Protein AF-0000000082580950 (afdb_homodimer)

Nearest PDB structures (foldseek):
  3oio-assembly1_A  TM=9.375E-01  e=1.632E-05  Chromobacterium violaceum
  3oou-assembly1_A  TM=9.274E-01  e=1.327E-05  Listeria innocua
  6swi-assembly1_A  TM=9.439E-01  e=3.739E-05  Geobacillus stearothermophilus
  3lsg-assembly1_A  TM=9.263E-01  e=2.740E-05  Fusobacterium nucleatum subsp. nucleatum
  3w6v-assembly1_A  TM=9.315E-01  e=7.332E-05  Streptomyces griseus

Foldseek 3Di:
DPQQDQDQALLLASPRAADDPVQGKGKHKDFQLPDQLSWFAKGAHQWKKKKAKQAAKKWKDWQPDIDIDGHGKIKIFAHLTIMIMHGPPPDSPRRTMMIMMTGNVCLQQVDCPHPSCVPQPCLQNLFPVDRMDIADCVDVLSVLLSVLSVVLNVCVVVVDVCSSVVNSVSVNVSSVSVCVVCVVVRPPRPPPPPLLSVLLSQLSSVLSVQLLEPDDLCNSNVSSPHDSVVQQVSCCSGVVGGSVLVSLLSLLVQLLVCLQVHPDDSVVSCNRRHHPDSVVNQVSNCVRSVDGSVCSSVVCNVVD/DPQFDQDQALLLASPRAADDPVQGKGKHKDFQLPDQLSWFAKGAHQWKKKKAKQAAKKWKDWQPDIDIDGHGKIKIFAHGTIMIMHGPPPDSPRRTMMIMMTGNVCLQQVDCPHPSCVPQPCLQNLAPVDRMDIADCVDVLSVLLSVLSVVLNVCVVVVDVCSSVVNSVSVNVSSVSVCVVCVVVRPPRPPPVPLLSVLLSQLSSVLSVQLLEPDDLCNSNVSSPHDSVVQQVSCCSGVVGGSVLVSLLSLLVQLLVCLQVHPDDSVVSCNRRHHPDSVVNQVSNCVNSVDGSVCSSVVCNVVD

Solvent-accessible surface area (backbone atoms only — not comparable to full-atom values): 31479 Å² total; per-residue (Å²): 128,82,75,62,68,79,38,56,41,60,56,37,27,59,56,50,56,60,32,48,92,38,51,40,45,27,77,46,57,47,53,32,67,74,36,77,65,38,44,46,66,77,30,30,34,75,36,33,32,41,35,36,25,68,29,57,37,39,30,37,35,44,51,88,40,80,45,75,36,45,53,70,19,33,36,37,40,34,35,60,42,55,33,28,41,36,49,66,60,77,56,93,77,34,72,26,27,36,38,36,38,37,26,42,64,38,67,65,26,33,32,87,71,18,47,44,18,57,69,65,41,43,60,52,54,67,34,74,83,46,55,60,43,81,27,41,66,87,42,69,73,34,29,51,40,52,52,39,55,52,49,41,52,50,38,68,73,70,53,52,94,61,31,72,54,50,38,43,29,44,49,38,51,40,50,51,56,49,50,68,71,47,51,76,69,60,74,69,59,68,79,59,71,63,64,44,58,57,33,43,49,42,26,45,37,49,42,33,74,39,46,44,43,95,72,49,66,62,60,42,14,50,66,46,71,44,50,52,68,52,38,35,48,34,23,35,60,45,69,69,38,42,61,62,58,48,48,52,51,50,27,39,50,53,33,56,49,44,49,63,75,42,89,68,53,69,64,56,43,36,42,62,31,34,41,93,41,64,69,60,39,41,52,53,27,23,71,66,52,72,38,42,65,68,56,48,34,63,66,56,49,70,76,112,126,80,73,62,67,78,38,55,41,64,56,36,27,59,55,50,56,62,33,48,91,38,51,42,45,24,77,42,56,46,51,30,68,73,36,78,69,40,45,46,66,76,30,30,35,75,36,34,32,40,35,36,26,68,28,55,39,37,30,38,36,44,52,89,40,80,45,75,35,43,52,70,18,35,35,37,40,32,35,61,41,53,33,28,40,37,50,64,62,77,58,91,76,35,70,27,28,36,37,37,38,36,26,41,63,38,67,64,27,32,33,88,71,19,46,45,18,58,68,64,41,42,61,52,53,68,35,78,83,45,55,60,44,82,26,41,67,87,42,68,74,33,27,51,40,51,52,40,53,52,50,41,53,49,38,68,71,69,53,54,95,61,31,70,55,50,38,43,31,43,49,36,51,39,49,52,56,48,50,67,71,46,51,76,68,59,74,69,57,68,80,60,72,62,63,44,60,58,32,43,50,41,27,44,41,49,41,29,73,40,44,45,42,96,71,49,66,60,59,41,13,51,66,46,72,44,49,54,68,52,39,36,49,33,24,36,61,45,69,69,37,43,62,62,58,47,48,51,50,51,29,38,50,53,32,55,49,46,48,63,75,40,90,67,53,72,63,55,42,36,41,62,31,33,40,93,43,62,67,59,39,40,53,51,27,23,70,66,52,74,38,42,64,68,54,47,32,62,66,55,50,71,74,110

Secondary structure (DSSP, 8-state):
-------B-TTSBB-TT--BTTB-EEEEEEEGGGSGGGSEEEEB-SSEEEEEEEES-EEEEETTEEEEE-TT-EEEEPTT--EEEEES--SS----EEEEEEE-THHHHSSTTSHHIIIIIHHHHT-SS-SEEEE-TTSHHHHHHHHHHHHHHHHHHH--TTHHHHHHHHHHHHHHHHHHHHHHHHTT------HHHHHHHHHHHHHHHHTTS---HHHHHHHTT--HHHHHHHHHHHHSS-HHHHHHHHHHHHHHHHHHH----HHHHHHHTT-S-HHHHHHHHHHHHSS-HHHHHHHHGGG-/-------B-TTSBB-TT--BTTB-EEEEEEEGGGSGGGSEEEEB-SSEEEEEEEES-EEEEETTEEEEE-TT-EEEEPTT--EEEEES--SS----EEEEEEE-THHHHSSTTSHHIIIIIHHHHT-SS-SEEEE-TTSHHHHHHHHHHHHHHHHHHH--TTHHHHHHHHHHHHHHHHHHHHHHHHTT------HHHHHHHHHHHHHHHHTTS---HHHHHHHTT--HHHHHHHHHHHHSS-HHHHHHHHHHHHHHHHHHH----HHHHHHHTT-S-HHHHHHHHHHHHSS-HHHHHHHHHTT-

Organism: NCBI:txid2716538

Sequence (608 aa):
MKMSKIEVDDNLQDTTRYGSYDFPIAIYTDKFNLFEGGYIKWHWHKELQFSYCLYDKVTFYVENQKITLEAGEGIMVNSNVIHQLKPCNNNGNNDCMVLSIDLDPTFIGGNKNSLIEKKYLNPILESNNLKFICLKPDVYWQKNILKYIKKVSYLWNEKPYGYELEIRNHLGVLWLNIIREVKEEFKDSILIVSHDEERVKLALQYIHEHYSENISLDDIAMTANISKSECCRSFKRILRVTPFEYLMEYRALKASELLLKSKKSISIIAFDVGFNGISYFGKVFKKYMNCTPSEYRNKYSNYRMKMSKIEVDDNLQDTTRYGSYDFPIAIYTDKFNLFEGGYIKWHWHKELQFSYCLYDKVTFYVENQKITLEAGEGIMVNSNVIHQLKPCNNNGNNDCMVLSIDLDPTFIGGNKNSLIEKKYLNPILESNNLKFICLKPDVYWQKNILKYIKKVSYLWNEKPYGYELEIRNHLGVLWLNIIREVKEEFKDSILIVSHDEERVKLALQYIHEHYSENISLDDIAMTANISKSECCRSFKRILRVTPFEYLMEYRALKASELLLKSKKSISIIAFDVGFNGISYFGKVFKKYMNCTPSEYRNKYSNYR

Radius of gyration: 31.66 Å; Cα contacts (8 Å, |Δi|>4): 1078; chains: 2; bounding box: 50×96×67 Å

Structure (mmCIF, N/CA/C/O backbone):
data_AF-0000000082580950-model_v1
#
loop_
_entity.id
_entity.type
_entity.pdbx_description
1 polymer 'AraC family transcriptional regulator'
#
loop_
_atom_site.group_PDB
_atom_site.id
_atom_site.type_symbol
_atom_site.label_atom_id
_atom_site.label_alt_id
_atom_site.label_comp_id
_atom_site.label_asym_id
_atom_site.label_entity_id
_atom_site.label_seq_id
_atom_site.pdbx_PDB_ins_code
_atom_site.Cartn_x
_atom_site.Cartn_y
_atom_site.Cartn_z
_atom_site.occupancy
_atom_site.B_iso_or_equiv
_atom_site.auth_seq_id
_atom_site.auth_comp_id
_atom_site.auth_asym_id
_atom_site.auth_atom_id
_atom_site.pdbx_PDB_model_num
ATOM 1 N N . MET A 1 1 ? -16.172 -22.078 1.911 1 25 1 MET A N 1
ATOM 2 C CA . MET A 1 1 ? -14.898 -21.984 1.21 1 25 1 MET A CA 1
ATOM 3 C C . MET A 1 1 ? -15.102 -22.031 -0.301 1 25 1 MET A C 1
ATOM 5 O O . MET A 1 1 ? -15.555 -23.062 -0.833 1 25 1 MET A O 1
ATOM 9 N N . LYS A 1 2 ? -15.344 -20.875 -0.88 1 35.97 2 LYS A N 1
ATOM 10 C CA . LYS A 1 2 ? -15.672 -20.922 -2.301 1 35.97 2 LYS A CA 1
ATOM 11 C C . LYS A 1 2 ? -14.594 -21.672 -3.092 1 35.97 2 LYS A C 1
ATOM 13 O O . LYS A 1 2 ? -13.414 -21.328 -3.004 1 35.97 2 LYS A O 1
ATOM 18 N N . MET A 1 3 ? -14.836 -22.828 -3.496 1 30.95 3 MET A N 1
ATOM 19 C CA . MET A 1 3 ? -14.016 -23.688 -4.355 1 30.95 3 MET A CA 1
ATOM 20 C C . MET A 1 3 ? -13.68 -22.969 -5.66 1 30.95 3 MET A C 1
ATOM 22 O O . MET A 1 3 ? -14.57 -22.688 -6.465 1 30.95 3 MET A O 1
ATOM 26 N N . SER A 1 4 ? -12.797 -22.141 -5.602 1 37.56 4 SER A N 1
ATOM 27 C CA . SER A 1 4 ? -12.594 -21.391 -6.84 1 37.56 4 SER A CA 1
ATOM 28 C C . SER A 1 4 ? -11.727 -22.172 -7.82 1 37.56 4 SER A C 1
ATOM 30 O O . SER A 1 4 ? -10.688 -22.719 -7.445 1 37.56 4 SER A O 1
ATOM 32 N N . LYS A 1 5 ? -12.43 -22.719 -8.742 1 41.59 5 LYS A N 1
ATOM 33 C CA . LYS A 1 5 ? -11.797 -23.328 -9.906 1 41.59 5 LYS A CA 1
ATOM 34 C C . LYS A 1 5 ? -10.867 -22.328 -10.609 1 41.59 5 LYS A C 1
ATOM 36 O O . LYS A 1 5 ? -11.242 -21.188 -10.852 1 41.59 5 LYS A O 1
ATOM 41 N N . ILE A 1 6 ? -9.688 -22.656 -10.547 1 44.69 6 ILE A N 1
ATOM 42 C CA . ILE A 1 6 ? -8.758 -21.875 -11.352 1 44.69 6 ILE A CA 1
ATOM 43 C C . ILE A 1 6 ? -9.172 -21.922 -12.82 1 44.69 6 ILE A C 1
ATOM 45 O O . ILE A 1 6 ? -9.281 -23 -13.406 1 44.69 6 ILE A O 1
ATOM 49 N N . GLU A 1 7 ? -9.875 -20.953 -13.172 1 44.81 7 GLU A N 1
ATOM 50 C CA . GLU A 1 7 ? -10.102 -20.891 -14.609 1 44.81 7 GLU A CA 1
ATOM 51 C C . GLU A 1 7 ? -8.938 -20.203 -15.32 1 44.81 7 GLU A C 1
ATOM 53 O O . GLU A 1 7 ? -8.477 -19.141 -14.898 1 44.81 7 GLU A O 1
ATOM 58 N N . VAL A 1 8 ? -8.211 -20.875 -15.891 1 41.78 8 VAL A N 1
ATOM 59 C CA . VAL A 1 8 ? -7.121 -20.328 -16.703 1 41.78 8 VAL A CA 1
ATOM 60 C C . VAL A 1 8 ? -7.664 -19.844 -18.047 1 41.78 8 VAL A C 1
ATOM 62 O O . VAL A 1 8 ? -8.484 -20.516 -18.672 1 41.78 8 VAL A O 1
ATOM 65 N N . ASP A 1 9 ? -7.465 -18.531 -18.312 1 38.81 9 ASP A N 1
ATOM 66 C CA . ASP A 1 9 ? -7.941 -18.016 -19.594 1 38.81 9 ASP A CA 1
ATOM 67 C C . ASP A 1 9 ? -7.145 -18.625 -20.75 1 38.81 9 ASP A C 1
ATOM 69 O O . ASP A 1 9 ? -6.215 -19.406 -20.547 1 38.81 9 ASP A O 1
ATOM 73 N N . ASP A 1 10 ? -7.535 -18.172 -22.016 1 38.69 10 ASP A N 1
ATOM 74 C CA . ASP A 1 10 ? -7.039 -18.656 -23.297 1 38.69 10 ASP A CA 1
ATOM 75 C C . ASP A 1 10 ? -5.527 -18.484 -23.406 1 38.69 10 ASP A C 1
ATOM 77 O O . ASP A 1 10 ? -4.867 -19.188 -24.156 1 38.69 10 ASP A O 1
ATOM 81 N N . ASN A 1 11 ? -4.848 -17.547 -22.75 1 38.81 11 ASN A N 1
ATOM 82 C CA . ASN A 1 11 ? -3.428 -17.219 -22.828 1 38.81 11 ASN A CA 1
ATOM 83 C C . ASN A 1 11 ? -2.639 -17.859 -21.688 1 38.81 11 ASN A C 1
ATOM 85 O O . ASN A 1 11 ? -1.524 -17.422 -21.391 1 38.81 11 ASN A O 1
ATOM 89 N N . LEU A 1 12 ? -3.166 -18.953 -21.109 1 44 12 LEU A N 1
ATOM 90 C CA . LEU A 1 12 ? -2.629 -19.703 -19.969 1 44 12 LEU A CA 1
ATOM 91 C C . LEU A 1 12 ? -2.43 -18.797 -18.766 1 44 12 LEU A C 1
ATOM 93 O O . LEU A 1 12 ? -1.642 -19.109 -17.875 1 44 12 LEU A O 1
ATOM 97 N N . GLN A 1 13 ? -2.652 -17.609 -19.031 1 43.09 13 GLN A N 1
ATOM 98 C CA . GLN A 1 13 ? -2.754 -16.734 -17.875 1 43.09 13 GLN A CA 1
ATOM 99 C C . GLN A 1 13 ? -3.924 -17.125 -16.969 1 43.09 13 GLN A C 1
ATOM 101 O O . GLN A 1 13 ? -5.031 -17.375 -17.469 1 43.09 13 GLN A O 1
ATOM 106 N N . ASP A 1 14 ? -3.559 -17.719 -15.898 1 51.38 14 ASP A N 1
ATOM 107 C CA . ASP A 1 14 ? -4.617 -17.938 -14.922 1 51.38 14 ASP A CA 1
ATOM 108 C C . ASP A 1 14 ? -5.488 -16.703 -14.758 1 51.38 14 ASP A C 1
ATOM 110 O O . ASP A 1 14 ? -5.004 -15.641 -14.336 1 51.38 14 ASP A O 1
ATOM 114 N N . THR A 1 15 ? -6.535 -16.547 -15.57 1 44.22 15 THR A N 1
ATOM 115 C CA . THR A 1 15 ? -7.41 -15.383 -15.516 1 44.22 15 THR A CA 1
ATOM 116 C C . THR A 1 15 ? -8.414 -15.508 -14.375 1 44.22 15 THR A C 1
ATOM 118 O O . THR A 1 15 ? -9.227 -14.602 -14.156 1 44.22 15 THR A O 1
ATOM 121 N N . THR A 1 16 ? -8.656 -16.625 -13.891 1 47.62 16 THR A N 1
ATOM 122 C CA . THR A 1 16 ? -9.875 -16.844 -13.117 1 47.62 16 THR A CA 1
ATOM 123 C C . THR A 1 16 ? -9.812 -16.078 -11.797 1 47.62 16 THR A C 1
ATOM 125 O O . THR A 1 16 ? -10.852 -15.719 -11.234 1 47.62 16 THR A O 1
ATOM 128 N N . ARG A 1 17 ? -8.688 -16.078 -11.273 1 52.5 17 ARG A N 1
ATOM 129 C CA . ARG A 1 17 ? -8.859 -15.773 -9.859 1 52.5 17 ARG A CA 1
ATOM 130 C C . ARG A 1 17 ? -8.156 -14.469 -9.5 1 52.5 17 ARG A C 1
ATOM 132 O O . ARG A 1 17 ? -7.457 -14.398 -8.484 1 52.5 17 ARG A O 1
ATOM 139 N N . TYR A 1 18 ? -8.312 -13.594 -10.562 1 55.59 18 TYR A N 1
ATOM 140 C CA . TYR A 1 18 ? -7.566 -12.406 -10.164 1 55.59 18 TYR A CA 1
ATOM 141 C C . TYR A 1 18 ? -8.484 -11.383 -9.5 1 55.59 18 TYR A C 1
ATOM 143 O O . TYR A 1 18 ? -9.688 -11.344 -9.789 1 55.59 18 TYR A O 1
ATOM 151 N N . GLY A 1 19 ? -8.266 -11.227 -8.188 1 57.53 19 GLY A N 1
ATOM 152 C CA . GLY A 1 19 ? -8.984 -10.203 -7.438 1 57.53 19 GLY A CA 1
ATOM 153 C C . GLY A 1 19 ? -9.484 -9.07 -8.305 1 57.53 19 GLY A C 1
ATOM 154 O O . GLY A 1 19 ? -9.391 -9.133 -9.531 1 57.53 19 GLY A O 1
ATOM 155 N N . SER A 1 20 ? -10.227 -8.242 -7.836 1 62.12 20 SER A N 1
ATOM 156 C CA . SER A 1 20 ? -10.711 -7.039 -8.516 1 62.12 20 SER A CA 1
ATOM 157 C C . SER A 1 20 ? -9.586 -6.035 -8.727 1 62.12 20 SER A C 1
ATOM 159 O O . SER A 1 20 ? -8.516 -6.16 -8.125 1 62.12 20 SER A O 1
ATOM 161 N N . TYR A 1 21 ? -9.773 -5.168 -9.68 1 65.75 21 TYR A N 1
ATOM 162 C CA . TYR A 1 21 ? -8.781 -4.145 -9.992 1 65.75 21 TYR A CA 1
ATOM 163 C C . TYR A 1 21 ? -8.453 -3.316 -8.758 1 65.75 21 TYR A C 1
ATOM 165 O O . TYR A 1 21 ? -7.301 -2.918 -8.562 1 65.75 21 TYR A O 1
ATOM 173 N N . ASP A 1 22 ? -9.414 -3.164 -7.902 1 78.06 22 ASP A N 1
ATOM 174 C CA . ASP A 1 22 ? -9.211 -2.279 -6.762 1 78.06 22 ASP A CA 1
ATOM 175 C C . ASP A 1 22 ? -8.766 -3.068 -5.531 1 78.06 22 ASP A C 1
ATOM 177 O O . ASP A 1 22 ? -8.422 -2.482 -4.504 1 78.06 22 ASP A O 1
ATOM 181 N N . PHE A 1 23 ? -8.859 -4.332 -5.59 1 88.62 23 PHE A N 1
ATOM 182 C CA . PHE A 1 23 ? -8.336 -5.25 -4.582 1 88.62 23 PHE A CA 1
ATOM 183 C C . PHE A 1 23 ? -7.711 -6.473 -5.238 1 88.62 23 PHE A C 1
ATOM 185 O O . PHE A 1 23 ? -8.297 -7.555 -5.23 1 88.62 23 PHE A O 1
ATOM 192 N N . PRO A 1 24 ? -6.492 -6.332 -5.809 1 87.12 24 PRO A N 1
ATOM 193 C CA . PRO A 1 24 ? -5.93 -7.285 -6.766 1 87.12 24 PRO A CA 1
ATOM 194 C C . PRO A 1 24 ? -5.211 -8.453 -6.09 1 87.12 24 PRO A C 1
ATOM 196 O O . PRO A 1 24 ? -4.012 -8.648 -6.305 1 87.12 24 PRO A O 1
ATOM 199 N N . ILE A 1 25 ? -5.945 -9.195 -5.344 1 93.19 25 ILE A N 1
ATOM 200 C CA . ILE A 1 25 ? -5.438 -10.367 -4.641 1 93.19 25 ILE A CA 1
ATOM 201 C C . ILE A 1 25 ? -6.48 -11.484 -4.688 1 93.19 25 ILE A C 1
ATOM 203 O O . ILE A 1 25 ? -7.684 -11.227 -4.652 1 93.19 25 ILE A O 1
ATOM 207 N N . ALA A 1 26 ? -6.047 -12.68 -4.855 1 90.38 26 ALA A N 1
ATOM 208 C CA . ALA A 1 26 ? -6.887 -13.875 -4.781 1 90.38 26 ALA A CA 1
ATOM 209 C C . ALA A 1 26 ? -6.273 -14.914 -3.85 1 90.38 26 ALA A C 1
ATOM 211 O O . ALA A 1 26 ? -5.07 -15.18 -3.912 1 90.38 26 ALA A O 1
ATOM 212 N N . ILE A 1 27 ? -7.062 -15.414 -2.936 1 93.44 27 ILE A N 1
ATOM 213 C CA . ILE A 1 27 ? -6.641 -16.453 -2.01 1 93.44 27 ILE A CA 1
ATOM 214 C C . ILE A 1 27 ? -7.578 -17.656 -2.119 1 93.44 27 ILE A C 1
ATOM 216 O O . ILE A 1 27 ? -8.797 -17.5 -2.029 1 93.44 27 ILE A O 1
ATOM 220 N N . TYR A 1 28 ? -6.977 -18.812 -2.346 1 89.06 28 TYR A N 1
ATOM 221 C CA . TYR A 1 28 ? -7.805 -19.984 -2.564 1 89.06 28 TYR A CA 1
ATOM 222 C C . TYR A 1 28 ? -7.051 -21.266 -2.197 1 89.06 28 TYR A C 1
ATOM 224 O O . TYR A 1 28 ? -5.824 -21.25 -2.059 1 89.06 28 TYR A O 1
ATOM 232 N N . THR A 1 29 ? -7.816 -22.25 -1.994 1 89.69 29 THR A N 1
ATOM 233 C CA . THR A 1 29 ? -7.266 -23.562 -1.703 1 89.69 29 THR A CA 1
ATOM 234 C C . THR A 1 29 ? -7.602 -24.547 -2.82 1 89.69 29 THR A C 1
ATOM 236 O O . THR A 1 29 ? -8.766 -24.688 -3.201 1 89.69 29 THR A O 1
ATOM 239 N N . ASP A 1 30 ? -6.551 -25.188 -3.365 1 86.19 30 ASP A N 1
ATOM 240 C CA . ASP A 1 30 ? -6.734 -26.203 -4.395 1 86.19 30 ASP A CA 1
ATOM 241 C C . ASP A 1 30 ? -6.77 -27.609 -3.783 1 86.19 30 ASP A C 1
ATOM 243 O O . ASP A 1 30 ? -5.832 -28.016 -3.088 1 86.19 30 ASP A O 1
ATOM 247 N N . LYS A 1 31 ? -7.891 -28.219 -4.043 1 83.62 31 LYS A N 1
ATOM 248 C CA . LYS A 1 31 ? -8.016 -29.641 -3.76 1 83.62 31 LYS A CA 1
ATOM 249 C C . LYS A 1 31 ? -7.848 -30.469 -5.031 1 83.62 31 LYS A C 1
ATOM 251 O O . LYS A 1 31 ? -8.75 -30.516 -5.867 1 83.62 31 LYS A O 1
ATOM 256 N N . PHE A 1 32 ? -6.781 -31.141 -5.113 1 80.06 32 PHE A N 1
ATOM 257 C CA . PHE A 1 32 ? -6.367 -31.719 -6.387 1 80.06 32 PHE A CA 1
ATOM 258 C C . PHE A 1 32 ? -7.25 -32.906 -6.766 1 80.06 32 PHE A C 1
ATOM 260 O O . PHE A 1 32 ? -7.363 -33.25 -7.941 1 80.06 32 PHE A O 1
ATOM 267 N N . ASN A 1 33 ? -7.852 -33.531 -5.754 1 70.88 33 ASN A N 1
ATOM 268 C CA . ASN A 1 33 ? -8.773 -34.625 -6.055 1 70.88 33 ASN A CA 1
ATOM 269 C C . ASN A 1 33 ? -10 -34.156 -6.809 1 70.88 33 ASN A C 1
ATOM 271 O O . ASN A 1 33 ? -10.727 -34.938 -7.41 1 70.88 33 ASN A O 1
ATOM 275 N N . LEU A 1 34 ? -10.141 -32.844 -6.777 1 62.34 34 LEU A N 1
ATOM 276 C CA . LEU A 1 34 ? -11.312 -32.25 -7.43 1 62.34 34 LEU A CA 1
ATOM 277 C C . LEU A 1 34 ? -10.977 -31.781 -8.836 1 62.34 34 LEU A C 1
ATOM 279 O O . LEU A 1 34 ? -11.875 -31.406 -9.602 1 62.34 34 LEU A O 1
ATOM 283 N N . PHE A 1 35 ? -9.719 -31.719 -9.117 1 59.78 35 PHE A N 1
ATOM 284 C CA . PHE A 1 35 ? -9.297 -31.234 -10.43 1 59.78 35 PHE A CA 1
ATOM 285 C C . PHE A 1 35 ? -9.398 -32.344 -11.469 1 59.78 35 PHE A C 1
ATOM 287 O O . PHE A 1 35 ? -9.102 -33.5 -11.18 1 59.78 35 PHE A O 1
ATOM 294 N N . GLU A 1 36 ? -9.859 -31.812 -12.578 1 52.47 36 GLU A N 1
ATOM 295 C CA . GLU A 1 36 ? -9.781 -32.719 -13.719 1 52.47 36 GLU A CA 1
ATOM 296 C C . GLU A 1 36 ? -8.328 -33.094 -14.039 1 52.47 36 GLU A C 1
ATOM 298 O O . GLU A 1 36 ? -7.48 -32.188 -14.164 1 52.47 36 GLU A O 1
ATOM 303 N N . GLY A 1 37 ? -7.98 -34.281 -14.102 1 60.03 37 GLY A N 1
ATOM 304 C CA . GLY A 1 37 ? -6.625 -34.75 -14.352 1 60.03 37 GLY A CA 1
ATOM 305 C C . GLY A 1 37 ? -5.789 -34.844 -13.094 1 60.03 37 GLY A C 1
ATOM 306 O O . GLY A 1 37 ? -4.723 -35.469 -13.102 1 60.03 37 GLY A O 1
ATOM 307 N N . GLY A 1 38 ? -6.262 -34.156 -12.055 1 65.94 38 GLY A N 1
ATOM 308 C CA . GLY A 1 38 ? -5.672 -34.344 -10.742 1 65.94 38 GLY A CA 1
ATOM 309 C C . GLY A 1 38 ? -4.477 -33.438 -10.492 1 65.94 38 GLY A C 1
ATOM 310 O O . GLY A 1 38 ? -3.723 -33.625 -9.539 1 65.94 38 GLY A O 1
ATOM 311 N N . TYR A 1 39 ? -4.168 -32.5 -11.547 1 74.12 39 TYR A N 1
ATOM 312 C CA . TYR A 1 39 ? -3.02 -31.625 -11.352 1 74.12 39 TYR A CA 1
ATOM 313 C C . TYR A 1 39 ? -3.232 -30.297 -12.047 1 74.12 39 TYR A C 1
ATOM 315 O O . TYR A 1 39 ? -4.223 -30.109 -12.758 1 74.12 39 TYR A O 1
ATOM 323 N N . ILE A 1 40 ? -2.445 -29.297 -11.734 1 75.25 40 ILE A N 1
ATOM 324 C CA . ILE A 1 40 ? -2.506 -27.984 -12.367 1 75.25 40 ILE A CA 1
ATOM 325 C C . ILE A 1 40 ? -1.474 -27.906 -13.492 1 75.25 40 ILE A C 1
ATOM 327 O O . ILE A 1 40 ? -0.27 -28 -13.242 1 75.25 40 ILE A O 1
ATOM 331 N N . LYS A 1 41 ? -1.935 -27.688 -14.617 1 72.56 41 LYS A N 1
ATOM 332 C CA . LYS A 1 41 ? -1.119 -27.719 -15.82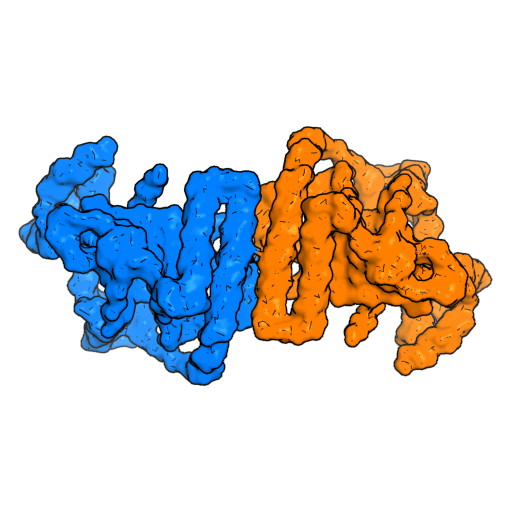8 1 72.56 41 LYS A CA 1
ATOM 333 C C . LYS A 1 41 ? -0.183 -26.516 -15.883 1 72.56 41 LYS A C 1
ATOM 335 O O . LYS A 1 41 ? -0.325 -25.562 -15.102 1 72.56 41 LYS A O 1
ATOM 340 N N . TRP A 1 42 ? 0.708 -26.609 -16.859 1 70.81 42 TRP A N 1
ATOM 341 C CA . TRP A 1 42 ? 1.647 -25.516 -17.109 1 70.81 42 TRP A CA 1
ATOM 342 C C . TRP A 1 42 ? 0.907 -24.203 -17.344 1 70.81 42 TRP A C 1
ATOM 344 O O . TRP A 1 42 ? -0.007 -24.141 -18.172 1 70.81 42 TRP A O 1
ATOM 354 N N . HIS A 1 43 ? 1.226 -23.266 -16.562 1 72.12 43 HIS A N 1
ATOM 355 C CA . HIS A 1 43 ? 0.612 -21.953 -16.703 1 72.12 43 HIS A CA 1
ATOM 356 C C . HIS A 1 43 ? 1.529 -20.859 -16.156 1 72.12 43 HIS A C 1
ATOM 358 O O . HIS A 1 43 ? 2.582 -21.156 -15.586 1 72.12 43 HIS A O 1
ATOM 364 N N . TRP A 1 44 ? 1.258 -19.672 -16.609 1 69.31 44 TRP A N 1
ATOM 365 C CA . TRP A 1 44 ? 1.923 -18.516 -16.016 1 69.31 44 TRP A CA 1
ATOM 366 C C . TRP A 1 44 ? 0.936 -17.375 -15.812 1 69.31 44 TRP A C 1
ATOM 368 O O . TRP A 1 44 ? -0.172 -17.391 -16.359 1 69.31 44 TRP A O 1
ATOM 378 N N . HIS A 1 45 ? 1.32 -16.562 -14.93 1 74.75 45 HIS A N 1
ATOM 379 C CA . HIS A 1 45 ? 0.536 -15.352 -14.672 1 74.75 45 HIS A CA 1
ATOM 380 C C . HIS A 1 45 ? 1.418 -14.219 -14.164 1 74.75 45 HIS A C 1
ATOM 382 O O . HIS A 1 45 ? 2.551 -14.445 -13.734 1 74.75 45 HIS A O 1
ATOM 388 N N . LYS A 1 46 ? 0.937 -13.008 -14.32 1 76.69 46 LYS A N 1
ATOM 389 C CA . LYS A 1 46 ? 1.681 -11.812 -13.945 1 76.69 46 LYS A CA 1
ATOM 390 C C . LYS A 1 46 ? 1.716 -11.648 -12.43 1 76.69 46 LYS A C 1
ATOM 392 O O . LYS A 1 46 ? 2.555 -10.914 -11.898 1 76.69 46 LYS A O 1
ATOM 397 N N . GLU A 1 47 ? 0.846 -12.305 -11.773 1 88.81 47 GLU A N 1
ATOM 398 C CA . GLU A 1 47 ? 0.75 -12.18 -10.32 1 88.81 47 GLU A CA 1
ATOM 399 C C . GLU A 1 47 ? 1.905 -12.898 -9.633 1 88.81 47 GLU A C 1
ATOM 401 O O . GLU A 1 47 ? 2.402 -13.906 -10.125 1 88.81 47 GLU A O 1
ATOM 406 N N . LEU A 1 48 ? 2.314 -12.312 -8.594 1 94.38 48 LEU A N 1
ATOM 407 C CA . LEU A 1 48 ? 3.166 -13.008 -7.637 1 94.38 48 LEU A CA 1
ATOM 408 C C . LEU A 1 48 ? 2.369 -14.047 -6.855 1 94.38 48 LEU A C 1
ATOM 410 O O . LEU A 1 48 ? 1.233 -13.789 -6.449 1 94.38 48 LEU A O 1
ATOM 414 N N . GLN A 1 49 ? 2.988 -15.234 -6.68 1 96.19 49 GLN A N 1
ATOM 415 C CA . GLN A 1 49 ? 2.219 -16.297 -6.031 1 96.19 49 GLN A CA 1
ATOM 416 C C . GLN A 1 49 ? 2.957 -16.844 -4.812 1 96.19 49 GLN A C 1
ATOM 418 O O . GLN A 1 49 ? 4.16 -17.094 -4.875 1 96.19 49 GLN A O 1
ATOM 423 N N . PHE A 1 50 ? 2.266 -16.922 -3.697 1 98.19 50 PHE A N 1
ATOM 424 C CA . PHE A 1 50 ? 2.701 -17.672 -2.529 1 98.19 50 PHE A CA 1
ATOM 425 C C . PHE A 1 50 ? 1.83 -18.906 -2.328 1 98.19 50 PHE A C 1
ATOM 427 O O . PHE A 1 50 ? 0.602 -18.812 -2.301 1 98.19 50 PHE A O 1
ATOM 434 N N . SER A 1 51 ? 2.473 -20.031 -2.207 1 97.56 51 SER A N 1
ATOM 435 C CA . SER A 1 51 ? 1.727 -21.266 -1.998 1 97.56 51 SER A CA 1
ATOM 436 C C . SER A 1 51 ? 2.182 -21.984 -0.728 1 97.56 51 SER A C 1
ATOM 438 O O . SER A 1 51 ? 3.354 -21.906 -0.355 1 97.56 51 SER A O 1
ATOM 440 N N . TYR A 1 52 ? 1.279 -22.578 -0.08 1 98.19 52 TYR A N 1
ATOM 441 C CA . TYR A 1 52 ? 1.478 -23.312 1.164 1 98.19 52 TYR A CA 1
ATOM 442 C C . TYR A 1 52 ? 0.831 -24.688 1.092 1 98.19 52 TYR A C 1
ATOM 444 O O . TYR A 1 52 ? -0.38 -24.812 0.885 1 98.19 52 TYR A O 1
ATOM 452 N N . CYS A 1 53 ? 1.624 -25.766 1.27 1 97.38 53 CYS A N 1
ATOM 453 C CA . CYS A 1 53 ? 1.101 -27.125 1.222 1 97.38 53 CYS A CA 1
ATOM 454 C C . CYS A 1 53 ? 0.427 -27.5 2.537 1 97.38 53 CYS A C 1
ATOM 456 O O . CYS A 1 53 ? 1.094 -27.641 3.564 1 97.38 53 CYS A O 1
ATOM 458 N N . LEU A 1 54 ? -0.839 -27.703 2.498 1 95.5 54 LEU A N 1
ATOM 459 C CA . LEU A 1 54 ? -1.628 -27.984 3.693 1 95.5 54 LEU A CA 1
ATOM 460 C C . LEU A 1 54 ? -1.618 -29.469 4.012 1 95.5 54 LEU A C 1
ATOM 462 O O . LEU A 1 54 ? -1.515 -29.859 5.176 1 95.5 54 LEU A O 1
ATOM 466 N N . TYR A 1 55 ? -1.825 -30.234 2.941 1 92.69 55 TYR A N 1
ATOM 467 C CA . TYR A 1 55 ? -1.931 -31.672 3.131 1 92.69 55 TYR A CA 1
ATOM 468 C C . TYR A 1 55 ? -1.153 -32.406 2.055 1 92.69 55 TYR A C 1
ATOM 470 O O . TYR A 1 55 ? -1.158 -32.031 0.887 1 92.69 55 TYR A O 1
ATOM 478 N N . ASP A 1 56 ? -0.529 -33.531 2.451 1 91.94 56 ASP A N 1
ATOM 479 C CA . ASP A 1 56 ? 0.235 -34.438 1.586 1 91.94 56 ASP A CA 1
ATOM 480 C C . ASP A 1 56 ? 1.388 -33.688 0.912 1 91.94 56 ASP A C 1
ATOM 482 O O . ASP A 1 56 ? 2.023 -32.812 1.525 1 91.94 56 ASP A O 1
ATOM 486 N N . LYS A 1 57 ? 1.782 -34.156 -0.301 1 94.12 57 LYS A N 1
ATOM 487 C CA . LYS A 1 57 ? 2.934 -33.594 -0.997 1 94.12 57 LYS A CA 1
ATOM 488 C C . LYS A 1 57 ? 2.555 -33.125 -2.398 1 94.12 57 LYS A C 1
ATOM 490 O O . LYS A 1 57 ? 1.753 -33.75 -3.078 1 94.12 57 LYS A O 1
ATOM 495 N N . VAL A 1 58 ? 3.121 -32.031 -2.682 1 94 58 VAL A N 1
ATOM 496 C CA . VAL A 1 58 ? 2.887 -31.484 -4.02 1 94 58 VAL A CA 1
ATOM 497 C C . VAL A 1 58 ? 4.219 -31.141 -4.676 1 94 58 VAL A C 1
ATOM 499 O O . VAL A 1 58 ? 5.152 -30.688 -4.008 1 94 58 VAL A O 1
ATOM 502 N N . THR A 1 59 ? 4.297 -31.391 -5.957 1 93.88 59 THR A N 1
ATOM 503 C CA . THR A 1 59 ? 5.504 -31.062 -6.707 1 93.88 59 THR A CA 1
ATOM 504 C C . THR A 1 59 ? 5.25 -29.891 -7.645 1 93.88 59 THR A C 1
ATOM 506 O O . THR A 1 59 ? 4.301 -29.906 -8.43 1 93.88 59 THR A O 1
ATOM 509 N N . PHE A 1 60 ? 6.125 -28.906 -7.484 1 93.38 60 PHE A N 1
ATOM 510 C CA . PHE A 1 60 ? 6.16 -27.797 -8.422 1 93.38 60 PHE A CA 1
ATOM 511 C C . PHE A 1 60 ? 7.219 -28.016 -9.492 1 93.38 60 PHE A C 1
ATOM 513 O O . PHE A 1 60 ? 8.359 -28.375 -9.188 1 93.38 60 PHE A O 1
ATOM 520 N N . TYR A 1 61 ? 6.785 -27.844 -10.664 1 88.44 61 TYR A N 1
ATOM 521 C CA . TYR A 1 61 ? 7.723 -27.812 -11.781 1 88.44 61 TYR A CA 1
ATOM 522 C C . TYR A 1 61 ? 7.918 -26.391 -12.289 1 88.44 61 TYR A C 1
ATOM 524 O O . TYR A 1 61 ? 6.965 -25.75 -12.727 1 88.44 61 TYR A O 1
ATOM 532 N N . VAL A 1 62 ? 9.117 -25.953 -12.094 1 86 62 VAL A N 1
ATOM 533 C CA . VAL A 1 62 ? 9.484 -24.609 -12.547 1 86 62 VAL A CA 1
ATOM 534 C C . VAL A 1 62 ? 10.711 -24.688 -13.453 1 86 62 VAL A C 1
ATOM 536 O O . VAL A 1 62 ? 11.812 -25 -13 1 86 62 VAL A O 1
ATOM 539 N N . GLU A 1 63 ? 10.453 -24.328 -14.734 1 74.75 63 GLU A N 1
ATOM 540 C CA . GLU A 1 63 ? 11.5 -24.547 -15.727 1 74.75 63 GLU A CA 1
ATOM 541 C C . GLU A 1 63 ? 12.07 -25.969 -15.625 1 74.75 63 GLU A C 1
ATOM 543 O O . GLU A 1 63 ? 11.328 -26.938 -15.719 1 74.75 63 GLU A O 1
ATOM 548 N N . ASN A 1 64 ? 13.359 -26.062 -15.359 1 75 64 ASN A N 1
ATOM 549 C CA . ASN A 1 64 ? 13.984 -27.375 -15.328 1 75 64 ASN A CA 1
ATOM 550 C C . ASN A 1 64 ? 14.195 -27.859 -13.898 1 75 64 ASN A C 1
ATOM 552 O O . ASN A 1 64 ? 14.992 -28.766 -13.656 1 75 64 ASN A O 1
ATOM 556 N N . GLN A 1 65 ? 13.375 -27.266 -13.039 1 86.44 65 GLN A N 1
ATOM 557 C CA . GLN A 1 65 ? 13.539 -27.625 -11.641 1 86.44 65 GLN A CA 1
ATOM 558 C C . GLN A 1 65 ? 12.266 -28.266 -11.078 1 86.44 65 GLN A C 1
ATOM 560 O O . GLN A 1 65 ? 11.164 -27.844 -11.422 1 86.44 65 GLN A O 1
ATOM 565 N N . LYS A 1 66 ? 12.539 -29.281 -10.32 1 91.19 66 LYS A N 1
ATOM 566 C CA . LYS A 1 66 ? 11.477 -29.969 -9.594 1 91.19 66 LYS A CA 1
ATOM 567 C C . LYS A 1 66 ? 11.555 -29.688 -8.094 1 91.19 66 LYS A C 1
ATOM 569 O O . LYS A 1 66 ? 12.578 -29.969 -7.465 1 91.19 66 LYS A O 1
ATOM 574 N N . ILE A 1 67 ? 10.469 -29.141 -7.543 1 94.94 67 ILE A N 1
ATOM 575 C CA . ILE A 1 67 ? 10.43 -28.781 -6.129 1 94.94 67 ILE A CA 1
ATOM 576 C C . ILE A 1 67 ? 9.258 -29.5 -5.449 1 94.94 67 ILE A C 1
ATOM 578 O O . ILE A 1 67 ? 8.102 -29.25 -5.777 1 94.94 67 ILE A O 1
ATOM 582 N N . THR A 1 68 ? 9.602 -30.312 -4.582 1 96 68 THR A N 1
ATOM 583 C CA . THR A 1 68 ? 8.555 -31.031 -3.854 1 96 68 THR A CA 1
ATOM 584 C C . THR A 1 68 ? 8.328 -30.391 -2.486 1 96 68 THR A C 1
ATOM 586 O O . THR A 1 68 ? 9.273 -30.203 -1.719 1 96 68 THR A O 1
ATOM 589 N N . LEU A 1 69 ? 7.105 -30.062 -2.18 1 96.62 69 LEU A N 1
ATOM 590 C CA . LEU A 1 69 ? 6.711 -29.484 -0.898 1 96.62 69 LEU A CA 1
ATOM 591 C C . LEU A 1 69 ? 5.98 -30.516 -0.042 1 96.62 69 LEU A C 1
ATOM 593 O O . LEU A 1 69 ? 5.066 -31.188 -0.521 1 96.62 69 LEU A O 1
ATOM 597 N N . GLU A 1 70 ? 6.406 -30.594 1.168 1 96.06 70 GLU A N 1
ATOM 598 C CA . GLU A 1 70 ? 5.656 -31.344 2.17 1 96.06 70 GLU A CA 1
ATOM 599 C C . GLU A 1 70 ? 4.676 -30.438 2.914 1 96.06 70 GLU A C 1
ATOM 601 O O . GLU A 1 70 ? 4.77 -29.219 2.84 1 96.06 70 GLU A O 1
ATOM 606 N N . ALA A 1 71 ? 3.729 -31.125 3.623 1 96.5 71 ALA A N 1
ATOM 607 C CA . ALA A 1 71 ? 2.803 -30.344 4.434 1 96.5 71 ALA A CA 1
ATOM 608 C C . ALA A 1 71 ? 3.557 -29.406 5.379 1 96.5 71 ALA A C 1
ATOM 610 O O . ALA A 1 71 ? 4.508 -29.828 6.047 1 96.5 71 ALA A O 1
ATOM 611 N N . GLY A 1 72 ? 3.141 -28.141 5.336 1 97.62 72 GLY A N 1
ATOM 612 C CA . GLY A 1 72 ? 3.791 -27.156 6.195 1 97.62 72 GLY A CA 1
ATOM 613 C C . GLY A 1 72 ? 4.844 -26.344 5.477 1 97.62 72 GLY A C 1
ATOM 614 O O . GLY A 1 72 ? 5.305 -25.312 5.996 1 97.62 72 GLY A O 1
ATOM 615 N N . GLU A 1 73 ? 5.238 -26.766 4.312 1 98.44 73 GLU A N 1
ATOM 616 C CA . GLU A 1 73 ? 6.199 -26.031 3.5 1 98.44 73 GLU A CA 1
ATOM 617 C C . GLU A 1 73 ? 5.488 -25.156 2.467 1 98.44 73 GLU A C 1
ATOM 619 O O . GLU A 1 73 ? 4.293 -25.328 2.217 1 98.44 73 GLU A O 1
ATOM 624 N N . GLY A 1 74 ? 6.23 -24.188 1.961 1 98.56 74 GLY A N 1
ATOM 625 C CA . GLY A 1 74 ? 5.656 -23.297 0.956 1 98.56 74 GLY A CA 1
ATOM 626 C C . GLY A 1 74 ? 6.648 -22.891 -0.118 1 98.56 74 GLY A C 1
ATOM 627 O O . GLY A 1 74 ? 7.77 -23.406 -0.156 1 98.56 74 GLY A O 1
ATOM 628 N N . ILE A 1 75 ? 6.199 -22.078 -1.028 1 98.38 75 ILE A N 1
ATOM 629 C CA . ILE A 1 75 ? 7.031 -21.594 -2.125 1 98.38 75 ILE A CA 1
ATOM 630 C C . ILE A 1 75 ? 6.512 -20.25 -2.619 1 98.38 75 ILE A C 1
ATOM 632 O O . ILE A 1 75 ? 5.305 -20 -2.613 1 98.38 75 ILE A O 1
ATOM 636 N N . MET A 1 76 ? 7.391 -19.359 -2.867 1 98.12 76 MET A N 1
ATOM 637 C CA . MET A 1 76 ? 7.066 -18.156 -3.646 1 98.12 76 MET A CA 1
ATOM 638 C C . MET A 1 76 ? 7.426 -18.359 -5.117 1 98.12 76 MET A C 1
ATOM 640 O O . MET A 1 76 ? 8.57 -18.703 -5.441 1 98.12 76 MET A O 1
ATOM 644 N N . VAL A 1 77 ? 6.48 -18.281 -5.984 1 95.81 77 VAL A N 1
ATOM 645 C CA . VAL A 1 77 ? 6.727 -18.312 -7.422 1 95.81 77 VAL A CA 1
ATOM 646 C C . VAL A 1 77 ? 6.672 -16.906 -7.992 1 95.81 77 VAL A C 1
ATOM 648 O O . VAL A 1 77 ? 5.68 -16.188 -7.812 1 95.81 77 VAL A O 1
ATOM 651 N N . ASN A 1 78 ? 7.672 -16.5 -8.617 1 93.19 78 ASN A N 1
ATOM 652 C CA . ASN A 1 78 ? 7.801 -15.141 -9.117 1 93.19 78 ASN A CA 1
ATOM 653 C C . ASN A 1 78 ? 6.82 -14.867 -10.258 1 93.19 78 ASN A C 1
ATOM 655 O O . ASN A 1 78 ? 6.199 -15.797 -10.781 1 93.19 78 ASN A O 1
ATOM 659 N N . SER A 1 79 ? 6.621 -13.594 -10.508 1 86 79 SER A N 1
ATOM 660 C CA . SER A 1 79 ? 5.758 -13.133 -11.586 1 86 79 SER A CA 1
ATOM 661 C C . SER A 1 79 ? 6.246 -13.648 -12.938 1 86 79 SER A C 1
ATOM 663 O O . SER A 1 79 ? 7.449 -13.688 -13.195 1 86 79 SER A O 1
ATOM 665 N N . ASN A 1 80 ? 5.32 -14.078 -13.719 1 74.75 80 ASN A N 1
ATOM 666 C CA . ASN A 1 80 ? 5.535 -14.461 -15.109 1 74.75 80 ASN A CA 1
ATOM 667 C C . ASN A 1 80 ? 6.395 -15.719 -15.219 1 74.75 80 ASN A C 1
ATOM 669 O O . ASN A 1 80 ? 7.059 -15.938 -16.234 1 74.75 80 ASN A O 1
ATOM 673 N N . VAL A 1 81 ? 6.43 -16.453 -14.242 1 83.31 81 VAL A N 1
ATOM 674 C CA . VAL A 1 81 ? 7.176 -17.719 -14.25 1 83.31 81 VAL A CA 1
ATOM 675 C C . VAL A 1 81 ? 6.238 -18.875 -14.594 1 83.31 81 VAL A C 1
ATOM 677 O O . VAL A 1 81 ? 5.188 -19.031 -13.969 1 83.31 81 VAL A O 1
ATOM 680 N N . ILE A 1 82 ? 6.605 -19.609 -15.609 1 77.75 82 ILE A N 1
ATOM 681 C CA . ILE A 1 82 ? 5.832 -20.766 -16.016 1 77.75 82 ILE A CA 1
ATOM 682 C C . ILE A 1 82 ? 6.031 -21.906 -15.008 1 77.75 82 ILE A C 1
ATOM 684 O O . ILE A 1 82 ? 7.16 -22.172 -14.586 1 77.75 82 ILE A O 1
ATOM 688 N N . HIS A 1 83 ? 4.914 -22.547 -14.562 1 84.94 83 HIS A N 1
ATOM 689 C CA . HIS A 1 83 ? 5.023 -23.609 -13.57 1 84.94 83 HIS A CA 1
ATOM 690 C C . HIS A 1 83 ? 3.816 -24.531 -13.625 1 84.94 83 HIS A C 1
ATOM 692 O O . HIS A 1 83 ? 2.803 -24.203 -14.25 1 84.94 83 HIS A O 1
ATOM 698 N N . GLN A 1 84 ? 4.027 -25.656 -13.141 1 84.31 84 GLN A N 1
ATOM 699 C CA . GLN A 1 84 ? 3.027 -26.719 -13.039 1 84.31 84 GLN A CA 1
ATOM 700 C C . GLN A 1 84 ? 3.012 -27.328 -11.641 1 84.31 84 GLN A C 1
ATOM 702 O O . GLN A 1 84 ? 4.043 -27.391 -10.969 1 84.31 84 GLN A O 1
ATOM 707 N N . LEU A 1 85 ? 1.844 -27.719 -11.188 1 87.81 85 LEU A N 1
ATOM 708 C CA . LEU A 1 85 ? 1.701 -28.391 -9.898 1 87.81 85 LEU A CA 1
ATOM 709 C C . LEU A 1 85 ? 1.115 -29.781 -10.07 1 87.81 85 LEU A C 1
ATOM 711 O O . LEU A 1 85 ? 0.081 -29.953 -10.719 1 87.81 85 LEU A O 1
ATOM 715 N N . LYS A 1 86 ? 1.808 -30.766 -9.492 1 86.31 86 LYS A N 1
ATOM 716 C CA . LYS A 1 86 ? 1.323 -32.125 -9.5 1 86.31 86 LYS A CA 1
ATOM 717 C C . LYS A 1 86 ? 1.39 -32.75 -8.109 1 86.31 86 LYS A C 1
ATOM 719 O O . LYS A 1 86 ? 2.424 -32.688 -7.438 1 86.31 86 LYS A O 1
ATOM 724 N N . PRO A 1 87 ? 0.291 -33.344 -7.672 1 88.88 87 PRO A N 1
ATOM 725 C CA . PRO A 1 87 ? 0.396 -34.125 -6.434 1 88.88 87 PRO A CA 1
ATOM 726 C C . PRO A 1 87 ? 1.344 -35.312 -6.559 1 88.88 87 PRO A C 1
ATOM 728 O O . PRO A 1 87 ? 1.43 -35.938 -7.625 1 88.88 87 PRO A O 1
ATOM 731 N N . CYS A 1 88 ? 2.133 -35.594 -5.617 1 83.06 88 CYS A N 1
ATOM 732 C CA . CYS A 1 88 ? 3.096 -36.688 -5.668 1 83.06 88 CYS A CA 1
ATOM 733 C C . CYS A 1 88 ? 2.389 -38.031 -5.621 1 83.06 88 CYS A C 1
ATOM 735 O O . CYS A 1 88 ? 2.828 -39 -6.262 1 83.06 88 CYS A O 1
ATOM 737 N N . ASN A 1 89 ? 1.448 -38.188 -4.734 1 71.25 89 ASN A N 1
ATOM 738 C CA . ASN A 1 89 ? 0.787 -39.5 -4.66 1 71.25 89 ASN A CA 1
ATOM 739 C C . ASN A 1 89 ? -0.35 -39.594 -5.672 1 71.25 89 ASN A C 1
ATOM 741 O O . ASN A 1 89 ? -1.251 -38.75 -5.691 1 71.25 89 ASN A O 1
ATOM 745 N N . ASN A 1 90 ? -0.055 -40.156 -6.84 1 58.12 90 ASN A N 1
ATOM 746 C CA . ASN A 1 90 ? -1.037 -40.344 -7.902 1 58.12 90 ASN A CA 1
ATOM 747 C C . ASN A 1 90 ? -2.109 -41.344 -7.496 1 58.12 90 ASN A C 1
ATOM 749 O O . ASN A 1 90 ? -2.898 -41.781 -8.336 1 58.12 90 ASN A O 1
ATOM 753 N N . ASN A 1 91 ? -2.051 -41.844 -6.305 1 53.03 91 ASN A N 1
ATOM 754 C CA . ASN A 1 91 ? -3.057 -42.875 -6.082 1 53.03 91 ASN A CA 1
ATOM 755 C C . ASN A 1 91 ? -4.43 -42.281 -5.801 1 53.03 91 ASN A C 1
ATOM 757 O O . ASN A 1 91 ? -4.531 -41.219 -5.195 1 53.03 91 ASN A O 1
ATOM 761 N N . GLY A 1 92 ? -5.418 -42.469 -6.648 1 53.59 92 GLY A N 1
ATOM 762 C CA . GLY A 1 92 ? -6.84 -42.156 -6.664 1 53.59 92 GLY A CA 1
ATOM 763 C C . GLY A 1 92 ? -7.293 -41.344 -5.461 1 53.59 92 GLY A C 1
ATOM 764 O O . GLY A 1 92 ? -8.328 -40.688 -5.504 1 53.59 92 GLY A O 1
ATOM 765 N N . ASN A 1 93 ? -6.77 -41.5 -4.312 1 55.31 93 ASN A N 1
ATOM 766 C CA . ASN A 1 93 ? -7.188 -40.844 -3.082 1 55.31 93 ASN A CA 1
ATOM 767 C C . ASN A 1 93 ? -6.316 -39.625 -2.777 1 55.31 93 ASN A C 1
ATOM 769 O O . ASN A 1 93 ? -5.836 -39.469 -1.654 1 55.31 93 ASN A O 1
ATOM 773 N N . ASN A 1 94 ? -5.988 -38.781 -3.658 1 65.62 94 ASN A N 1
ATOM 774 C CA . ASN A 1 94 ? -5.055 -37.688 -3.488 1 65.62 94 ASN A CA 1
ATOM 775 C C . ASN A 1 94 ? -5.664 -36.531 -2.666 1 65.62 94 ASN A C 1
ATOM 777 O O . ASN A 1 94 ? -6.57 -35.844 -3.133 1 65.62 94 ASN A O 1
ATOM 781 N N . ASP A 1 95 ? -5.422 -36.469 -1.309 1 80.81 95 ASP A N 1
ATOM 782 C CA . ASP A 1 95 ? -5.91 -35.469 -0.364 1 80.81 95 ASP A CA 1
ATOM 783 C C . ASP A 1 95 ? -5.008 -34.219 -0.344 1 80.81 95 ASP A C 1
ATOM 785 O O . ASP A 1 95 ? -4.945 -33.5 0.659 1 80.81 95 ASP A O 1
ATOM 789 N N . CYS A 1 96 ? -4.25 -34.125 -1.496 1 88.5 96 CYS A N 1
ATOM 790 C CA . CYS A 1 96 ? -3.338 -33 -1.562 1 88.5 96 CYS A CA 1
ATOM 791 C C . CYS A 1 96 ? -4.105 -31.688 -1.631 1 88.5 96 CYS A C 1
ATOM 793 O O . CYS A 1 96 ? -5.043 -31.547 -2.42 1 88.5 96 CYS A O 1
ATOM 795 N N . MET A 1 97 ? -3.68 -30.812 -0.664 1 90.94 97 MET A N 1
ATOM 796 C CA . MET A 1 97 ? -4.297 -29.484 -0.629 1 90.94 97 MET A CA 1
ATOM 797 C C . MET A 1 97 ? -3.234 -28.391 -0.561 1 90.94 97 MET A C 1
ATOM 799 O O . MET A 1 97 ? -2.297 -28.484 0.235 1 90.94 97 MET A O 1
ATOM 803 N N . VAL A 1 98 ? -3.418 -27.422 -1.456 1 94.19 98 VAL A N 1
ATOM 804 C CA . VAL A 1 98 ? -2.453 -26.328 -1.506 1 94.19 98 VAL A CA 1
ATOM 805 C C . VAL A 1 98 ? -3.184 -24.984 -1.405 1 94.19 98 VAL A C 1
ATOM 807 O O . VAL A 1 98 ? -4.152 -24.75 -2.131 1 94.19 98 VAL A O 1
ATOM 810 N N . LEU A 1 99 ? -2.744 -24.219 -0.392 1 95.62 99 LEU A N 1
ATOM 811 C CA . LEU A 1 99 ? -3.205 -22.828 -0.282 1 95.62 99 LEU A CA 1
ATOM 812 C C . LEU A 1 99 ? -2.371 -21.906 -1.162 1 95.62 99 LEU A C 1
ATOM 814 O O . LEU A 1 99 ? -1.141 -22 -1.174 1 95.62 99 LEU A O 1
ATOM 818 N N . SER A 1 100 ? -3.041 -21.062 -1.961 1 95.56 100 SER A N 1
ATOM 819 C CA . SER A 1 100 ? -2.326 -20.141 -2.84 1 95.56 100 SER A CA 1
ATOM 820 C C . SER A 1 100 ? -2.811 -18.719 -2.648 1 95.56 100 SER A C 1
ATOM 822 O O . SER A 1 100 ? -4.008 -18.469 -2.482 1 95.56 100 SER A O 1
ATOM 824 N N . ILE A 1 101 ? -1.884 -17.844 -2.596 1 96.88 101 ILE A N 1
ATOM 825 C CA . ILE A 1 101 ? -2.115 -16.391 -2.633 1 96.88 101 ILE A CA 1
ATOM 826 C C . ILE A 1 101 ? -1.543 -15.812 -3.924 1 96.88 101 ILE A C 1
ATOM 828 O O . ILE A 1 101 ? -0.331 -15.859 -4.148 1 96.88 101 ILE A O 1
ATOM 832 N N . ASP A 1 102 ? -2.387 -15.32 -4.809 1 93.69 102 ASP A N 1
ATOM 833 C CA . ASP A 1 102 ? -1.973 -14.617 -6.016 1 93.69 102 ASP A CA 1
ATOM 834 C C . ASP A 1 102 ? -2.246 -13.117 -5.898 1 93.69 102 ASP A C 1
ATOM 836 O O . ASP A 1 102 ? -3.375 -12.711 -5.613 1 93.69 102 ASP A O 1
ATOM 840 N N . LEU A 1 103 ? -1.24 -12.328 -6.102 1 94 103 LEU A N 1
ATOM 841 C CA . LEU A 1 103 ? -1.473 -10.891 -5.957 1 94 103 LEU A CA 1
ATOM 842 C C . LEU A 1 103 ? -0.704 -10.109 -7.016 1 94 103 LEU A C 1
ATOM 844 O O . LEU A 1 103 ? 0.379 -10.523 -7.438 1 94 103 LEU A O 1
ATOM 848 N N . ASP A 1 104 ? -1.318 -9 -7.438 1 89.25 104 ASP A N 1
ATOM 849 C CA . ASP A 1 104 ? -0.573 -7.992 -8.188 1 89.25 104 ASP A CA 1
ATOM 850 C C . ASP A 1 104 ? 0.496 -7.336 -7.32 1 89.25 104 ASP A C 1
ATOM 852 O O . ASP A 1 104 ? 0.202 -6.855 -6.223 1 89.25 104 ASP A O 1
ATOM 856 N N . PRO A 1 105 ? 1.724 -7.309 -7.797 1 92.44 105 PRO A N 1
ATOM 857 C CA . PRO A 1 105 ? 2.793 -6.746 -6.969 1 92.44 105 PRO A CA 1
ATOM 858 C C . PRO A 1 105 ? 2.502 -5.32 -6.512 1 92.44 105 PRO A C 1
ATOM 860 O O . PRO A 1 105 ? 2.945 -4.91 -5.438 1 92.44 105 PRO A O 1
ATOM 863 N N . THR A 1 106 ? 1.705 -4.551 -7.25 1 89.19 106 THR A N 1
ATOM 864 C CA . THR A 1 106 ? 1.392 -3.174 -6.887 1 89.19 106 THR A CA 1
ATOM 865 C C . THR A 1 106 ? 0.534 -3.129 -5.625 1 89.19 106 THR A C 1
ATOM 867 O O . THR A 1 106 ? 0.407 -2.08 -4.992 1 89.19 106 THR A O 1
ATOM 870 N N . PHE A 1 107 ? -0.085 -4.266 -5.32 1 95.38 107 PHE A N 1
ATOM 871 C CA . PHE A 1 107 ? -0.841 -4.344 -4.074 1 95.38 107 PHE A CA 1
ATOM 872 C C . PHE A 1 107 ? 0.066 -4.105 -2.875 1 95.38 107 PHE A C 1
ATOM 874 O O . PHE A 1 107 ? -0.359 -3.525 -1.874 1 95.38 107 PHE A O 1
ATOM 881 N N . ILE A 1 108 ? 1.322 -4.559 -2.996 1 96.25 108 ILE A N 1
ATOM 882 C CA . ILE A 1 108 ? 2.326 -4.309 -1.967 1 96.25 108 ILE A CA 1
ATOM 883 C C . ILE A 1 108 ? 3.033 -2.984 -2.248 1 96.25 108 ILE A C 1
ATOM 885 O O . ILE A 1 108 ? 3.195 -2.156 -1.348 1 96.25 108 ILE A O 1
ATOM 889 N N . GLY A 1 109 ? 3.336 -2.742 -3.443 1 94 109 GLY A N 1
ATOM 890 C CA . GLY A 1 109 ? 4.168 -1.609 -3.814 1 94 109 GLY A CA 1
ATOM 891 C C . GLY A 1 109 ? 3.406 -0.297 -3.848 1 94 109 GLY A C 1
ATOM 892 O O . GLY A 1 109 ? 4.008 0.777 -3.805 1 94 109 GLY A O 1
ATOM 893 N N . GLY A 1 110 ? 2.053 -0.365 -3.955 1 90.69 110 GLY A N 1
ATOM 894 C CA . GLY A 1 110 ? 1.22 0.824 -4.047 1 90.69 110 GLY A CA 1
ATOM 895 C C . GLY A 1 110 ? 0.768 1.127 -5.465 1 90.69 110 GLY A C 1
ATOM 896 O O . GLY A 1 110 ? -0.432 1.155 -5.746 1 90.69 110 GLY A O 1
ATOM 897 N N . ASN A 1 111 ? 1.683 1.401 -6.27 1 80.75 111 ASN A N 1
ATOM 898 C CA . ASN A 1 111 ? 1.479 1.602 -7.699 1 80.75 111 ASN A CA 1
ATOM 899 C C . ASN A 1 111 ? 2.785 1.454 -8.477 1 80.75 111 ASN A C 1
ATOM 901 O O . ASN A 1 111 ? 3.861 1.374 -7.883 1 80.75 111 ASN A 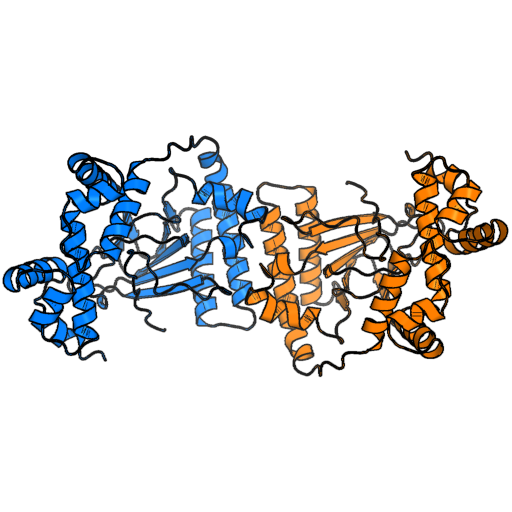O 1
ATOM 905 N N . LYS A 1 112 ? 2.664 1.448 -9.82 1 79.5 112 LYS A N 1
ATOM 906 C CA . LYS A 1 112 ? 3.812 1.142 -10.664 1 79.5 112 LYS A CA 1
ATOM 907 C C . LYS A 1 112 ? 4.883 2.223 -10.555 1 79.5 112 LYS A C 1
ATOM 909 O O . LYS A 1 112 ? 6.059 1.968 -10.82 1 79.5 112 LYS A O 1
ATOM 914 N N . ASN A 1 113 ? 4.461 3.387 -10.086 1 77.88 113 ASN A N 1
ATOM 915 C CA . ASN A 1 113 ? 5.395 4.508 -10.055 1 77.88 113 ASN A CA 1
ATOM 916 C C . ASN A 1 113 ? 5.898 4.785 -8.648 1 77.88 113 ASN A C 1
ATOM 918 O O . ASN A 1 113 ? 6.742 5.66 -8.445 1 77.88 113 ASN A O 1
ATOM 922 N N . SER A 1 114 ? 5.477 4.012 -7.723 1 87.31 114 SER A N 1
ATOM 923 C CA . SER A 1 114 ? 5.887 4.242 -6.344 1 87.31 114 SER A CA 1
ATOM 924 C C . SER A 1 114 ? 7.352 3.861 -6.133 1 87.31 114 SER A C 1
ATOM 926 O O . SER A 1 114 ? 7.867 2.967 -6.805 1 87.31 114 SER A O 1
ATOM 928 N N . LEU A 1 115 ? 7.992 4.508 -5.238 1 89.25 115 LEU A N 1
ATOM 929 C CA . LEU A 1 115 ? 9.375 4.207 -4.879 1 89.25 115 LEU A CA 1
ATOM 930 C C . LEU A 1 115 ? 9.5 2.779 -4.352 1 89.25 115 LEU A C 1
ATOM 932 O O . LEU A 1 115 ? 10.461 2.078 -4.672 1 89.25 115 LEU A O 1
ATOM 936 N N . ILE A 1 116 ? 8.57 2.387 -3.611 1 95.5 116 ILE A N 1
ATOM 937 C CA . ILE A 1 116 ? 8.586 1.056 -3.016 1 95.5 116 ILE A CA 1
ATOM 938 C C . ILE A 1 116 ? 8.562 -0.003 -4.113 1 95.5 116 ILE A C 1
ATOM 940 O O . ILE A 1 116 ? 9.32 -0.975 -4.07 1 95.5 116 ILE A O 1
ATOM 944 N N . GLU A 1 117 ? 7.691 0.181 -5.113 1 92 117 GLU A N 1
ATOM 945 C CA . GLU A 1 117 ? 7.621 -0.744 -6.238 1 92 117 GLU A CA 1
ATOM 946 C C . GLU A 1 117 ? 8.953 -0.811 -6.984 1 92 117 GLU A C 1
ATOM 948 O O . GLU A 1 117 ? 9.484 -1.898 -7.223 1 92 117 GLU A O 1
ATOM 953 N N . LYS A 1 118 ? 9.508 0.314 -7.254 1 87 118 LYS A N 1
ATOM 954 C CA . LYS A 1 118 ? 10.719 0.421 -8.07 1 87 118 LYS A CA 1
ATOM 955 C C . LYS A 1 118 ? 11.93 -0.136 -7.324 1 87 118 LYS A C 1
ATOM 957 O O . LYS A 1 118 ? 12.766 -0.822 -7.918 1 87 118 LYS A O 1
ATOM 962 N N . LYS A 1 119 ? 11.945 0.076 -6.113 1 91.5 119 LYS A N 1
ATOM 963 C CA . LYS A 1 119 ? 13.156 -0.22 -5.348 1 91.5 119 LYS A CA 1
ATOM 964 C C . LYS A 1 119 ? 13.117 -1.641 -4.789 1 91.5 119 LYS A C 1
ATOM 966 O O . LYS A 1 119 ? 14.156 -2.297 -4.684 1 91.5 119 LYS A O 1
ATOM 971 N N . TYR A 1 120 ? 11.875 -2.107 -4.469 1 94.69 120 TYR A N 1
ATOM 972 C CA . TYR A 1 120 ? 11.883 -3.316 -3.65 1 94.69 120 TYR A CA 1
ATOM 973 C C . TYR A 1 120 ? 11.109 -4.441 -4.336 1 94.69 120 TYR A C 1
ATOM 975 O O . TYR A 1 120 ? 11.234 -5.605 -3.953 1 94.69 120 TYR A O 1
ATOM 983 N N . LEU A 1 121 ? 10.258 -4.148 -5.277 1 94.12 121 LEU A N 1
ATOM 984 C CA . LEU A 1 121 ? 9.523 -5.203 -5.965 1 94.12 121 LEU A CA 1
ATOM 985 C C . LEU A 1 121 ? 10.133 -5.484 -7.336 1 94.12 121 LEU A C 1
ATOM 987 O O . LEU A 1 121 ? 10.492 -6.621 -7.641 1 94.12 121 LEU A O 1
ATOM 991 N N . ASN A 1 122 ? 10.406 -4.484 -8.117 1 87.12 122 ASN A N 1
ATOM 992 C CA . ASN A 1 122 ? 10.82 -4.637 -9.508 1 87.12 122 ASN A CA 1
ATOM 993 C C . ASN A 1 122 ? 12.117 -5.434 -9.617 1 87.12 122 ASN A C 1
ATOM 995 O O . ASN A 1 122 ? 12.242 -6.316 -10.469 1 87.12 122 ASN A O 1
ATOM 999 N N . PRO A 1 123 ? 13.07 -5.164 -8.758 1 86.19 123 PRO A N 1
ATOM 1000 C CA . PRO A 1 123 ? 14.32 -5.91 -8.891 1 86.19 123 PRO A CA 1
ATOM 1001 C C . PRO A 1 123 ? 14.125 -7.418 -8.75 1 86.19 123 PRO A C 1
ATOM 1003 O O . PRO A 1 123 ? 14.812 -8.195 -9.414 1 86.19 123 PRO A O 1
ATOM 1006 N N . ILE A 1 124 ? 13.211 -7.793 -7.93 1 90.19 124 ILE A N 1
ATOM 1007 C CA . ILE A 1 124 ? 12.945 -9.219 -7.73 1 90.19 124 ILE A CA 1
ATOM 1008 C C . ILE A 1 124 ? 12.062 -9.734 -8.859 1 90.19 124 ILE A C 1
ATOM 1010 O O . ILE A 1 124 ? 12.344 -10.781 -9.445 1 90.19 124 ILE A O 1
ATOM 1014 N N . LEU A 1 125 ? 11.07 -9 -9.188 1 86.94 125 LEU A N 1
ATOM 1015 C CA . LEU A 1 125 ? 10.086 -9.414 -10.18 1 86.94 125 LEU A CA 1
ATOM 1016 C C . LEU A 1 125 ? 10.727 -9.539 -11.562 1 86.94 125 LEU A C 1
ATOM 1018 O O . LEU A 1 125 ? 10.312 -10.383 -12.359 1 86.94 125 LEU A O 1
ATOM 1022 N N . GLU A 1 126 ? 11.711 -8.727 -11.734 1 76.06 126 GLU A N 1
ATOM 1023 C CA . GLU A 1 126 ? 12.336 -8.68 -13.055 1 76.06 126 GLU A CA 1
ATOM 1024 C C . GLU A 1 126 ? 13.609 -9.523 -13.094 1 76.06 126 GLU A C 1
ATOM 1026 O O . GLU A 1 126 ? 14.25 -9.641 -14.141 1 76.06 126 GLU A O 1
ATOM 1031 N N . SER A 1 127 ? 13.859 -10.055 -12 1 78.38 127 SER A N 1
ATOM 1032 C CA . SER A 1 127 ? 15.07 -10.867 -11.945 1 78.38 127 SER A CA 1
ATOM 1033 C C . SER A 1 127 ? 14.898 -12.164 -12.734 1 78.38 127 SER A C 1
ATOM 1035 O O . SER A 1 127 ? 13.898 -12.859 -12.586 1 78.38 127 SER A O 1
ATOM 1037 N N . ASN A 1 128 ? 15.914 -12.539 -13.477 1 71.75 128 ASN A N 1
ATOM 1038 C CA . ASN A 1 128 ? 15.898 -13.789 -14.219 1 71.75 128 ASN A CA 1
ATOM 1039 C C . ASN A 1 128 ? 16.469 -14.945 -13.391 1 71.75 128 ASN A C 1
ATOM 1041 O O . ASN A 1 128 ? 16.312 -16.109 -13.758 1 71.75 128 ASN A O 1
ATOM 1045 N N . ASN A 1 129 ? 17 -14.609 -12.312 1 75.75 129 ASN A N 1
ATOM 1046 C CA . ASN A 1 129 ? 17.672 -15.617 -11.508 1 75.75 129 ASN A CA 1
ATOM 1047 C C . ASN A 1 129 ? 16.812 -16.078 -10.336 1 75.75 129 ASN A C 1
ATOM 1049 O O . ASN A 1 129 ? 17.125 -17.078 -9.688 1 75.75 129 ASN A O 1
ATOM 1053 N N . LEU A 1 130 ? 15.773 -15.336 -10.141 1 87.5 130 LEU A N 1
ATOM 1054 C CA . LEU A 1 130 ? 14.93 -15.703 -9.008 1 87.5 130 LEU A CA 1
ATOM 1055 C C . LEU A 1 130 ? 13.539 -16.094 -9.477 1 87.5 130 LEU A C 1
ATOM 1057 O O . LEU A 1 130 ? 12.625 -15.266 -9.5 1 87.5 130 LEU A O 1
ATOM 1061 N N . LYS A 1 131 ? 13.422 -17.281 -9.758 1 89.69 131 LYS A N 1
ATOM 1062 C CA . LYS A 1 131 ? 12.156 -17.797 -10.273 1 89.69 131 LYS A CA 1
ATOM 1063 C C . LYS A 1 131 ? 11.227 -18.219 -9.133 1 89.69 131 LYS A C 1
ATOM 1065 O O . LYS A 1 131 ? 10 -18.156 -9.273 1 89.69 131 LYS A O 1
ATOM 1070 N N . PHE A 1 132 ? 11.836 -18.688 -8.078 1 94.44 132 PHE A N 1
ATOM 1071 C CA . PHE A 1 132 ? 11.055 -19.125 -6.926 1 94.44 132 PHE A CA 1
ATOM 1072 C C . PHE A 1 132 ? 11.898 -19.078 -5.656 1 94.44 132 PHE A C 1
ATOM 1074 O O . PHE A 1 132 ? 13.117 -18.922 -5.723 1 94.44 132 PHE A O 1
ATOM 1081 N N . ILE A 1 133 ? 11.273 -19.094 -4.543 1 95.69 133 ILE A N 1
ATOM 1082 C CA . ILE A 1 133 ? 11.898 -19.25 -3.234 1 95.69 133 ILE A CA 1
ATOM 1083 C C . ILE A 1 133 ? 11.18 -20.344 -2.447 1 95.69 133 ILE A C 1
ATOM 1085 O O . ILE A 1 133 ? 9.969 -20.266 -2.227 1 95.69 133 ILE A O 1
ATOM 1089 N N . CYS A 1 134 ? 11.922 -21.344 -2.047 1 97.12 134 CYS A N 1
ATOM 1090 C CA . CYS A 1 134 ? 11.344 -22.359 -1.178 1 97.12 134 CYS A CA 1
ATOM 1091 C C . CYS A 1 134 ? 11.211 -21.859 0.252 1 97.12 134 CYS A C 1
ATOM 1093 O O . CYS A 1 134 ? 12.102 -21.172 0.755 1 97.12 134 CYS A O 1
ATOM 1095 N N . LEU A 1 135 ? 10.195 -22.203 0.854 1 98.25 135 LEU A N 1
ATOM 1096 C CA . LEU A 1 135 ? 9.93 -21.781 2.229 1 98.25 135 LEU A CA 1
ATOM 1097 C C . LEU A 1 135 ? 9.805 -23 3.145 1 98.25 135 LEU A C 1
ATOM 1099 O O . LEU A 1 135 ? 8.836 -23.766 3.049 1 98.25 135 LEU A O 1
ATOM 1103 N N . LYS A 1 136 ? 10.727 -23.094 4.047 1 98.12 136 LYS A N 1
ATOM 1104 C CA . LYS A 1 136 ? 10.773 -24.234 4.977 1 98.12 136 LYS A CA 1
ATOM 1105 C C . LYS A 1 136 ? 10.562 -23.766 6.414 1 98.12 136 LYS A C 1
ATOM 1107 O O . LYS A 1 136 ? 11.047 -22.703 6.809 1 98.12 136 LYS A O 1
ATOM 1112 N N . PRO A 1 137 ? 9.875 -24.562 7.219 1 97.69 137 PRO A N 1
ATOM 1113 C CA . PRO A 1 137 ? 9.57 -24.156 8.586 1 97.69 137 PRO A CA 1
ATOM 1114 C C . PRO A 1 137 ? 10.789 -24.188 9.5 1 97.69 137 PRO A C 1
ATOM 1116 O O . PRO A 1 137 ? 10.758 -23.625 10.602 1 97.69 137 PRO A O 1
ATOM 1119 N N . ASP A 1 138 ? 11.883 -24.812 9.062 1 97 138 ASP A N 1
ATOM 1120 C CA . ASP A 1 138 ? 13.055 -24.953 9.922 1 97 138 ASP A CA 1
ATOM 1121 C C . ASP A 1 138 ? 14.039 -23.812 9.695 1 97 138 ASP A C 1
ATOM 1123 O O . ASP A 1 138 ? 15.047 -23.688 10.398 1 97 138 ASP A O 1
ATOM 1127 N N . VAL A 1 139 ? 13.891 -23.031 8.727 1 96.5 139 VAL A N 1
ATOM 1128 C CA . VAL A 1 139 ? 14.672 -21.812 8.492 1 96.5 139 VAL A CA 1
ATOM 1129 C C . VAL A 1 139 ? 13.922 -20.609 9.023 1 96.5 139 VAL A C 1
ATOM 1131 O O . VAL A 1 139 ? 12.805 -20.312 8.586 1 96.5 139 VAL A O 1
ATOM 1134 N N . TYR A 1 140 ? 14.5 -19.844 9.844 1 96.19 140 TYR A N 1
ATOM 1135 C CA . TYR A 1 140 ? 13.82 -18.859 10.672 1 96.19 140 TYR A CA 1
ATOM 1136 C C . TYR A 1 140 ? 13.055 -17.859 9.812 1 96.19 140 TYR A C 1
ATOM 1138 O O . TYR A 1 140 ? 11.844 -17.672 10 1 96.19 140 TYR A O 1
ATOM 1146 N N . TRP A 1 141 ? 13.734 -17.25 8.906 1 95.75 141 TRP A N 1
ATOM 1147 C CA . TRP A 1 141 ? 13.07 -16.203 8.125 1 95.75 141 TRP A CA 1
ATOM 1148 C C . TRP A 1 141 ? 12.008 -16.812 7.207 1 95.75 141 TRP A C 1
ATOM 1150 O O . TRP A 1 141 ? 10.984 -16.172 6.93 1 95.75 141 TRP A O 1
ATOM 1160 N N . GLN A 1 142 ? 12.133 -17.984 6.762 1 97.88 142 GLN A N 1
ATOM 1161 C CA . GLN A 1 142 ? 11.156 -18.672 5.926 1 97.88 142 GLN A CA 1
ATOM 1162 C C . GLN A 1 142 ? 9.938 -19.109 6.742 1 97.88 142 GLN A C 1
ATOM 1164 O O . GLN A 1 142 ? 8.805 -19.016 6.27 1 97.88 142 GLN A O 1
ATOM 1169 N N . LYS A 1 143 ? 10.258 -19.484 7.965 1 98.06 143 LYS A N 1
ATOM 1170 C CA . LYS A 1 143 ? 9.18 -19.797 8.898 1 98.06 143 LYS A CA 1
ATOM 1171 C C . LYS A 1 143 ? 8.273 -18.594 9.125 1 98.06 143 LYS A C 1
ATOM 1173 O O . LYS A 1 143 ? 7.051 -18.734 9.188 1 98.06 143 LYS A O 1
ATOM 1178 N N . ASN A 1 144 ? 8.891 -17.469 9.242 1 97.56 144 ASN A N 1
ATOM 1179 C CA . ASN A 1 144 ? 8.133 -16.234 9.422 1 97.56 144 ASN A CA 1
ATOM 1180 C C . ASN A 1 144 ? 7.242 -15.945 8.211 1 97.56 144 ASN A C 1
ATOM 1182 O O . ASN A 1 144 ? 6.098 -15.523 8.367 1 97.56 144 ASN A O 1
ATOM 1186 N N . ILE A 1 145 ? 7.762 -16.172 7.062 1 98.44 145 ILE A N 1
ATOM 1187 C CA . ILE A 1 145 ? 6.984 -15.977 5.844 1 98.44 145 ILE A CA 1
ATOM 1188 C C . ILE A 1 145 ? 5.77 -16.906 5.855 1 98.44 145 ILE A C 1
ATOM 1190 O O . ILE A 1 145 ? 4.648 -16.469 5.57 1 98.44 145 ILE A O 1
ATOM 1194 N N . LEU A 1 146 ? 5.984 -18.125 6.246 1 98.69 146 LEU A N 1
ATOM 1195 C CA . LEU A 1 146 ? 4.906 -19.109 6.297 1 98.69 146 LEU A CA 1
ATOM 1196 C C . LEU A 1 146 ? 3.834 -18.688 7.293 1 98.69 146 LEU A C 1
ATOM 1198 O O . LEU A 1 146 ? 2.641 -18.859 7.043 1 98.69 146 LEU A O 1
ATOM 1202 N N . LYS A 1 147 ? 4.246 -18.109 8.359 1 98.31 147 LYS A N 1
ATOM 1203 C CA . LYS A 1 147 ? 3.314 -17.609 9.359 1 98.31 147 LYS A CA 1
ATOM 1204 C C . LYS A 1 147 ? 2.414 -16.531 8.781 1 98.31 147 LYS A C 1
ATOM 1206 O O . LYS A 1 147 ? 1.206 -16.516 9.023 1 98.31 147 LYS A O 1
ATOM 1211 N N . TYR A 1 148 ? 2.992 -15.648 8.039 1 98.5 148 TYR A N 1
ATOM 1212 C CA . TYR A 1 148 ? 2.217 -14.562 7.445 1 98.5 148 TYR A CA 1
ATOM 1213 C C . TYR A 1 148 ? 1.277 -15.094 6.367 1 98.5 148 TYR A C 1
ATOM 1215 O O . TYR A 1 148 ? 0.168 -14.586 6.195 1 98.5 148 TYR A O 1
ATOM 1223 N N . ILE A 1 149 ? 1.712 -16.078 5.605 1 98.56 149 ILE A N 1
ATOM 1224 C CA . ILE A 1 149 ? 0.847 -16.703 4.605 1 98.56 149 ILE A CA 1
ATOM 1225 C C . ILE A 1 149 ? -0.402 -17.266 5.281 1 98.56 149 ILE A C 1
ATOM 1227 O O . ILE A 1 149 ? -1.522 -17.016 4.828 1 98.56 149 ILE A O 1
ATOM 1231 N N . LYS A 1 150 ? -0.213 -17.922 6.383 1 98 150 LYS A N 1
ATOM 1232 C CA . LYS A 1 150 ? -1.335 -18.5 7.113 1 98 150 LYS A CA 1
ATOM 1233 C C . LYS A 1 150 ? -2.238 -17.406 7.684 1 98 150 LYS A C 1
ATOM 1235 O O . LYS A 1 150 ? -3.465 -17.531 7.645 1 98 150 LYS A O 1
ATOM 1240 N N . LYS A 1 151 ? -1.631 -16.422 8.211 1 98.44 151 LYS A N 1
ATOM 1241 C CA . LYS A 1 151 ? -2.398 -15.328 8.781 1 98.44 151 LYS A CA 1
ATOM 1242 C C . LYS A 1 151 ? -3.268 -14.656 7.719 1 98.44 151 LYS A C 1
ATOM 1244 O O . LYS A 1 151 ? -4.441 -14.359 7.961 1 98.44 151 LYS A O 1
ATOM 1249 N N . VAL A 1 152 ? -2.707 -14.422 6.574 1 98.38 152 VAL A N 1
ATOM 1250 C CA . VAL A 1 152 ? -3.426 -13.797 5.469 1 98.38 152 VAL A CA 1
ATOM 1251 C C . VAL A 1 152 ? -4.605 -14.672 5.055 1 98.38 152 VAL A C 1
ATOM 1253 O O . VAL A 1 152 ? -5.707 -14.172 4.82 1 98.38 152 VAL A O 1
ATOM 1256 N N . SER A 1 153 ? -4.348 -15.945 4.977 1 96.75 153 SER A N 1
ATOM 1257 C CA . SER A 1 153 ? -5.422 -16.875 4.645 1 96.75 153 SER A CA 1
ATOM 1258 C C . SER A 1 153 ? -6.539 -16.828 5.68 1 96.75 153 SER A C 1
ATOM 1260 O O . SER A 1 153 ? -7.723 -16.812 5.324 1 96.75 153 SER A O 1
ATOM 1262 N N . TYR A 1 154 ? -6.191 -16.766 6.895 1 97.44 154 TYR A N 1
ATOM 1263 C CA . TYR A 1 154 ? -7.168 -16.656 7.973 1 97.44 154 TYR A CA 1
ATOM 1264 C C . TYR A 1 154 ? -8.008 -15.398 7.836 1 97.44 154 TYR A C 1
ATOM 1266 O O . TYR A 1 154 ? -9.234 -15.445 7.93 1 97.44 154 TYR A O 1
ATOM 1274 N N . LEU A 1 155 ? -7.391 -14.312 7.629 1 97.94 155 LEU A N 1
ATOM 1275 C CA . LEU A 1 155 ? -8.078 -13.039 7.488 1 97.94 155 LEU A CA 1
ATOM 1276 C C . LEU A 1 155 ? -9.023 -13.062 6.289 1 97.94 155 LEU A C 1
ATOM 1278 O O . LEU A 1 155 ? -10.125 -12.508 6.348 1 97.94 155 LEU A O 1
ATOM 1282 N N . TRP A 1 156 ? -8.555 -13.672 5.266 1 94.31 156 TRP A N 1
ATOM 1283 C CA . TRP A 1 156 ? -9.336 -13.781 4.043 1 94.31 156 TRP A CA 1
ATOM 1284 C C . TRP A 1 156 ? -10.633 -14.547 4.293 1 94.31 156 TRP A C 1
ATOM 1286 O O . TRP A 1 156 ? -11.68 -14.219 3.725 1 94.31 156 TRP A O 1
ATOM 1296 N N . ASN A 1 157 ? -10.57 -15.516 5.109 1 93.94 157 ASN A N 1
ATOM 1297 C CA . ASN A 1 157 ? -11.727 -16.359 5.395 1 93.94 157 ASN A CA 1
ATOM 1298 C C . ASN A 1 157 ? -12.664 -15.703 6.402 1 93.94 157 ASN A C 1
ATOM 1300 O O . ASN A 1 157 ? -13.883 -15.742 6.238 1 93.94 157 ASN A O 1
ATOM 1304 N N . GLU A 1 158 ? -12.141 -15.094 7.473 1 95.94 158 GLU A N 1
ATOM 1305 C CA . GLU A 1 158 ? -12.938 -14.531 8.555 1 95.94 158 GLU A CA 1
ATOM 1306 C C . GLU A 1 158 ? -13.477 -13.156 8.188 1 95.94 158 GLU A C 1
ATOM 1308 O O . GLU A 1 158 ? -14.531 -12.742 8.672 1 95.94 158 GLU A O 1
ATOM 1313 N N . LYS A 1 159 ? -12.734 -12.375 7.504 1 95.62 159 LYS A N 1
ATOM 1314 C CA . LYS A 1 159 ? -13.062 -11.07 6.953 1 95.62 159 LYS A CA 1
ATOM 1315 C C . LYS A 1 159 ? -13.508 -10.102 8.047 1 95.62 159 LYS A C 1
ATOM 1317 O O . LYS A 1 159 ? -14.555 -9.461 7.934 1 95.62 159 LYS A O 1
ATOM 1322 N N . PRO A 1 160 ? -12.758 -10 9.133 1 95.81 160 PRO A N 1
ATOM 1323 C CA . PRO A 1 160 ? -13.086 -8.969 10.117 1 95.81 160 PRO A CA 1
ATOM 1324 C C . PRO A 1 160 ? -13.008 -7.559 9.539 1 95.81 160 PRO A C 1
ATOM 1326 O O . PRO A 1 160 ? -12.445 -7.363 8.453 1 95.81 160 PRO A O 1
ATOM 1329 N N . TYR A 1 161 ? -13.586 -6.555 10.188 1 94.69 161 TYR A N 1
ATOM 1330 C CA . TYR A 1 161 ? -13.531 -5.176 9.719 1 94.69 161 TYR A CA 1
ATOM 1331 C C . TYR A 1 161 ? -12.086 -4.719 9.531 1 94.69 161 TYR A C 1
ATOM 1333 O O . TYR A 1 161 ? -11.266 -4.852 10.438 1 94.69 161 TYR A O 1
ATOM 1341 N N . GLY A 1 162 ? -11.781 -4.32 8.344 1 97 162 GLY A N 1
ATOM 1342 C CA . GLY A 1 162 ? -10.445 -3.826 8.055 1 97 162 GLY A CA 1
ATOM 1343 C C . GLY A 1 162 ? -9.523 -4.895 7.492 1 97 162 GLY A C 1
ATOM 1344 O O . GLY A 1 162 ? -8.328 -4.664 7.328 1 97 162 GLY A O 1
ATOM 1345 N N . TYR A 1 163 ? -10.047 -6.09 7.188 1 97.12 163 TYR A N 1
ATOM 1346 C CA . TYR A 1 163 ? -9.188 -7.227 6.852 1 97.12 163 TYR A CA 1
ATOM 1347 C C . TYR A 1 163 ? -8.414 -6.961 5.566 1 97.12 163 TYR A C 1
ATOM 1349 O O . TYR A 1 163 ? -7.285 -7.438 5.41 1 97.12 163 TYR A O 1
ATOM 1357 N N . GLU A 1 164 ? -8.961 -6.188 4.617 1 96.69 164 GLU A N 1
ATOM 1358 C CA . GLU A 1 164 ? -8.25 -5.895 3.375 1 96.69 164 GLU A CA 1
ATOM 1359 C C . GLU A 1 164 ? -6.949 -5.137 3.646 1 96.69 164 GLU A C 1
ATOM 1361 O O . GLU A 1 164 ? -5.902 -5.477 3.094 1 96.69 164 GLU A O 1
ATOM 1366 N N . LEU A 1 165 ? -7.066 -4.137 4.516 1 98.12 165 LEU A N 1
ATOM 1367 C CA . LEU A 1 165 ? -5.887 -3.381 4.922 1 98.12 165 LEU A CA 1
ATOM 1368 C C . LEU A 1 165 ? -4.938 -4.25 5.734 1 98.12 165 LEU A C 1
ATOM 1370 O O . LEU A 1 165 ? -3.717 -4.168 5.566 1 98.12 165 LEU A O 1
ATOM 1374 N N . GLU A 1 166 ? -5.488 -5.031 6.602 1 98.5 166 GLU A N 1
ATOM 1375 C CA . GLU A 1 166 ? -4.66 -5.902 7.434 1 98.5 166 GLU A CA 1
ATOM 1376 C C . GLU A 1 166 ? -3.896 -6.918 6.582 1 98.5 166 GLU A C 1
ATOM 1378 O O . GLU A 1 166 ? -2.725 -7.191 6.84 1 98.5 166 GLU A O 1
ATOM 1383 N N . ILE A 1 167 ? -4.566 -7.496 5.613 1 98.38 167 ILE A N 1
ATOM 1384 C CA . ILE A 1 167 ? -3.914 -8.414 4.684 1 98.38 167 ILE A CA 1
ATOM 1385 C C . ILE A 1 167 ? -2.75 -7.711 3.992 1 98.38 167 ILE A C 1
ATOM 1387 O O . ILE A 1 167 ? -1.639 -8.242 3.936 1 98.38 167 ILE A O 1
ATOM 1391 N N . ARG A 1 168 ? -2.965 -6.527 3.457 1 97.94 168 ARG A N 1
ATOM 1392 C CA . ARG A 1 168 ? -1.905 -5.773 2.797 1 97.94 168 ARG A CA 1
ATOM 1393 C C . ARG A 1 168 ? -0.735 -5.531 3.744 1 97.94 168 ARG A C 1
ATOM 1395 O O . ARG A 1 168 ? 0.426 -5.613 3.34 1 97.94 168 ARG A O 1
ATOM 1402 N N . ASN A 1 169 ? -1.056 -5.195 5.004 1 98.38 169 ASN A N 1
ATOM 1403 C CA . ASN A 1 169 ? -0.012 -4.973 5.996 1 98.38 169 ASN A CA 1
ATOM 1404 C C . ASN A 1 169 ? 0.843 -6.223 6.199 1 98.38 169 ASN A C 1
ATOM 1406 O O . ASN A 1 169 ? 2.072 -6.141 6.211 1 98.38 169 ASN A O 1
ATOM 1410 N N . HIS A 1 170 ? 0.194 -7.344 6.359 1 98.62 170 HIS A N 1
ATOM 1411 C CA . HIS A 1 170 ? 0.929 -8.586 6.566 1 98.62 170 HIS A CA 1
ATOM 1412 C C . HIS A 1 170 ? 1.763 -8.945 5.34 1 98.62 170 HIS A C 1
ATOM 1414 O O . HIS A 1 170 ? 2.893 -9.422 5.469 1 98.62 170 HIS A O 1
ATOM 1420 N N . LEU A 1 171 ? 1.215 -8.703 4.156 1 98.5 171 LEU A N 1
ATOM 1421 C CA . LEU A 1 171 ? 1.97 -8.969 2.939 1 98.5 171 LEU A CA 1
ATOM 1422 C C . LEU A 1 171 ? 3.164 -8.031 2.82 1 98.5 171 LEU A C 1
ATOM 1424 O O . LEU A 1 171 ? 4.223 -8.422 2.32 1 98.5 171 LEU A O 1
ATOM 1428 N N . GLY A 1 172 ? 2.959 -6.77 3.238 1 98.5 172 GLY A N 1
ATOM 1429 C CA . GLY A 1 172 ? 4.078 -5.844 3.285 1 98.5 172 GLY A CA 1
ATOM 1430 C C . GLY A 1 172 ? 5.203 -6.309 4.195 1 98.5 172 GLY A C 1
ATOM 1431 O O . GLY A 1 172 ? 6.379 -6.215 3.836 1 98.5 172 GLY A O 1
ATOM 1432 N N . VAL A 1 173 ? 4.859 -6.812 5.34 1 98.38 173 VAL A N 1
ATOM 1433 C CA . VAL A 1 173 ? 5.844 -7.309 6.297 1 98.38 173 VAL A CA 1
ATOM 1434 C C . VAL A 1 173 ? 6.516 -8.562 5.738 1 98.38 173 VAL A C 1
ATOM 1436 O O . VAL A 1 173 ? 7.738 -8.711 5.836 1 98.38 173 VAL A O 1
ATOM 1439 N N . LEU A 1 174 ? 5.688 -9.406 5.18 1 98.44 174 LEU A N 1
ATOM 1440 C CA . LEU A 1 174 ? 6.203 -10.609 4.539 1 98.44 174 LEU A CA 1
ATOM 1441 C C . LEU A 1 174 ? 7.234 -10.258 3.473 1 98.44 174 LEU A C 1
ATOM 1443 O O . LEU A 1 174 ? 8.328 -10.828 3.455 1 98.44 174 LEU A O 1
ATOM 1447 N N . TRP A 1 175 ? 6.941 -9.367 2.574 1 98.25 175 TRP A N 1
ATOM 1448 C CA . TRP A 1 175 ? 7.836 -8.984 1.485 1 98.25 175 TRP A CA 1
ATOM 1449 C C . TRP A 1 175 ? 9.109 -8.336 2.025 1 98.25 175 TRP A C 1
ATOM 1451 O O . TRP A 1 175 ? 10.195 -8.562 1.498 1 98.25 175 TRP A O 1
ATOM 1461 N N . LEU A 1 176 ? 8.93 -7.57 3.055 1 98.06 176 LEU A N 1
ATOM 1462 C CA . LEU A 1 176 ? 10.086 -6.945 3.697 1 98.06 176 LEU A CA 1
ATOM 1463 C C . LEU A 1 176 ? 11.07 -7.996 4.191 1 98.06 176 LEU A C 1
ATOM 1465 O O . LEU A 1 176 ? 12.281 -7.848 4.02 1 98.06 176 LEU A O 1
ATOM 1469 N N . ASN A 1 177 ? 10.562 -9.039 4.77 1 97.38 177 ASN A N 1
ATOM 1470 C CA . ASN A 1 177 ? 11.406 -10.141 5.215 1 97.38 177 ASN A CA 1
ATOM 1471 C C . ASN A 1 177 ? 12.156 -10.781 4.051 1 97.38 177 ASN A C 1
ATOM 1473 O O . ASN A 1 177 ? 13.352 -11.07 4.148 1 97.38 177 ASN A O 1
ATOM 1477 N N . ILE A 1 178 ? 11.531 -10.938 2.926 1 97 178 ILE A N 1
ATOM 1478 C CA . ILE A 1 178 ? 12.125 -11.562 1.747 1 97 178 ILE A CA 1
ATOM 1479 C C . ILE A 1 178 ? 13.25 -10.688 1.211 1 97 178 ILE A C 1
ATOM 1481 O O . ILE A 1 178 ? 14.375 -11.156 1.011 1 97 178 ILE A O 1
ATOM 1485 N N . ILE A 1 179 ? 12.992 -9.391 1.035 1 95.5 179 ILE A N 1
ATOM 1486 C CA . ILE A 1 179 ? 13.969 -8.539 0.369 1 95.5 179 ILE A CA 1
ATOM 1487 C C . ILE A 1 179 ? 15.203 -8.391 1.249 1 95.5 179 ILE A C 1
ATOM 1489 O O . ILE A 1 179 ? 16.328 -8.258 0.744 1 95.5 179 ILE A O 1
ATOM 1493 N N . ARG A 1 180 ? 15.031 -8.438 2.504 1 95.19 180 ARG A N 1
ATOM 1494 C CA . ARG A 1 180 ? 16.172 -8.312 3.406 1 95.19 180 ARG A CA 1
ATOM 1495 C C . ARG A 1 180 ? 17.031 -9.57 3.381 1 95.19 180 ARG A C 1
ATOM 1497 O O . ARG A 1 180 ? 18.25 -9.5 3.553 1 95.19 180 ARG A O 1
ATOM 1504 N N . GLU A 1 181 ? 16.438 -10.68 3.131 1 93.44 181 GLU A N 1
ATOM 1505 C CA . GLU A 1 181 ? 17.172 -11.945 3.104 1 93.44 181 GLU A CA 1
ATOM 1506 C C . GLU A 1 181 ? 17.844 -12.164 1.754 1 93.44 181 GLU A C 1
ATOM 1508 O O . GLU A 1 181 ? 18.953 -12.695 1.691 1 93.44 181 GLU A O 1
ATOM 1513 N N . VAL A 1 182 ? 17.25 -11.672 0.651 1 88.06 182 VAL A N 1
ATOM 1514 C CA . VAL A 1 182 ? 17.766 -12 -0.673 1 88.06 182 VAL A CA 1
ATOM 1515 C C . VAL A 1 182 ? 18.547 -10.82 -1.228 1 88.06 182 VAL A C 1
ATOM 1517 O O . VAL A 1 182 ? 19.031 -10.859 -2.365 1 88.06 182 VAL A O 1
ATOM 1520 N N . LYS A 1 183 ? 18.703 -9.766 -0.538 1 80.75 183 LYS A N 1
ATOM 1521 C CA . LYS A 1 183 ? 19.312 -8.516 -0.988 1 80.75 183 LYS A CA 1
ATOM 1522 C C . LYS A 1 183 ? 20.656 -8.766 -1.665 1 80.75 183 LYS A C 1
ATOM 1524 O O . LYS A 1 183 ? 21 -8.094 -2.646 1 80.75 183 LYS A O 1
ATOM 1529 N N . GLU A 1 184 ? 21.422 -9.625 -1.182 1 72.88 184 GLU A N 1
ATOM 1530 C CA . GLU A 1 184 ? 22.75 -9.852 -1.734 1 72.88 184 GLU A CA 1
ATOM 1531 C C . GLU A 1 184 ? 22.688 -10.633 -3.041 1 72.88 184 GLU A C 1
ATOM 1533 O O . GLU A 1 184 ? 23.609 -10.578 -3.854 1 72.88 184 GLU A O 1
ATOM 1538 N N . GLU A 1 185 ? 21.703 -11.344 -3.252 1 65.31 185 GLU A N 1
ATOM 1539 C CA . GLU A 1 185 ? 21.578 -12.172 -4.449 1 65.31 185 GLU A CA 1
ATOM 1540 C C . GLU A 1 185 ? 21.266 -11.32 -5.676 1 65.31 185 GLU A C 1
ATOM 1542 O O . GLU A 1 185 ? 21.594 -11.703 -6.801 1 65.31 185 GLU A O 1
ATOM 1547 N N . PHE A 1 186 ? 20.703 -10.164 -5.652 1 61.88 186 PHE A N 1
ATOM 1548 C CA . PHE A 1 186 ? 20.219 -9.383 -6.785 1 61.88 186 PHE A CA 1
ATOM 1549 C C . PHE A 1 186 ? 21.25 -8.344 -7.199 1 61.88 186 PHE A C 1
ATOM 1551 O O . PHE A 1 186 ? 21.125 -7.727 -8.258 1 61.88 186 PHE A O 1
ATOM 1558 N N . LYS A 1 187 ? 22.172 -8.039 -6.379 1 55.53 187 LYS A N 1
ATOM 1559 C CA . LYS A 1 187 ? 23.156 -7.062 -6.809 1 55.53 187 LYS A CA 1
ATOM 1560 C C . LYS A 1 187 ? 23.75 -7.438 -8.164 1 55.53 187 LYS A C 1
ATOM 1562 O O . LYS A 1 187 ? 24.062 -6.562 -8.977 1 55.53 187 LYS A O 1
ATOM 1567 N N . ASP A 1 188 ? 24.156 -8.633 -8.242 1 47.34 188 ASP A N 1
ATOM 1568 C CA . ASP A 1 188 ? 25.016 -8.984 -9.375 1 47.34 188 ASP A CA 1
ATOM 1569 C C . ASP A 1 188 ? 24.203 -9.531 -10.539 1 47.34 188 ASP A C 1
ATOM 1571 O O . ASP A 1 188 ? 24.75 -10.172 -11.445 1 47.34 188 ASP A O 1
ATOM 1575 N N . SER A 1 189 ? 23 -9.555 -10.367 1 48.56 189 SER A N 1
ATOM 1576 C CA . SER A 1 189 ? 22.406 -10.359 -11.438 1 48.56 189 SER A CA 1
ATOM 1577 C C . SER A 1 189 ? 22.406 -9.594 -12.758 1 48.56 189 SER A C 1
ATOM 1579 O O . SER A 1 189 ? 21.781 -8.531 -12.867 1 48.56 189 SER A O 1
ATOM 1581 N N . ILE A 1 190 ? 23.438 -9.711 -13.43 1 43.59 190 ILE A N 1
ATOM 1582 C CA . ILE A 1 190 ? 23.453 -9.391 -14.852 1 43.59 190 ILE A CA 1
ATOM 1583 C C . ILE A 1 190 ? 22.188 -9.914 -15.531 1 43.59 190 ILE A C 1
ATOM 1585 O O . ILE A 1 190 ? 21.875 -11.094 -15.422 1 43.59 190 ILE A O 1
ATOM 1589 N N . LEU A 1 191 ? 21.234 -9.023 -15.75 1 45.88 191 LEU A N 1
ATOM 1590 C CA . LEU A 1 191 ? 20.031 -9.289 -16.531 1 45.88 191 LEU A CA 1
ATOM 1591 C C . LEU A 1 191 ? 20.344 -10.234 -17.688 1 45.88 191 LEU A C 1
ATOM 1593 O O . LEU A 1 191 ? 20.812 -9.789 -18.75 1 45.88 191 LEU A O 1
ATOM 1597 N N . ILE A 1 192 ? 20.938 -11.375 -17.484 1 42.66 192 ILE A N 1
ATOM 1598 C CA . ILE A 1 192 ? 20.938 -12.273 -18.641 1 42.66 192 ILE A CA 1
ATOM 1599 C C . ILE A 1 192 ? 19.5 -12.625 -19.016 1 42.66 192 ILE A C 1
ATOM 1601 O O . ILE A 1 192 ? 18.797 -13.305 -18.25 1 42.66 192 ILE A O 1
ATOM 1605 N N . VAL A 1 193 ? 18.844 -11.719 -19.547 1 46.34 193 VAL A N 1
ATOM 1606 C CA . VAL A 1 193 ? 17.516 -11.961 -20.094 1 46.34 193 VAL A CA 1
ATOM 1607 C C . VAL A 1 193 ? 17.531 -13.25 -20.922 1 46.34 193 VAL A C 1
ATOM 1609 O O . VAL A 1 193 ? 18.266 -13.336 -21.922 1 46.34 193 VAL A O 1
ATOM 1612 N N . SER A 1 194 ? 17.219 -14.398 -20.406 1 54.88 194 SER A N 1
ATOM 1613 C CA . SER A 1 194 ? 17.047 -15.594 -21.234 1 54.88 194 SER A CA 1
ATOM 1614 C C . SER A 1 194 ? 15.977 -15.383 -22.297 1 54.88 194 SER A C 1
ATOM 1616 O O . SER A 1 194 ? 14.844 -15.023 -21.984 1 54.88 194 SER A O 1
ATOM 1618 N N . HIS A 1 195 ? 16.328 -15.195 -23.484 1 64.88 195 HIS A N 1
ATOM 1619 C CA . HIS A 1 195 ? 15.508 -15.047 -24.672 1 64.88 195 HIS A CA 1
ATOM 1620 C C . HIS A 1 195 ? 14.508 -16.188 -24.797 1 64.88 195 HIS A C 1
ATOM 1622 O O . HIS A 1 195 ? 13.445 -16.031 -25.391 1 64.88 195 HIS A O 1
ATOM 1628 N N . ASP A 1 196 ? 14.812 -17.25 -24.062 1 72.88 196 ASP A N 1
ATOM 1629 C CA . ASP A 1 196 ? 13.969 -18.438 -24.203 1 72.88 196 ASP A CA 1
ATOM 1630 C C . ASP A 1 196 ? 12.602 -18.219 -23.547 1 72.88 196 ASP A C 1
ATOM 1632 O O . ASP A 1 196 ? 11.57 -18.547 -24.141 1 72.88 196 ASP A O 1
ATOM 1636 N N . GLU A 1 197 ? 12.641 -17.688 -22.438 1 73.12 197 GLU A N 1
ATOM 1637 C CA . GLU A 1 197 ? 11.391 -17.516 -21.703 1 73.12 197 GLU A CA 1
ATOM 1638 C C . GLU A 1 197 ? 10.445 -16.578 -22.453 1 73.12 197 GLU A C 1
ATOM 1640 O O . GLU A 1 197 ? 9.25 -16.859 -22.562 1 73.12 197 GLU A O 1
ATOM 1645 N N . GLU A 1 198 ? 11.039 -15.539 -22.906 1 75.06 198 GLU A N 1
ATOM 1646 C CA . GLU A 1 198 ? 10.219 -14.594 -23.656 1 75.06 198 GLU A CA 1
ATOM 1647 C C . GLU A 1 198 ? 9.656 -15.242 -24.922 1 75.06 198 GLU A C 1
ATOM 1649 O O . GLU A 1 198 ? 8.492 -15.023 -25.266 1 75.06 198 GLU A O 1
ATOM 1654 N N . ARG A 1 199 ? 10.492 -15.961 -25.531 1 78.5 199 ARG A N 1
ATOM 1655 C CA . ARG A 1 199 ? 10.078 -16.656 -26.766 1 78.5 199 ARG A CA 1
ATOM 1656 C C . ARG A 1 199 ? 8.938 -17.625 -26.484 1 78.5 199 ARG A C 1
ATOM 1658 O O . ARG A 1 199 ? 7.945 -17.656 -27.203 1 78.5 199 ARG A O 1
ATOM 1665 N N . VAL A 1 200 ? 9.102 -18.375 -25.469 1 80.75 200 VAL A N 1
ATOM 1666 C CA . VAL A 1 200 ? 8.102 -19.391 -25.125 1 80.75 200 VAL A CA 1
ATOM 1667 C C . VAL A 1 200 ? 6.805 -18.703 -24.703 1 80.75 200 VAL A C 1
ATOM 1669 O O . VAL A 1 200 ? 5.711 -19.141 -25.047 1 80.75 200 VAL A O 1
ATOM 1672 N N . LYS A 1 201 ? 6.938 -17.641 -24.031 1 78.56 201 LYS A N 1
ATOM 1673 C CA . LYS A 1 201 ? 5.75 -16.891 -23.625 1 78.56 201 LYS A CA 1
ATOM 1674 C C . LYS A 1 201 ? 4.973 -16.391 -24.844 1 78.56 201 LYS A C 1
ATOM 1676 O O . LYS A 1 201 ? 3.746 -16.484 -24.875 1 78.56 201 LYS A O 1
ATOM 1681 N N . LEU A 1 202 ? 5.691 -15.859 -25.766 1 80.38 202 LEU A N 1
ATOM 1682 C CA . LEU A 1 202 ? 5.059 -15.398 -27 1 80.38 202 LEU A CA 1
ATOM 1683 C C . LEU A 1 202 ? 4.359 -16.547 -27.703 1 80.38 202 LEU A C 1
ATOM 1685 O O . LEU A 1 202 ? 3.232 -16.406 -28.188 1 80.38 202 LEU A O 1
ATOM 1689 N N . ALA A 1 203 ? 5.047 -17.625 -27.781 1 84.5 203 ALA A N 1
ATOM 1690 C CA . ALA A 1 203 ? 4.484 -18.812 -28.422 1 84.5 203 ALA A CA 1
ATOM 1691 C C . ALA A 1 203 ? 3.227 -19.281 -27.688 1 84.5 203 ALA A C 1
ATOM 1693 O O . ALA A 1 203 ? 2.23 -19.625 -28.328 1 84.5 203 ALA A O 1
ATOM 1694 N N . LEU A 1 204 ? 3.361 -19.266 -26.422 1 83.25 204 LEU A N 1
ATOM 1695 C CA . LEU A 1 204 ? 2.219 -19.688 -25.625 1 83.25 204 LEU A CA 1
ATOM 1696 C C . LEU A 1 204 ? 1.028 -18.766 -25.844 1 83.25 204 LEU A C 1
ATOM 1698 O O . LEU A 1 204 ? -0.108 -19.219 -25.969 1 83.25 204 LEU A O 1
ATOM 1702 N N . GLN A 1 205 ? 1.299 -17.531 -25.891 1 79.88 205 GLN A N 1
ATOM 1703 C CA . GLN A 1 205 ? 0.233 -16.562 -26.156 1 79.88 205 GLN A CA 1
ATOM 1704 C C . GLN A 1 205 ? -0.455 -16.859 -27.484 1 79.88 205 GLN A C 1
ATOM 1706 O O . GLN A 1 205 ? -1.685 -16.828 -27.578 1 79.88 205 GLN A O 1
ATOM 1711 N N . TYR A 1 206 ? 0.322 -17.078 -28.453 1 85.75 206 TYR A N 1
ATOM 1712 C CA . TYR A 1 206 ? -0.209 -17.422 -29.766 1 85.75 206 TYR A CA 1
ATOM 1713 C C . TYR A 1 206 ? -1.077 -18.672 -29.688 1 85.75 206 TYR A C 1
ATOM 1715 O O . TYR A 1 206 ? -2.184 -18.703 -30.234 1 85.75 206 TYR A O 1
ATOM 1723 N N . ILE A 1 207 ? -0.598 -19.672 -29.031 1 86.31 207 ILE A N 1
ATOM 1724 C CA . ILE A 1 207 ? -1.322 -20.938 -28.922 1 86.31 207 ILE A CA 1
ATOM 1725 C C . ILE A 1 207 ? -2.66 -20.703 -28.219 1 86.31 207 ILE A C 1
ATOM 1727 O O . ILE A 1 207 ? -3.697 -21.188 -28.672 1 86.31 207 ILE A O 1
ATOM 1731 N N . HIS A 1 208 ? -2.629 -19.922 -27.297 1 82.94 208 HIS A N 1
ATOM 1732 C CA . HIS A 1 208 ? -3.838 -19.672 -26.516 1 82.94 208 HIS A CA 1
ATOM 1733 C C . HIS A 1 208 ? -4.875 -18.922 -27.344 1 82.94 208 HIS A C 1
ATOM 1735 O O . HIS A 1 208 ? -6.074 -19.156 -27.203 1 82.94 208 HIS A O 1
ATOM 1741 N N . GLU A 1 209 ? -4.332 -18.078 -28.094 1 83.25 209 GLU A N 1
ATOM 1742 C CA . GLU A 1 209 ? -5.223 -17.25 -28.906 1 83.25 209 GLU A CA 1
ATOM 1743 C C . GLU A 1 209 ? -5.742 -18 -30.125 1 83.25 209 GLU A C 1
ATOM 1745 O O . GLU A 1 209 ? -6.859 -17.75 -30.578 1 83.25 209 GLU A O 1
ATOM 1750 N N . HIS A 1 210 ? -5.008 -18.969 -30.547 1 90.25 210 HIS A N 1
ATOM 1751 C CA . HIS A 1 210 ? -5.324 -19.562 -31.844 1 90.25 210 HIS A CA 1
ATOM 1752 C C . HIS A 1 210 ? -5.461 -21.078 -31.75 1 90.25 210 HIS A C 1
ATOM 1754 O O . HIS A 1 210 ? -5.434 -21.781 -32.75 1 90.25 210 HIS A O 1
ATOM 1760 N N . TYR A 1 211 ? -5.594 -21.609 -30.562 1 90.31 211 TYR A N 1
ATOM 1761 C CA . TYR A 1 211 ? -5.57 -23.047 -30.344 1 90.31 211 TYR A CA 1
ATOM 1762 C C . TYR A 1 211 ? -6.664 -23.734 -31.156 1 90.31 211 TYR A C 1
ATOM 1764 O O . TYR A 1 211 ? -6.543 -24.922 -31.5 1 90.31 211 TYR A O 1
ATOM 1772 N N . SER A 1 212 ? -7.773 -23.031 -31.422 1 92.62 212 SER A N 1
ATOM 1773 C CA . SER A 1 212 ? -8.93 -23.641 -32.062 1 92.62 212 SER A CA 1
ATOM 1774 C C . SER A 1 212 ? -8.766 -23.656 -33.594 1 92.62 212 SER A C 1
ATOM 1776 O O . SER A 1 212 ? -9.594 -24.234 -34.281 1 92.62 212 SER A O 1
ATOM 1778 N N . GLU A 1 213 ? -7.742 -23.078 -34.062 1 91.06 213 GLU A N 1
ATOM 1779 C CA . GLU A 1 213 ? -7.457 -23 -35.469 1 91.06 213 GLU A CA 1
ATOM 1780 C C . GLU A 1 213 ? -6.453 -24.078 -35.906 1 91.06 213 GLU A C 1
ATOM 1782 O O . GLU A 1 213 ? -5.949 -24.828 -35.062 1 91.06 213 GLU A O 1
ATOM 1787 N N . ASN A 1 214 ? -6.371 -24.172 -37.25 1 89.81 214 ASN A N 1
ATOM 1788 C CA . ASN A 1 214 ? -5.328 -25.047 -37.781 1 89.81 214 ASN A CA 1
ATOM 1789 C C . ASN A 1 214 ? -3.967 -24.359 -37.781 1 89.81 214 ASN A C 1
ATOM 1791 O O . ASN A 1 214 ? -3.594 -23.703 -38.75 1 89.81 214 ASN A O 1
ATOM 1795 N N . ILE A 1 215 ? -3.291 -24.562 -36.625 1 89.44 215 ILE A N 1
ATOM 1796 C CA . ILE A 1 215 ? -1.996 -23.906 -36.5 1 89.44 215 ILE A CA 1
ATOM 1797 C C . ILE A 1 215 ? -0.877 -24.938 -36.594 1 89.44 215 ILE A C 1
ATOM 1799 O O . ILE A 1 215 ? -1.023 -26.062 -36.094 1 89.44 215 ILE A O 1
ATOM 1803 N N . SER A 1 216 ? 0.192 -24.531 -37.281 1 87.88 216 SER A N 1
ATOM 1804 C CA . SER A 1 216 ? 1.365 -25.375 -37.469 1 87.88 216 SER A CA 1
ATOM 1805 C C . SER A 1 216 ? 2.504 -24.938 -36.531 1 87.88 216 SER A C 1
ATOM 1807 O O . SER A 1 216 ? 2.422 -23.891 -35.906 1 87.88 216 SER A O 1
ATOM 1809 N N . LEU A 1 217 ? 3.461 -25.859 -36.438 1 87.81 217 LEU A N 1
ATOM 1810 C CA . LEU A 1 217 ? 4.664 -25.5 -35.688 1 87.81 217 LEU A CA 1
ATOM 1811 C C . LEU A 1 217 ? 5.301 -24.234 -36.281 1 87.81 217 LEU A C 1
ATOM 1813 O O . LEU A 1 217 ? 5.871 -23.438 -35.531 1 87.81 217 LEU A O 1
ATOM 1817 N N . ASP A 1 218 ? 5.184 -24.109 -37.531 1 88.88 218 ASP A N 1
ATOM 1818 C CA . ASP A 1 218 ? 5.723 -22.922 -38.188 1 88.88 218 ASP A CA 1
ATOM 1819 C C . ASP A 1 218 ? 5.004 -21.656 -37.719 1 88.88 218 ASP A C 1
ATOM 1821 O O . ASP A 1 218 ? 5.637 -20.625 -37.469 1 88.88 218 ASP A O 1
ATOM 1825 N N . ASP A 1 219 ? 3.738 -21.766 -37.625 1 89.75 219 ASP A N 1
ATOM 1826 C CA . ASP A 1 219 ? 2.945 -20.641 -37.156 1 89.75 219 ASP A CA 1
ATOM 1827 C C . ASP A 1 219 ? 3.363 -20.219 -35.75 1 89.75 219 ASP A C 1
ATOM 1829 O O . ASP A 1 219 ? 3.512 -19.031 -35.469 1 89.75 219 ASP A O 1
ATOM 1833 N N . ILE A 1 220 ? 3.598 -21.203 -34.938 1 90.56 220 ILE A N 1
ATOM 1834 C CA . ILE A 1 220 ? 3.973 -20.953 -33.531 1 90.56 220 ILE A CA 1
ATOM 1835 C C . ILE A 1 220 ? 5.371 -20.344 -33.469 1 90.56 220 ILE A C 1
ATOM 1837 O O . ILE A 1 220 ? 5.594 -19.359 -32.781 1 90.56 220 ILE A O 1
ATOM 1841 N N . ALA A 1 221 ? 6.25 -20.875 -34.219 1 88.56 221 ALA A N 1
ATOM 1842 C CA . ALA A 1 221 ? 7.645 -20.422 -34.219 1 88.56 221 ALA A CA 1
ATOM 1843 C C . ALA A 1 221 ? 7.77 -19 -34.75 1 88.56 221 ALA A C 1
ATOM 1845 O O . ALA A 1 221 ? 8.602 -18.234 -34.281 1 88.56 221 ALA A O 1
ATOM 1846 N N . MET A 1 222 ? 6.949 -18.672 -35.625 1 86.25 222 MET A N 1
ATOM 1847 C CA . MET A 1 222 ? 7 -17.359 -36.25 1 86.25 222 MET A CA 1
ATOM 1848 C C . MET A 1 222 ? 6.656 -16.25 -35.281 1 86.25 222 MET A C 1
ATOM 1850 O O . MET A 1 222 ? 7.152 -15.133 -35.406 1 86.25 222 MET A O 1
ATOM 1854 N N . THR A 1 223 ? 5.871 -16.609 -34.344 1 82 223 THR A N 1
ATOM 1855 C CA . THR A 1 223 ? 5.469 -15.602 -33.375 1 82 223 THR A CA 1
ATOM 1856 C C . THR A 1 223 ? 6.676 -15.109 -32.562 1 82 223 THR A C 1
ATOM 1858 O O . THR A 1 223 ? 6.711 -13.953 -32.156 1 82 223 THR A O 1
ATOM 1861 N N . ALA A 1 224 ? 7.578 -15.961 -32.344 1 77.06 224 ALA A N 1
ATOM 1862 C CA . ALA A 1 224 ? 8.781 -15.633 -31.578 1 77.06 224 ALA A CA 1
ATOM 1863 C C . ALA A 1 224 ? 9.953 -15.344 -32.5 1 77.06 224 ALA A C 1
ATOM 1865 O O . ALA A 1 224 ? 11.094 -15.18 -32.062 1 77.06 224 ALA A O 1
ATOM 1866 N N . ASN A 1 225 ? 9.68 -15.297 -33.781 1 83.25 225 ASN A N 1
ATOM 1867 C CA . ASN A 1 225 ? 10.68 -15.016 -34.812 1 83.25 225 ASN A CA 1
ATOM 1868 C C . ASN A 1 225 ? 11.867 -15.977 -34.719 1 83.25 225 ASN A C 1
ATOM 1870 O O . ASN A 1 225 ? 13.016 -15.539 -34.719 1 83.25 225 ASN A O 1
ATOM 1874 N N . ILE A 1 226 ? 11.609 -17.188 -34.5 1 84.31 226 ILE A N 1
ATOM 1875 C CA . ILE A 1 226 ? 12.648 -18.203 -34.406 1 84.31 226 ILE A CA 1
ATOM 1876 C C . ILE A 1 226 ? 12.297 -19.375 -35.312 1 84.31 226 ILE A C 1
ATOM 1878 O O . ILE A 1 226 ? 11.188 -19.453 -35.844 1 84.31 226 ILE A O 1
ATOM 1882 N N . SER A 1 227 ? 13.273 -20.219 -35.531 1 87.5 227 SER A N 1
ATOM 1883 C CA . SER A 1 227 ? 13.039 -21.422 -36.344 1 87.5 227 SER A CA 1
ATOM 1884 C C . SER A 1 227 ? 12.211 -22.438 -35.562 1 87.5 227 SER A C 1
ATOM 1886 O O . SER A 1 227 ? 12.117 -22.375 -34.344 1 87.5 227 SER A O 1
ATOM 1888 N N . LYS A 1 228 ? 11.625 -23.344 -36.312 1 87.75 228 LYS A N 1
ATOM 1889 C CA . LYS A 1 228 ? 10.867 -24.438 -35.688 1 87.75 228 LYS A CA 1
ATOM 1890 C C . LYS A 1 228 ? 11.727 -25.219 -34.688 1 87.75 228 LYS A C 1
ATOM 1892 O O . LYS A 1 228 ? 11.273 -25.547 -33.594 1 87.75 228 LYS A O 1
ATOM 1897 N N . SER A 1 229 ? 12.938 -25.406 -35.156 1 88.94 229 SER A N 1
ATOM 1898 C CA . SER A 1 229 ? 13.852 -26.156 -34.344 1 88.94 229 SER A CA 1
ATOM 1899 C C . SER A 1 229 ? 14.156 -25.422 -33.031 1 88.94 229 SER A C 1
ATOM 1901 O O . SER A 1 229 ? 14.156 -26.016 -31.953 1 88.94 229 SER A O 1
ATOM 1903 N N . GLU A 1 230 ? 14.328 -24.203 -33.188 1 88.06 230 GLU A N 1
ATOM 1904 C CA . GLU A 1 230 ? 14.625 -23.391 -32 1 88.06 230 GLU A CA 1
ATOM 1905 C C . GLU A 1 230 ? 13.398 -23.266 -31.094 1 88.06 230 GLU A C 1
ATOM 1907 O O . GLU A 1 230 ? 13.531 -23.234 -29.875 1 88.06 230 GLU A O 1
ATOM 1912 N N . CYS A 1 231 ? 12.281 -23.219 -31.75 1 88.69 231 CYS A N 1
ATOM 1913 C CA . CYS A 1 231 ? 11.039 -23.172 -30.969 1 88.69 231 CYS A CA 1
ATOM 1914 C C . CYS A 1 231 ? 10.875 -24.438 -30.141 1 88.69 231 CYS A C 1
ATOM 1916 O O . CYS A 1 231 ? 10.594 -24.359 -28.938 1 88.69 231 CYS A O 1
ATOM 1918 N N . CYS A 1 232 ? 11.133 -25.516 -30.766 1 87.12 232 CYS A N 1
ATOM 1919 C CA . CYS A 1 232 ? 11.031 -26.781 -30.062 1 87.12 232 CYS A CA 1
ATOM 1920 C C . CYS A 1 232 ? 12.055 -26.875 -28.938 1 87.12 232 CYS A C 1
ATOM 1922 O O . CYS A 1 232 ? 11.727 -27.312 -27.828 1 87.12 232 CYS A O 1
ATOM 1924 N N . ARG A 1 233 ? 13.242 -26.359 -29.203 1 83.62 233 ARG A N 1
ATOM 1925 C CA . ARG A 1 233 ? 14.297 -26.391 -28.188 1 83.62 233 ARG A CA 1
ATOM 1926 C C . ARG A 1 233 ? 13.945 -25.5 -27.016 1 83.62 233 ARG A C 1
ATOM 1928 O O . ARG A 1 233 ? 14.102 -25.891 -25.859 1 83.62 233 ARG A O 1
ATOM 1935 N N . SER A 1 234 ? 13.453 -24.375 -27.375 1 82 234 SER A N 1
ATOM 1936 C CA . SER A 1 234 ? 13.078 -23.422 -26.328 1 82 234 SER A CA 1
ATOM 1937 C C . SER A 1 234 ? 11.961 -23.984 -25.453 1 82 234 SER A C 1
ATOM 1939 O O . SER A 1 234 ? 12.016 -23.875 -24.219 1 82 234 SER A O 1
ATOM 1941 N N . PHE A 1 235 ? 10.984 -24.609 -26.047 1 82.5 235 PHE A N 1
ATOM 1942 C CA . PHE A 1 235 ? 9.883 -25.234 -25.328 1 82.5 235 PHE A CA 1
ATOM 1943 C C . PHE A 1 235 ? 10.391 -26.344 -24.422 1 82.5 235 PHE A C 1
ATOM 1945 O O . PHE A 1 235 ? 10.016 -26.438 -23.25 1 82.5 235 PHE A O 1
ATOM 1952 N N . LYS A 1 236 ? 11.258 -27.125 -25 1 79.31 236 LYS A N 1
ATOM 1953 C CA . LYS A 1 236 ? 11.797 -28.25 -24.234 1 79.31 236 LYS A CA 1
ATOM 1954 C C . LYS A 1 236 ? 12.609 -27.75 -23.047 1 79.31 236 LYS A C 1
ATOM 1956 O O . LYS A 1 236 ? 12.508 -28.312 -21.938 1 79.31 236 LYS A O 1
ATOM 1961 N N . ARG A 1 237 ? 13.336 -26.734 -23.359 1 72.56 237 ARG A N 1
ATOM 1962 C CA . ARG A 1 237 ? 14.188 -26.172 -22.312 1 72.56 237 ARG A CA 1
ATOM 1963 C C . ARG A 1 237 ? 13.352 -25.562 -21.188 1 72.56 237 ARG A C 1
ATOM 1965 O O . ARG A 1 237 ? 13.695 -25.688 -20.016 1 72.56 237 ARG A O 1
ATOM 1972 N N . ILE A 1 238 ? 12.25 -25.016 -21.625 1 70.88 238 ILE A N 1
ATOM 1973 C CA . ILE A 1 238 ? 11.492 -24.219 -20.656 1 70.88 238 ILE A CA 1
ATOM 1974 C C . ILE A 1 238 ? 10.344 -25.047 -20.094 1 70.88 238 ILE A C 1
ATOM 1976 O O . ILE A 1 238 ? 10.086 -25.016 -18.875 1 70.88 238 ILE A O 1
ATOM 1980 N N . LEU A 1 239 ? 9.625 -25.859 -20.938 1 74 239 LEU A N 1
ATOM 1981 C CA . LEU A 1 239 ? 8.383 -26.516 -20.531 1 74 239 LEU A CA 1
ATOM 1982 C C . LEU A 1 239 ? 8.539 -28.031 -20.531 1 74 239 LEU A C 1
ATOM 1984 O O . LEU A 1 239 ? 7.648 -28.75 -20.078 1 74 239 LEU A O 1
ATOM 1988 N N . ARG A 1 240 ? 9.602 -28.578 -21.078 1 72.44 240 ARG A N 1
ATOM 1989 C CA . ARG A 1 240 ? 9.914 -30 -21.172 1 72.44 240 ARG A CA 1
ATOM 1990 C C . ARG A 1 240 ? 8.906 -30.719 -22.078 1 72.44 240 ARG A C 1
ATOM 1992 O O . ARG A 1 240 ? 8.688 -31.922 -21.922 1 72.44 240 ARG A O 1
ATOM 1999 N N . VAL A 1 241 ? 8.227 -29.953 -22.844 1 76.81 241 VAL A N 1
ATOM 2000 C CA . VAL A 1 241 ? 7.324 -30.5 -23.859 1 76.81 241 VAL A CA 1
ATOM 2001 C C . VAL A 1 241 ? 7.527 -29.75 -25.172 1 76.81 241 VAL A C 1
ATOM 2003 O O . VAL A 1 241 ? 8.141 -28.688 -25.203 1 76.81 241 VAL A O 1
ATOM 2006 N N . THR A 1 242 ? 7.121 -30.375 -26.25 1 84.44 242 THR A N 1
ATOM 2007 C CA . THR A 1 242 ? 7.168 -29.688 -27.547 1 84.44 242 THR A CA 1
ATOM 2008 C C . THR A 1 242 ? 6 -28.719 -27.688 1 84.44 242 THR A C 1
ATOM 2010 O O . THR A 1 242 ? 4.992 -28.844 -26.984 1 84.44 242 THR A O 1
ATOM 2013 N N . PRO A 1 243 ? 6.121 -27.734 -28.625 1 88.19 243 PRO A N 1
ATOM 2014 C CA . PRO A 1 243 ? 5.008 -26.812 -28.875 1 88.19 243 PRO A CA 1
ATOM 2015 C C . PRO A 1 243 ? 3.715 -27.547 -29.25 1 88.19 243 PRO A C 1
ATOM 2017 O O . PRO A 1 243 ? 2.637 -27.156 -28.781 1 88.19 243 PRO A O 1
ATOM 2020 N N . PHE A 1 244 ? 3.877 -28.547 -29.922 1 87.31 244 PHE A N 1
ATOM 2021 C CA . PHE A 1 244 ? 2.689 -29.266 -30.359 1 87.31 244 PHE A CA 1
ATOM 2022 C C . PHE A 1 244 ? 2.064 -30.047 -29.203 1 87.31 244 PHE A C 1
ATOM 2024 O O . PHE A 1 244 ? 0.839 -30.094 -29.078 1 87.31 244 PHE A O 1
ATOM 2031 N N . GLU A 1 245 ? 2.885 -30.719 -28.453 1 86.06 245 GLU A N 1
ATOM 2032 C CA . GLU A 1 245 ? 2.365 -31.391 -27.266 1 86.06 245 GLU A CA 1
ATOM 2033 C C . GLU A 1 245 ? 1.604 -30.422 -26.359 1 86.06 245 GLU A C 1
ATOM 2035 O O . GLU A 1 245 ? 0.537 -30.75 -25.844 1 86.06 245 GLU A O 1
ATOM 2040 N N . TYR A 1 246 ? 2.221 -29.266 -26.281 1 87.19 246 TYR A N 1
ATOM 2041 C CA . TYR A 1 246 ? 1.554 -28.25 -25.484 1 87.19 246 TYR A CA 1
ATOM 2042 C C . TYR A 1 246 ? 0.213 -27.875 -26.094 1 87.19 246 TYR A C 1
ATOM 2044 O O . TYR A 1 246 ? -0.785 -27.734 -25.391 1 87.19 246 TYR A O 1
ATOM 2052 N N . LEU A 1 247 ? 0.181 -27.641 -27.359 1 88.88 247 LEU A N 1
ATOM 2053 C CA . LEU A 1 247 ? -1.048 -27.297 -28.078 1 88.88 247 LEU A CA 1
ATOM 2054 C C . LEU A 1 247 ? -2.123 -28.344 -27.828 1 88.88 247 LEU A C 1
ATOM 2056 O O . LEU A 1 247 ? -3.268 -28.016 -27.516 1 88.88 247 LEU A O 1
ATOM 2060 N N . MET A 1 248 ? -1.778 -29.562 -27.906 1 88.75 248 MET A N 1
ATOM 2061 C CA . MET A 1 248 ? -2.73 -30.656 -27.734 1 88.75 248 MET A CA 1
ATOM 2062 C C . MET A 1 248 ? -3.281 -30.688 -26.312 1 88.75 248 MET A C 1
ATOM 2064 O O . MET A 1 248 ? -4.477 -30.906 -26.109 1 88.75 248 MET A O 1
ATOM 2068 N N . GLU A 1 249 ? -2.355 -30.547 -25.422 1 85 249 GLU A N 1
ATOM 2069 C CA . GLU A 1 249 ? -2.789 -30.5 -24.031 1 85 249 GLU A CA 1
ATOM 2070 C C . GLU A 1 249 ? -3.771 -29.359 -23.781 1 85 249 GLU A C 1
ATOM 2072 O O . GLU A 1 249 ? -4.789 -29.547 -23.109 1 85 249 GLU A O 1
ATOM 2077 N N . TYR A 1 250 ? -3.418 -28.219 -24.328 1 85.06 250 TYR A N 1
ATOM 2078 C CA . TYR A 1 250 ? -4.27 -27.047 -24.156 1 85.06 250 TYR A CA 1
ATOM 2079 C C . TYR A 1 250 ? -5.637 -27.281 -24.797 1 85.06 250 TYR A C 1
ATOM 2081 O O . TYR A 1 250 ? -6.668 -26.953 -24.203 1 85.06 250 TYR A O 1
ATOM 2089 N N . ARG A 1 251 ? -5.645 -27.812 -25.969 1 88.81 251 ARG A N 1
ATOM 2090 C CA . ARG A 1 251 ? -6.895 -28.125 -26.641 1 88.81 251 ARG A CA 1
ATOM 2091 C C . ARG A 1 251 ? -7.727 -29.125 -25.828 1 88.81 251 ARG A C 1
ATOM 2093 O O . ARG A 1 251 ? -8.945 -28.969 -25.719 1 88.81 251 ARG A O 1
ATOM 2100 N N . ALA A 1 252 ? -7.098 -30.109 -25.312 1 87 252 ALA A N 1
ATOM 2101 C CA . ALA A 1 252 ? -7.797 -31.094 -24.484 1 87 252 ALA A CA 1
ATOM 2102 C C . ALA A 1 252 ? -8.43 -30.406 -23.266 1 87 252 ALA A C 1
ATOM 2104 O O . ALA A 1 252 ? -9.562 -30.734 -22.891 1 87 252 ALA A O 1
ATOM 2105 N N . LEU A 1 253 ? -7.734 -29.547 -22.766 1 81.94 253 LEU A N 1
ATOM 2106 C CA . LEU A 1 253 ? -8.227 -28.797 -21.609 1 81.94 253 LEU A CA 1
ATOM 2107 C C . LEU A 1 253 ? -9.461 -27.984 -21.984 1 81.94 253 LEU A C 1
ATOM 2109 O O . LEU A 1 253 ? -10.461 -27.984 -21.266 1 81.94 253 LEU A O 1
ATOM 2113 N N . LYS A 1 254 ? -9.336 -27.266 -23.031 1 85.38 254 LYS A N 1
ATOM 2114 C CA . LYS A 1 254 ? -10.461 -26.469 -23.5 1 85.38 254 LYS A CA 1
ATOM 2115 C C . LYS A 1 254 ? -11.664 -27.344 -23.828 1 85.38 254 LYS A C 1
ATOM 2117 O O . LYS A 1 254 ? -12.805 -26.953 -23.578 1 85.38 254 LYS A O 1
ATOM 2122 N N . ALA A 1 255 ? -11.383 -28.406 -24.297 1 89 255 ALA A N 1
ATOM 2123 C CA . ALA A 1 255 ? -12.453 -29.359 -24.562 1 89 255 ALA A CA 1
ATOM 2124 C C . ALA A 1 255 ? -13.148 -29.797 -23.266 1 89 255 ALA A C 1
ATOM 2126 O O . ALA A 1 255 ? -14.383 -29.875 -23.219 1 89 255 ALA A O 1
ATOM 2127 N N . SER A 1 256 ? -12.352 -30.062 -22.328 1 83.62 256 SER A N 1
ATOM 2128 C CA . SER A 1 256 ? -12.914 -30.484 -21.047 1 83.62 256 SER A CA 1
ATOM 2129 C C . SER A 1 256 ? -13.852 -29.422 -20.484 1 83.62 256 SER A C 1
ATOM 2131 O O . SER A 1 256 ? -14.891 -29.75 -19.906 1 83.62 256 SER A O 1
ATOM 2133 N N . GLU A 1 257 ? -13.531 -28.234 -20.703 1 78.25 257 GLU A N 1
ATOM 2134 C CA . GLU A 1 257 ? -14.375 -27.125 -20.25 1 78.25 257 GLU A CA 1
ATOM 2135 C C . GLU A 1 257 ? -15.711 -27.109 -21 1 78.25 257 GLU A C 1
ATOM 2137 O O . GLU A 1 257 ? -16.766 -26.953 -20.391 1 78.25 257 GLU A O 1
ATOM 2142 N N . LEU A 1 258 ? -15.555 -27.266 -22.219 1 84.69 258 LEU A N 1
ATOM 2143 C CA . LEU A 1 258 ? -16.75 -27.234 -23.062 1 84.69 258 LEU A CA 1
ATOM 2144 C C . LEU A 1 258 ? -17.641 -28.438 -22.781 1 84.69 258 LEU A C 1
ATOM 2146 O O . LEU A 1 258 ? -18.875 -28.344 -22.859 1 84.69 258 LEU A O 1
ATOM 2150 N N . LEU A 1 259 ? -17.031 -29.5 -22.469 1 84.75 259 LEU A N 1
ATOM 2151 C CA . LEU A 1 259 ? -17.797 -30.703 -22.172 1 84.75 259 LEU A CA 1
ATOM 2152 C C . LEU A 1 259 ? -18.688 -30.5 -20.938 1 84.75 259 LEU A C 1
ATOM 2154 O O . LEU A 1 259 ? -19.781 -31.047 -20.875 1 84.75 259 LEU A O 1
ATOM 2158 N N . LEU A 1 260 ? -18.234 -29.625 -20.078 1 76.81 260 LEU A N 1
ATOM 2159 C CA . LEU A 1 260 ? -18.984 -29.391 -18.844 1 76.81 260 LEU A CA 1
ATOM 2160 C C . LEU A 1 260 ? -19.953 -28.219 -19.016 1 76.81 260 LEU A C 1
ATOM 2162 O O . LEU A 1 260 ? -21.031 -28.219 -18.422 1 76.81 260 LEU A O 1
ATOM 2166 N N . LYS A 1 261 ? -19.609 -27.297 -19.797 1 74.75 261 LYS A N 1
ATOM 2167 C CA . LYS A 1 261 ? -20.344 -26.047 -19.844 1 74.75 261 LYS A CA 1
ATOM 2168 C C . LYS A 1 261 ? -21.344 -26.031 -21 1 74.75 261 LYS A C 1
ATOM 2170 O O . LYS A 1 261 ? -22.188 -25.125 -21.094 1 74.75 261 LYS A O 1
ATOM 2175 N N . SER A 1 262 ? -21.203 -26.984 -21.844 1 80.19 262 SER A N 1
ATOM 2176 C CA . SER A 1 262 ? -22.062 -26.953 -23.031 1 80.19 262 SER A CA 1
ATOM 2177 C C . SER A 1 262 ? -22.719 -28.312 -23.266 1 80.19 262 SER A C 1
ATOM 2179 O O . SER A 1 262 ? -22.281 -29.328 -22.719 1 80.19 262 SER A O 1
ATOM 2181 N N . LYS A 1 263 ? -23.828 -28.281 -24.062 1 86.31 263 LYS A N 1
ATOM 2182 C CA . LYS A 1 263 ? -24.531 -29.5 -24.422 1 86.31 263 LYS A CA 1
ATOM 2183 C C . LYS A 1 263 ? -24.156 -29.938 -25.844 1 86.31 263 LYS A C 1
ATOM 2185 O O . LYS A 1 263 ? -24.828 -30.797 -26.422 1 86.31 263 LYS A O 1
ATOM 2190 N N . LYS A 1 264 ? -23.078 -29.406 -26.344 1 91.06 264 LYS A N 1
ATOM 2191 C CA . LYS A 1 264 ? -22.641 -29.766 -27.688 1 91.06 264 LYS A CA 1
ATOM 2192 C C . LYS A 1 264 ? -22.156 -31.203 -27.734 1 91.06 264 LYS A C 1
ATOM 2194 O O . LYS A 1 264 ? -21.688 -31.75 -26.734 1 91.06 264 LYS A O 1
ATOM 2199 N N . SER A 1 265 ? -22.375 -31.797 -28.922 1 93.44 265 SER A N 1
ATOM 2200 C CA . SER A 1 265 ? -21.875 -33.156 -29.078 1 93.44 265 SER A CA 1
ATOM 2201 C C . SER A 1 265 ? -20.344 -33.188 -28.984 1 93.44 265 SER A C 1
ATOM 2203 O O . SER A 1 265 ? -19.672 -32.188 -29.219 1 93.44 265 SER A O 1
ATOM 2205 N N . ILE A 1 266 ? -19.812 -34.281 -28.703 1 93.75 266 ILE A N 1
ATOM 2206 C CA . ILE A 1 266 ? -18.375 -34.5 -28.547 1 93.75 266 ILE A CA 1
ATOM 2207 C C . ILE A 1 266 ? -17.656 -34.156 -29.844 1 93.75 266 ILE A C 1
ATOM 2209 O O . ILE A 1 266 ? -16.578 -33.562 -29.828 1 93.75 266 ILE A O 1
ATOM 2213 N N . SER A 1 267 ? -18.312 -34.562 -30.938 1 93.88 267 SER A N 1
ATOM 2214 C CA . SER A 1 267 ? -17.703 -34.281 -32.25 1 93.88 267 SER A CA 1
ATOM 2215 C C . SER A 1 267 ? -17.578 -32.781 -32.5 1 93.88 267 SER A C 1
ATOM 2217 O O . SER A 1 267 ? -16.547 -32.312 -32.969 1 93.88 267 SER A O 1
ATOM 2219 N N . ILE A 1 268 ? -18.562 -32.031 -32.125 1 94.06 268 ILE A N 1
ATOM 2220 C CA . ILE A 1 268 ? -18.562 -30.578 -32.344 1 94.06 268 ILE A CA 1
ATOM 2221 C C . ILE A 1 268 ? -17.516 -29.938 -31.438 1 94.06 268 ILE A C 1
ATOM 2223 O O . ILE A 1 268 ? -16.766 -29.047 -31.859 1 94.06 268 ILE A O 1
ATOM 2227 N N . ILE A 1 269 ? -17.406 -30.422 -30.25 1 94.62 269 ILE A N 1
ATOM 2228 C CA . ILE A 1 269 ? -16.453 -29.891 -29.297 1 94.62 269 ILE A CA 1
ATOM 2229 C C . ILE A 1 269 ? -15.031 -30.125 -29.797 1 94.62 269 ILE A C 1
ATOM 2231 O O . ILE A 1 269 ? -14.172 -29.25 -29.703 1 94.62 269 ILE A O 1
ATOM 2235 N N . ALA A 1 270 ? -14.852 -31.312 -30.328 1 94.75 270 ALA A N 1
ATOM 2236 C CA . ALA A 1 270 ? -13.539 -31.641 -30.875 1 94.75 270 ALA A CA 1
ATOM 2237 C C . ALA A 1 270 ? -13.117 -30.641 -31.953 1 94.75 270 ALA A C 1
ATOM 2239 O O . ALA A 1 270 ? -11.992 -30.141 -31.922 1 94.75 270 ALA A O 1
ATOM 2240 N N . PHE A 1 271 ? -14.039 -30.344 -32.781 1 92.69 271 PHE A N 1
ATOM 2241 C CA . PHE A 1 271 ? -13.758 -29.406 -33.875 1 92.69 271 PHE A CA 1
ATOM 2242 C C . PHE A 1 271 ? -13.625 -27.984 -33.344 1 92.69 271 PHE A C 1
ATOM 2244 O O . PHE A 1 271 ? -12.773 -27.219 -33.812 1 92.69 271 PHE A O 1
ATOM 2251 N N . ASP A 1 272 ? -14.375 -27.656 -32.406 1 93.56 272 ASP A N 1
ATOM 2252 C CA . ASP A 1 272 ? -14.391 -26.312 -31.828 1 93.56 272 ASP A CA 1
ATOM 2253 C C . ASP A 1 272 ? -13.047 -25.969 -31.188 1 93.56 272 ASP A C 1
ATOM 2255 O O . ASP A 1 272 ? -12.633 -24.812 -31.172 1 93.56 272 ASP A O 1
ATOM 2259 N N . VAL A 1 273 ? -12.414 -27.031 -30.734 1 93.38 273 VAL A N 1
ATOM 2260 C CA . VAL A 1 273 ? -11.18 -26.75 -30.016 1 93.38 273 VAL A CA 1
ATOM 2261 C C . VAL A 1 273 ? -9.984 -26.984 -30.938 1 93.38 273 VAL A C 1
ATOM 2263 O O . VAL A 1 273 ? -8.828 -26.859 -30.5 1 93.38 273 VAL A O 1
ATOM 2266 N N . GLY A 1 274 ? -10.219 -27.391 -32.156 1 93.06 274 GLY A N 1
ATOM 2267 C CA . GLY A 1 274 ? -9.156 -27.344 -33.156 1 93.06 274 GLY A CA 1
ATOM 2268 C C . GLY A 1 274 ? -8.727 -28.703 -33.625 1 93.06 274 GLY A C 1
ATOM 2269 O O . GLY A 1 274 ? -7.762 -28.828 -34.375 1 93.06 274 GLY A O 1
ATOM 2270 N N . PHE A 1 275 ? -9.422 -29.781 -33.219 1 93.31 275 PHE A N 1
ATOM 2271 C CA . PHE A 1 275 ? -9.086 -31.109 -33.719 1 93.31 275 PHE A CA 1
ATOM 2272 C C . PHE A 1 275 ? -9.758 -31.359 -35.062 1 93.31 275 PHE A C 1
ATOM 2274 O O . PHE A 1 275 ? -10.883 -30.906 -35.312 1 93.31 275 PHE A O 1
ATOM 2281 N N . ASN A 1 276 ? -9.023 -32.094 -35.969 1 88.12 276 ASN A N 1
ATOM 2282 C CA . ASN A 1 276 ? -9.555 -32.375 -37.281 1 88.12 276 ASN A CA 1
ATOM 2283 C C . ASN A 1 276 ? -10.086 -33.812 -37.375 1 88.12 276 ASN A C 1
ATOM 2285 O O . ASN A 1 276 ? -10.477 -34.281 -38.438 1 88.12 276 ASN A O 1
ATOM 2289 N N . GLY A 1 277 ? -10.086 -34.562 -36.281 1 90.12 277 GLY A N 1
ATOM 2290 C CA . GLY A 1 277 ? -10.562 -35.938 -36.219 1 90.12 277 GLY A CA 1
ATOM 2291 C C . GLY A 1 277 ? -10.992 -36.375 -34.844 1 90.12 277 GLY A C 1
ATOM 2292 O O . GLY A 1 277 ? -10.297 -36.094 -33.844 1 90.12 277 GLY A O 1
ATOM 2293 N N . ILE A 1 278 ? -12.102 -37.031 -34.812 1 90.38 278 ILE A N 1
ATOM 2294 C CA . ILE A 1 278 ? -12.695 -37.438 -33.562 1 90.38 278 ILE A CA 1
ATOM 2295 C C . ILE A 1 278 ? -11.852 -38.531 -32.906 1 90.38 278 ILE A C 1
ATOM 2297 O O . ILE A 1 278 ? -11.695 -38.594 -31.688 1 90.38 278 ILE A O 1
ATOM 2301 N N . SER A 1 279 ? -11.328 -39.406 -33.719 1 92.62 279 SER A N 1
ATOM 2302 C CA . SER A 1 279 ? -10.508 -40.5 -33.219 1 92.62 279 SER A CA 1
ATOM 2303 C C . SER A 1 279 ? -9.242 -39.938 -32.531 1 92.62 279 SER A C 1
ATOM 2305 O O . SER A 1 279 ? -8.898 -40.375 -31.438 1 92.62 279 SER A O 1
ATOM 2307 N N . TYR A 1 280 ? -8.656 -39.062 -33.281 1 92.56 280 TYR A N 1
ATOM 2308 C CA . TYR A 1 280 ? -7.445 -38.469 -32.75 1 92.56 280 TYR A CA 1
ATOM 2309 C C . TYR A 1 280 ? -7.754 -37.656 -31.484 1 92.56 280 TYR A C 1
ATOM 2311 O O . TYR A 1 280 ? -7.004 -37.688 -30.5 1 92.56 280 TYR A O 1
ATOM 2319 N N . PHE A 1 281 ? -8.836 -36.906 -31.484 1 94.81 281 PHE A N 1
ATOM 2320 C CA . PHE A 1 281 ? -9.281 -36.156 -30.328 1 94.81 281 PHE A CA 1
ATOM 2321 C C . PHE A 1 281 ? -9.445 -37.094 -29.125 1 94.81 281 PHE A C 1
ATOM 2323 O O . PHE A 1 281 ? -8.961 -36.781 -28.031 1 94.81 281 PHE A O 1
ATOM 2330 N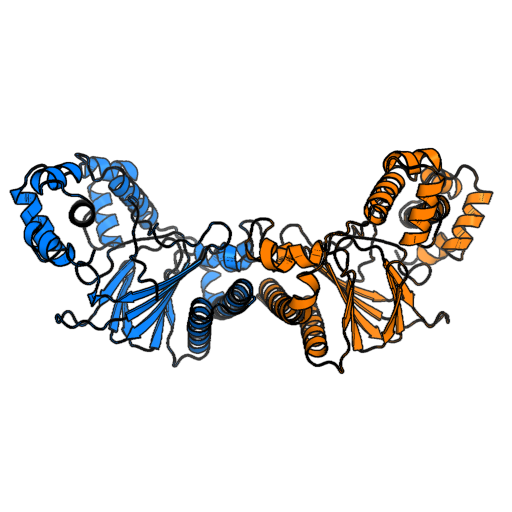 N . GLY A 1 282 ? -10.148 -38.125 -29.312 1 92.31 282 GLY A N 1
ATOM 2331 C CA . GLY A 1 282 ? -10.367 -39.062 -28.234 1 92.31 282 GLY A CA 1
ATOM 2332 C C . GLY A 1 282 ? -9.078 -39.594 -27.625 1 92.31 282 GLY A C 1
ATOM 2333 O O . GLY A 1 282 ? -8.953 -39.688 -26.406 1 92.31 282 GLY A O 1
ATOM 2334 N N . LYS A 1 283 ? -8.109 -39.938 -28.5 1 92.56 283 LYS A N 1
ATOM 2335 C CA . LYS A 1 283 ? -6.816 -40.438 -28.047 1 92.56 283 LYS A CA 1
ATOM 2336 C C . LYS A 1 283 ? -6.066 -39.406 -27.219 1 92.56 283 LYS A C 1
ATOM 2338 O O . LYS A 1 283 ? -5.539 -39.688 -26.156 1 92.56 283 LYS A O 1
ATOM 2343 N N . VAL A 1 284 ? -6.043 -38.219 -27.734 1 91.81 284 VAL A N 1
ATOM 2344 C CA . VAL A 1 284 ? -5.332 -37.125 -27.078 1 91.81 284 VAL A CA 1
ATOM 2345 C C . VAL A 1 284 ? -6.02 -36.781 -25.75 1 91.81 284 VAL A C 1
ATOM 2347 O O . VAL A 1 284 ? -5.355 -36.594 -24.734 1 91.81 284 VAL A O 1
ATOM 2350 N N . PHE A 1 285 ? -7.336 -36.688 -25.781 1 92 285 PHE A N 1
ATOM 2351 C CA . PHE A 1 285 ? -8.102 -36.375 -24.578 1 92 285 PHE A CA 1
ATOM 2352 C C . PHE A 1 285 ? -7.855 -37.406 -23.484 1 92 285 PHE A C 1
ATOM 2354 O O . PHE A 1 285 ? -7.605 -37.062 -22.328 1 92 285 PHE A O 1
ATOM 2361 N N . LYS A 1 286 ? -7.863 -38.625 -23.891 1 88.25 286 LYS A N 1
ATOM 2362 C CA . LYS A 1 286 ? -7.609 -39.719 -22.938 1 88.25 286 LYS A CA 1
ATOM 2363 C C . LYS A 1 286 ? -6.199 -39.625 -22.375 1 88.25 286 LYS A C 1
ATOM 2365 O O . LYS A 1 286 ? -5.988 -39.844 -21.172 1 88.25 286 LYS A O 1
ATOM 2370 N N . LYS A 1 287 ? -5.312 -39.312 -23.203 1 84.19 287 LYS A N 1
ATOM 2371 C CA . LYS A 1 287 ? -3.92 -39.188 -22.781 1 84.19 287 LYS A CA 1
ATOM 2372 C C . LYS A 1 287 ? -3.781 -38.125 -21.688 1 84.19 287 LYS A C 1
ATOM 2374 O O . LYS A 1 287 ? -3.096 -38.344 -20.688 1 84.19 287 LYS A O 1
ATOM 2379 N N . TYR A 1 288 ? -4.477 -37.062 -21.891 1 79.94 288 TYR A N 1
ATOM 2380 C CA . TYR A 1 288 ? -4.242 -35.938 -21 1 79.94 288 TYR A CA 1
ATOM 2381 C C . TYR A 1 288 ? -5.258 -35.906 -19.859 1 79.94 288 TYR A C 1
ATOM 2383 O O . TYR A 1 288 ? -4.961 -35.438 -18.766 1 79.94 288 TYR A O 1
ATOM 2391 N N . MET A 1 289 ? -6.523 -36.469 -20.094 1 76.38 289 MET A N 1
ATOM 2392 C CA . MET A 1 289 ? -7.586 -36.375 -19.094 1 76.38 289 MET A CA 1
ATOM 2393 C C . MET A 1 289 ? -7.793 -37.75 -18.422 1 76.38 289 MET A C 1
ATOM 2395 O O . MET A 1 289 ? -8.594 -37.875 -17.5 1 76.38 289 MET A O 1
ATOM 2399 N N . ASN A 1 290 ? -7.105 -38.719 -18.922 1 77.19 290 ASN A N 1
ATOM 2400 C CA . ASN A 1 290 ? -7.109 -40.094 -18.391 1 77.19 290 ASN A CA 1
ATOM 2401 C C . ASN A 1 290 ? -8.5 -40.719 -18.453 1 77.19 290 ASN A C 1
ATOM 2403 O O . ASN A 1 290 ? -8.828 -41.594 -17.656 1 77.19 290 ASN A O 1
ATOM 2407 N N . CYS A 1 291 ? -9.336 -40.25 -19.266 1 81.12 291 CYS A N 1
ATOM 2408 C CA . CYS A 1 291 ? -10.648 -40.781 -19.578 1 81.12 291 CYS A CA 1
ATOM 2409 C C . CYS A 1 291 ? -11.141 -40.281 -20.922 1 81.12 291 CYS A C 1
ATOM 2411 O O . CYS A 1 291 ? -10.57 -39.344 -2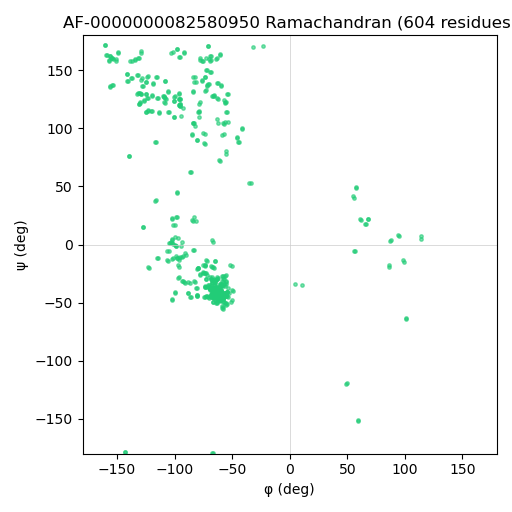1.484 1 81.12 291 CYS A O 1
ATOM 2413 N N . THR A 1 292 ? -12.109 -40.969 -21.406 1 90.44 292 THR A N 1
ATOM 2414 C CA . THR A 1 292 ? -12.664 -40.531 -22.688 1 90.44 292 THR A CA 1
ATOM 2415 C C . THR A 1 292 ? -13.539 -39.312 -22.5 1 90.44 292 THR A C 1
ATOM 2417 O O . THR A 1 292 ? -13.992 -39.031 -21.391 1 90.44 292 THR A O 1
ATOM 2420 N N . PRO A 1 293 ? -13.719 -38.562 -23.578 1 91.81 293 PRO A N 1
ATOM 2421 C CA . PRO A 1 293 ? -14.586 -37.375 -23.484 1 91.81 293 PRO A CA 1
ATOM 2422 C C . PRO A 1 293 ? -15.977 -37.719 -22.938 1 91.81 293 PRO A C 1
ATOM 2424 O O . PRO A 1 293 ? -16.516 -37 -22.109 1 91.81 293 PRO A O 1
ATOM 2427 N N . SER A 1 294 ? -16.5 -38.812 -23.375 1 90.69 294 SER A N 1
ATOM 2428 C CA . SER A 1 294 ? -17.828 -39.219 -22.922 1 90.69 294 SER A CA 1
ATOM 2429 C C . SER A 1 294 ? -17.812 -39.531 -21.438 1 90.69 294 SER A C 1
ATOM 2431 O O . SER A 1 294 ? -18.734 -39.156 -20.703 1 90.69 294 SER A O 1
ATOM 2433 N N . GLU A 1 295 ? -16.844 -40.25 -21 1 86.69 295 GLU A N 1
ATOM 2434 C CA . GLU A 1 295 ? -16.703 -40.562 -19.578 1 86.69 295 GLU A CA 1
ATOM 2435 C C . GLU A 1 295 ? -16.578 -39.312 -18.75 1 86.69 295 GLU A C 1
ATOM 2437 O O . GLU A 1 295 ? -17.141 -39.219 -17.656 1 86.69 295 GLU A O 1
ATOM 2442 N N . TYR A 1 296 ? -15.75 -38.406 -19.297 1 84.62 296 TYR A N 1
ATOM 2443 C CA . TYR A 1 296 ? -15.523 -37.156 -18.594 1 84.62 296 TYR A CA 1
ATOM 2444 C C . TYR A 1 296 ? -16.828 -36.406 -18.391 1 84.62 296 TYR A C 1
ATOM 2446 O O . TYR A 1 296 ? -17.125 -35.938 -17.281 1 84.62 296 TYR A O 1
ATOM 2454 N N . ARG A 1 297 ? -17.594 -36.156 -19.391 1 83.94 297 ARG A N 1
ATOM 2455 C CA . ARG A 1 297 ? -18.875 -35.469 -19.328 1 83.94 297 ARG A CA 1
ATOM 2456 C C . ARG A 1 297 ? -19.812 -36.156 -18.344 1 83.94 297 ARG A C 1
ATOM 2458 O O . ARG A 1 297 ? -20.5 -35.469 -17.562 1 83.94 297 ARG A O 1
ATOM 2465 N N . ASN A 1 298 ? -19.875 -37.406 -18.391 1 81.88 298 ASN A N 1
ATOM 2466 C CA . ASN A 1 298 ? -20.75 -38.156 -17.5 1 81.88 298 ASN A CA 1
ATOM 2467 C C . ASN A 1 298 ? -20.312 -38.031 -16.047 1 81.88 298 ASN A C 1
ATOM 2469 O O . ASN A 1 298 ? -21.141 -37.938 -15.141 1 81.88 298 ASN A O 1
ATOM 2473 N N . LYS A 1 299 ? -19.031 -38.125 -15.898 1 72.5 299 LYS A N 1
ATOM 2474 C CA . LYS A 1 299 ? -18.453 -38.094 -14.555 1 72.5 299 LYS A CA 1
ATOM 2475 C C . LYS A 1 299 ? -18.641 -36.719 -13.906 1 72.5 299 LYS A C 1
ATOM 2477 O O . LYS A 1 299 ? -18.922 -36.656 -12.711 1 72.5 299 LYS A O 1
ATOM 2482 N N . TYR A 1 300 ? -18.453 -35.719 -14.578 1 64.5 300 TYR A N 1
ATOM 2483 C CA . TYR A 1 300 ? -18.375 -34.375 -13.969 1 64.5 300 TYR A CA 1
ATOM 2484 C C . TYR A 1 300 ? -19.641 -33.594 -14.258 1 64.5 300 TYR A C 1
ATOM 2486 O O . TYR A 1 300 ? -19.797 -32.469 -13.75 1 64.5 300 TYR A O 1
ATOM 2494 N N . SER A 1 301 ? -20.484 -33.969 -15.156 1 59.06 301 SER A N 1
ATOM 2495 C CA . SER A 1 301 ? -21.766 -33.281 -15.375 1 59.06 301 SER A CA 1
ATOM 2496 C C . SER A 1 301 ? -22.609 -33.281 -14.117 1 59.06 301 SER A C 1
ATOM 2498 O O . SER A 1 301 ? -23.438 -32.406 -13.906 1 59.06 301 SER A O 1
ATOM 2500 N N . ASN A 1 302 ? -22.531 -34.281 -13.273 1 52.5 302 ASN A N 1
ATOM 2501 C CA . ASN A 1 302 ? -23.375 -34.344 -12.078 1 52.5 302 ASN A CA 1
ATOM 2502 C C . ASN A 1 302 ? -22.906 -33.344 -11.023 1 52.5 302 ASN A C 1
ATOM 2504 O O . ASN A 1 302 ? -23.547 -33.156 -9.992 1 52.5 302 ASN A O 1
ATOM 2508 N N . TYR A 1 303 ? -21.875 -32.875 -11.031 1 42.19 303 TYR A N 1
ATOM 2509 C CA . TYR A 1 303 ? -21.453 -31.859 -10.055 1 42.19 303 TYR A CA 1
ATOM 2510 C C . TYR A 1 303 ? -21.922 -30.469 -10.461 1 42.19 303 TYR A C 1
ATOM 2512 O O . TYR A 1 303 ? -21.422 -29.469 -9.961 1 42.19 303 TYR A O 1
ATOM 2520 N N . ARG A 1 304 ? -22.938 -30.266 -11.234 1 38 304 ARG A N 1
ATOM 2521 C CA . ARG A 1 304 ? -23.656 -29 -11.391 1 38 304 ARG A CA 1
ATOM 2522 C C . ARG A 1 304 ? -24.484 -28.688 -10.156 1 38 304 ARG A C 1
ATOM 2524 O O . ARG A 1 304 ? -25.109 -29.578 -9.578 1 38 304 ARG A O 1
ATOM 2531 N N . MET B 1 1 ? 19.781 15.914 11.188 1 25.94 1 MET B N 1
ATOM 2532 C CA . MET B 1 1 ? 18.328 16.109 11.18 1 25.94 1 MET B CA 1
ATOM 2533 C C . MET B 1 1 ? 17.953 17.312 10.328 1 25.94 1 MET B C 1
ATOM 2535 O O . MET B 1 1 ? 18.312 18.438 10.641 1 25.94 1 MET B O 1
ATOM 2539 N N . LYS B 1 2 ? 17.719 17.031 9.062 1 36.47 2 LYS B N 1
ATOM 2540 C CA . LYS B 1 2 ? 17.469 18.188 8.211 1 36.47 2 LYS B CA 1
ATOM 2541 C C . LYS B 1 2 ? 16.312 19.031 8.742 1 36.47 2 LYS B C 1
ATOM 2543 O O . LYS B 1 2 ? 15.227 18.516 8.984 1 36.47 2 LYS B O 1
ATOM 2548 N N . MET B 1 3 ? 16.594 20.125 9.305 1 31.64 3 MET B N 1
ATOM 2549 C CA . MET B 1 3 ? 15.672 21.156 9.773 1 31.64 3 MET B CA 1
ATOM 2550 C C . MET B 1 3 ? 14.758 21.609 8.641 1 31.64 3 MET B C 1
ATOM 2552 O O . MET B 1 3 ? 15.227 22.156 7.645 1 31.64 3 MET B O 1
ATOM 2556 N N . SER B 1 4 ? 13.812 20.891 8.398 1 38.53 4 SER B N 1
ATOM 2557 C CA . SER B 1 4 ? 13.023 21.328 7.258 1 38.53 4 SER B CA 1
ATOM 2558 C C . SER B 1 4 ? 12.008 22.391 7.664 1 38.53 4 SER B C 1
ATOM 2560 O O . SER B 1 4 ? 11.32 22.234 8.672 1 38.53 4 SER B O 1
ATOM 2562 N N . LYS B 1 5 ? 12.383 23.562 7.289 1 42.19 5 LYS B N 1
ATOM 2563 C CA . LYS B 1 5 ? 11.469 24.703 7.379 1 42.19 5 LYS B CA 1
ATOM 2564 C C . LYS B 1 5 ? 10.172 24.422 6.629 1 42.19 5 LYS B C 1
ATOM 2566 O O . LYS B 1 5 ? 10.188 23.938 5.492 1 42.19 5 LYS B O 1
ATOM 2571 N N . ILE B 1 6 ? 9.211 24.359 7.367 1 45.16 6 ILE B N 1
ATOM 2572 C CA . ILE B 1 6 ? 7.91 24.297 6.703 1 45.16 6 ILE B CA 1
ATOM 2573 C C . ILE B 1 6 ? 7.719 25.516 5.82 1 45.16 6 ILE B C 1
ATOM 2575 O O . ILE B 1 6 ? 7.773 26.656 6.301 1 45.16 6 ILE B O 1
ATOM 2579 N N . GLU B 1 7 ? 8.047 25.328 4.625 1 45.66 7 GLU B N 1
ATOM 2580 C CA . GLU B 1 7 ? 7.68 26.422 3.719 1 45.66 7 GLU B CA 1
ATOM 2581 C C . GLU B 1 7 ? 6.23 26.297 3.26 1 45.66 7 GLU B C 1
ATOM 2583 O O . GLU B 1 7 ? 5.797 25.203 2.867 1 45.66 7 GLU B O 1
ATOM 2588 N N . VAL B 1 8 ? 5.453 27.016 3.73 1 43.5 8 VAL B N 1
ATOM 2589 C CA . VAL B 1 8 ? 4.066 27.047 3.281 1 43.5 8 VAL B CA 1
ATOM 2590 C C . VAL B 1 8 ? 3.963 27.828 1.979 1 43.5 8 VAL B C 1
ATOM 2592 O O . VAL B 1 8 ? 4.578 28.891 1.839 1 43.5 8 VAL B O 1
ATOM 2595 N N . ASP B 1 9 ? 3.438 27.188 0.917 1 40 9 ASP B N 1
ATOM 2596 C CA . ASP B 1 9 ? 3.285 27.906 -0.343 1 40 9 ASP B CA 1
ATOM 2597 C C . ASP B 1 9 ? 2.23 29 -0.224 1 40 9 ASP B C 1
ATOM 2599 O O 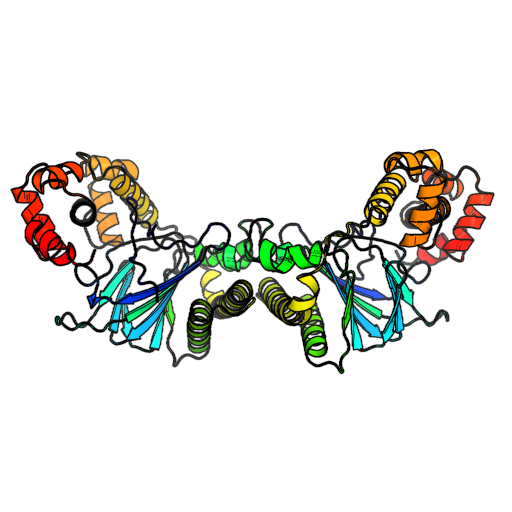. ASP B 1 9 ? 1.621 29.172 0.834 1 40 9 ASP B O 1
ATOM 2603 N N . ASP B 1 10 ? 2.039 29.703 -1.374 1 39.88 10 ASP B N 1
ATOM 2604 C CA . ASP B 1 10 ? 1.17 30.859 -1.514 1 39.88 10 ASP B CA 1
ATOM 2605 C C . ASP B 1 10 ? -0.267 30.531 -1.123 1 39.88 10 ASP B C 1
ATOM 2607 O O . ASP B 1 10 ? -1.03 31.406 -0.723 1 39.88 10 ASP B O 1
ATOM 2611 N N . ASN B 1 11 ? -0.755 29.312 -1.221 1 39.31 11 ASN B N 1
ATOM 2612 C CA . ASN B 1 11 ? -2.121 28.875 -0.972 1 39.31 11 ASN B CA 1
ATOM 2613 C C . ASN B 1 11 ? -2.27 28.266 0.422 1 39.31 11 ASN B C 1
ATOM 2615 O O . ASN B 1 11 ? -3.234 27.547 0.693 1 39.31 11 ASN B O 1
ATOM 2619 N N . LEU B 1 12 ? -1.358 28.656 1.344 1 44.75 12 LEU B N 1
ATOM 2620 C CA . LEU B 1 12 ? -1.272 28.188 2.723 1 44.75 12 LEU B CA 1
ATOM 2621 C C . LEU B 1 12 ? -1.13 26.672 2.775 1 44.75 12 LEU B C 1
ATOM 2623 O O . LEU B 1 12 ? -1.425 26.047 3.799 1 44.75 12 LEU B O 1
ATOM 2627 N N . GLN B 1 13 ? -1.229 26.188 1.658 1 44.16 13 GLN B N 1
ATOM 2628 C CA . GLN B 1 13 ? -0.861 24.766 1.593 1 44.16 13 GLN B CA 1
ATOM 2629 C C . GLN B 1 13 ? 0.611 24.562 1.941 1 44.16 13 GLN B C 1
ATOM 2631 O O . GLN B 1 13 ? 1.476 25.297 1.452 1 44.16 13 GLN B O 1
ATOM 2636 N N . ASP B 1 14 ? 0.789 24.031 3.072 1 52.16 14 ASP B N 1
ATOM 2637 C CA . ASP B 1 14 ? 2.156 23.641 3.393 1 52.16 14 ASP B CA 1
ATOM 2638 C C . ASP B 1 14 ? 2.812 22.922 2.213 1 52.16 14 ASP B C 1
ATOM 2640 O O . ASP B 1 14 ? 2.336 21.875 1.766 1 52.16 14 ASP B O 1
ATOM 2644 N N . THR B 1 15 ? 3.438 23.641 1.308 1 45.09 15 THR B N 1
ATOM 2645 C CA . THR B 1 15 ? 4.062 23.062 0.124 1 45.09 15 THR B CA 1
ATOM 2646 C C . THR B 1 15 ? 5.43 22.484 0.466 1 45.09 15 THR B C 1
ATOM 2648 O O . THR B 1 15 ? 6.074 21.859 -0.384 1 45.09 15 THR B O 1
ATOM 2651 N N . THR B 1 16 ? 6.02 22.875 1.474 1 47.75 16 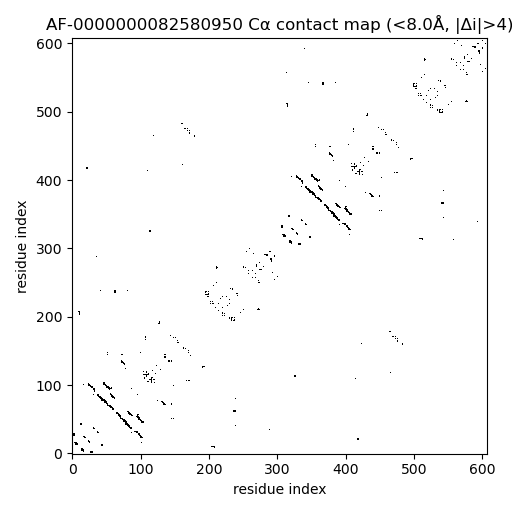THR B N 1
ATOM 2652 C CA . THR B 1 16 ? 7.461 22.672 1.572 1 47.75 16 THR B CA 1
ATOM 2653 C C . THR B 1 16 ? 7.781 21.188 1.736 1 47.75 16 THR B C 1
ATOM 2655 O O . THR B 1 16 ? 8.891 20.75 1.418 1 47.75 16 THR B O 1
ATOM 2658 N N . ARG B 1 17 ? 6.957 20.562 2.482 1 53.22 17 ARG B N 1
ATOM 2659 C CA . ARG B 1 17 ? 7.609 19.344 2.955 1 53.22 17 ARG B CA 1
ATOM 2660 C C . ARG B 1 17 ? 6.891 18.094 2.434 1 53.22 17 ARG B C 1
ATOM 2662 O O . ARG B 1 17 ? 6.672 17.141 3.18 1 53.22 17 ARG B O 1
ATOM 2669 N N . TYR B 1 18 ? 6.496 18.375 1.114 1 55.53 18 TYR B N 1
ATOM 2670 C CA . TYR B 1 18 ? 5.758 17.188 0.719 1 55.53 18 TYR B CA 1
ATOM 2671 C C . TYR B 1 18 ? 6.672 16.188 0.023 1 55.53 18 TYR B C 1
ATOM 2673 O O . TYR B 1 18 ? 7.695 16.562 -0.554 1 55.53 18 TYR B O 1
ATOM 2681 N N . GLY B 1 19 ? 6.801 15.031 0.641 1 58.31 19 GLY B N 1
ATOM 2682 C CA . GLY B 1 19 ? 7.551 13.953 0.019 1 58.31 19 GLY B CA 1
ATOM 2683 C C . GLY B 1 19 ? 7.457 13.953 -1.494 1 58.31 19 GLY B C 1
ATOM 2684 O O . GLY B 1 19 ? 6.914 14.891 -2.086 1 58.31 19 GLY B O 1
ATOM 2685 N N . SER B 1 20 ? 8.18 13.227 -2.135 1 63.72 20 SER B N 1
ATOM 2686 C CA . SER B 1 20 ? 8.133 13.055 -3.584 1 63.72 20 SER B CA 1
ATOM 2687 C C . SER B 1 20 ? 6.855 12.344 -4.012 1 63.72 20 SER B C 1
ATOM 2689 O O . SER B 1 20 ? 6.141 11.781 -3.182 1 63.72 20 SER B O 1
ATOM 2691 N N . TYR B 1 21 ? 6.508 12.523 -5.258 1 66 21 TYR B N 1
ATOM 2692 C CA . TYR B 1 21 ? 5.309 11.914 -5.809 1 66 21 TYR B CA 1
ATOM 2693 C C . TYR B 1 21 ? 5.328 10.398 -5.613 1 66 21 TYR B C 1
ATOM 2695 O O . TYR B 1 21 ? 4.293 9.789 -5.359 1 66 21 TYR B O 1
ATOM 2703 N N . ASP B 1 22 ? 6.508 9.852 -5.641 1 78.88 22 ASP B N 1
ATOM 2704 C CA . ASP B 1 22 ? 6.594 8.391 -5.59 1 78.88 22 ASP B CA 1
ATOM 2705 C C . ASP B 1 22 ? 6.82 7.906 -4.16 1 78.88 22 ASP B C 1
ATOM 2707 O O . ASP B 1 22 ? 6.809 6.703 -3.9 1 78.88 22 ASP B O 1
ATOM 2711 N N . PHE B 1 23 ? 7.109 8.773 -3.301 1 89.25 23 PHE B N 1
ATOM 2712 C CA . PHE B 1 23 ? 7.203 8.523 -1.867 1 89.25 23 PHE B CA 1
ATOM 2713 C C . PHE B 1 23 ? 6.605 9.68 -1.075 1 89.25 23 PHE B C 1
ATOM 2715 O O . PHE B 1 23 ? 7.336 10.484 -0.494 1 89.25 23 PHE B O 1
ATOM 2722 N N . PRO B 1 24 ? 5.266 9.781 -1.003 1 87.44 24 PRO B N 1
ATOM 2723 C CA . PRO B 1 24 ? 4.555 11 -0.6 1 87.44 24 PRO B CA 1
ATOM 2724 C C . PRO B 1 24 ? 4.391 11.109 0.914 1 87.44 24 PRO B C 1
ATOM 2726 O O . PRO B 1 24 ? 3.262 11.18 1.411 1 87.44 24 PRO B O 1
ATOM 2729 N N . ILE B 1 25 ? 5.484 11.18 1.592 1 93.31 25 ILE B N 1
ATOM 2730 C CA . ILE B 1 25 ? 5.52 11.32 3.043 1 93.31 25 ILE B CA 1
ATOM 2731 C C . ILE B 1 25 ? 6.648 12.266 3.445 1 93.31 25 ILE B C 1
ATOM 2733 O O . ILE B 1 25 ? 7.699 12.297 2.801 1 93.31 25 ILE B O 1
ATOM 2737 N N . ALA B 1 26 ? 6.414 13.086 4.406 1 90.75 26 ALA B N 1
ATOM 2738 C CA . ALA B 1 26 ? 7.422 13.953 5.012 1 90.75 26 ALA B CA 1
ATOM 2739 C C . ALA B 1 26 ? 7.418 13.812 6.531 1 90.75 26 ALA B C 1
ATOM 2741 O O . ALA B 1 26 ? 6.359 13.812 7.16 1 90.75 26 ALA B O 1
ATOM 2742 N N . ILE B 1 27 ? 8.578 13.594 7.094 1 93.5 27 ILE B N 1
ATOM 2743 C CA . ILE B 1 27 ? 8.75 13.492 8.539 1 93.5 27 ILE B CA 1
ATOM 2744 C C . ILE B 1 27 ? 9.781 14.523 9.008 1 93.5 27 ILE B C 1
ATOM 2746 O O . ILE B 1 27 ? 10.891 14.586 8.477 1 93.5 27 ILE B O 1
ATOM 2750 N N . TYR B 1 28 ? 9.359 15.32 9.977 1 89.31 28 TYR B N 1
ATOM 2751 C CA . TYR B 1 28 ? 10.242 16.391 10.414 1 89.31 28 TYR B CA 1
ATOM 2752 C C . TYR B 1 28 ? 9.938 16.812 11.852 1 89.31 28 TYR B C 1
ATOM 2754 O O . TYR B 1 28 ? 8.883 16.469 12.391 1 89.31 28 TYR B O 1
ATOM 2762 N N . THR B 1 29 ? 10.898 17.438 12.391 1 89.88 29 THR B N 1
ATOM 2763 C CA . THR B 1 29 ? 10.758 17.969 13.742 1 89.88 29 THR B CA 1
ATOM 2764 C C . THR B 1 29 ? 10.805 19.5 13.727 1 89.88 29 THR B C 1
ATOM 2766 O O . THR B 1 29 ? 11.734 20.094 13.172 1 89.88 29 THR B O 1
ATOM 2769 N N . ASP B 1 30 ? 9.766 20.109 14.32 1 86.25 30 ASP B N 1
ATOM 2770 C CA . ASP B 1 30 ? 9.719 21.562 14.445 1 86.25 30 ASP B CA 1
ATOM 2771 C C . ASP B 1 30 ? 10.25 22.016 15.805 1 86.25 30 ASP B C 1
ATOM 2773 O O . ASP B 1 30 ? 9.75 21.578 16.844 1 86.25 30 ASP B O 1
ATOM 2777 N N . LYS B 1 31 ? 11.266 22.812 15.68 1 83.88 31 LYS B N 1
ATOM 2778 C CA . LYS B 1 31 ? 11.758 23.547 16.844 1 83.88 31 LYS B CA 1
ATOM 2779 C C . LYS B 1 31 ? 11.266 24.984 16.828 1 83.88 31 LYS B C 1
ATOM 2781 O O . LYS B 1 31 ? 11.773 25.812 16.062 1 83.88 31 LYS B O 1
ATOM 2786 N N . PHE B 1 32 ? 10.406 25.281 17.703 1 80 32 PHE B N 1
ATOM 2787 C CA . PHE B 1 32 ? 9.641 26.516 17.594 1 80 32 PHE B CA 1
ATOM 2788 C C . PHE B 1 32 ? 10.516 27.719 17.938 1 80 32 PHE B C 1
ATOM 2790 O O . PHE B 1 32 ? 10.227 28.844 17.5 1 80 32 PHE B O 1
ATOM 2797 N N . ASN B 1 33 ? 11.57 27.516 18.719 1 70.88 33 ASN B N 1
ATOM 2798 C CA . ASN B 1 33 ? 12.484 28.609 19.016 1 70.88 33 ASN B CA 1
ATOM 2799 C C . ASN B 1 33 ? 13.211 29.078 17.75 1 70.88 33 ASN B C 1
ATOM 2801 O O . ASN B 1 33 ? 13.781 30.172 17.734 1 70.88 33 ASN B O 1
ATOM 2805 N N . LEU B 1 34 ? 13.102 28.25 16.734 1 62.5 34 LEU B N 1
ATOM 2806 C CA . LEU B 1 34 ? 13.797 28.594 15.508 1 62.5 34 LEU B CA 1
ATOM 2807 C C . LEU B 1 34 ? 12.852 29.25 14.508 1 62.5 34 LEU B C 1
ATOM 2809 O O . LEU B 1 34 ? 13.281 29.75 13.469 1 62.5 34 LEU B O 1
ATOM 2813 N N . PHE B 1 35 ? 11.602 29.219 14.805 1 59.81 35 PHE B N 1
ATOM 2814 C CA . PHE B 1 35 ? 10.617 29.797 13.898 1 59.81 35 PHE B CA 1
ATOM 2815 C C . PHE B 1 35 ? 10.5 31.297 14.117 1 59.81 35 PHE B C 1
ATOM 2817 O O . PHE B 1 35 ? 10.57 31.766 15.258 1 59.81 35 PHE B O 1
ATOM 2824 N N . GLU B 1 36 ? 10.391 31.875 12.938 1 52.5 36 GLU B N 1
ATOM 2825 C CA . GLU B 1 36 ? 10.047 33.281 13.031 1 52.5 36 GLU B CA 1
ATOM 2826 C C . GLU B 1 36 ? 8.68 33.5 13.68 1 52.5 36 GLU B C 1
ATOM 2828 O O . GLU B 1 36 ? 7.703 32.844 13.289 1 52.5 36 GLU B O 1
ATOM 2833 N N . GLY B 1 37 ? 8.57 34.25 14.664 1 60.25 37 GLY B N 1
ATOM 2834 C CA . GLY B 1 37 ? 7.34 34.469 15.406 1 60.25 37 GLY B CA 1
ATOM 2835 C C . GLY B 1 37 ? 7.094 33.438 16.5 1 60.25 37 GLY B C 1
ATOM 2836 O O . GLY B 1 37 ? 6.246 33.656 17.375 1 60.25 37 GLY B O 1
ATOM 2837 N N . GLY B 1 38 ? 7.785 32.312 16.359 1 66 38 GLY B N 1
ATOM 2838 C CA . GLY B 1 38 ? 7.801 31.344 17.438 1 66 38 GLY B CA 1
ATOM 2839 C C . GLY B 1 38 ? 6.652 30.359 17.359 1 66 38 GLY B C 1
ATOM 2840 O O . GLY B 1 38 ? 6.387 29.641 18.328 1 66 38 GLY B O 1
ATOM 2841 N N . TYR B 1 39 ? 5.789 30.469 16.219 1 74.25 39 TYR B N 1
ATOM 2842 C CA . TYR B 1 39 ? 4.676 29.531 16.109 1 74.25 39 TYR B CA 1
ATOM 2843 C C . TYR B 1 39 ? 4.344 29.234 14.656 1 74.25 39 TYR B C 1
ATOM 2845 O O . TYR B 1 39 ? 4.922 29.844 13.75 1 74.25 39 TYR B O 1
ATOM 2853 N N . ILE B 1 40 ? 3.572 28.219 14.406 1 75.31 40 ILE B N 1
ATOM 2854 C CA . ILE B 1 40 ? 3.139 27.859 13.062 1 75.31 40 ILE B CA 1
ATOM 2855 C C . ILE B 1 40 ? 1.758 28.453 12.789 1 75.31 40 ILE B C 1
ATOM 2857 O O . ILE B 1 40 ? 0.784 28.109 13.461 1 75.31 40 ILE B O 1
ATOM 2861 N N . LYS B 1 41 ? 1.698 29.234 11.828 1 72.44 41 LYS B N 1
ATOM 2862 C CA . LYS B 1 41 ? 0.497 30 11.492 1 72.44 41 LYS B CA 1
ATOM 2863 C C . LYS B 1 41 ? -0.591 29.094 10.93 1 72.44 41 LYS B C 1
ATOM 2865 O O . LYS B 1 41 ? -0.332 27.938 10.602 1 72.44 41 LYS B O 1
ATOM 2870 N N . TRP B 1 42 ? -1.764 29.703 10.789 1 70.44 42 TRP B N 1
ATOM 2871 C CA . TRP B 1 42 ? -2.906 29 10.219 1 70.44 42 TRP B CA 1
ATOM 2872 C C . TRP B 1 42 ? -2.576 28.469 8.82 1 70.44 42 TRP B C 1
ATOM 2874 O O . TRP B 1 42 ? -2.08 29.219 7.973 1 70.44 42 TRP B O 1
ATOM 2884 N N . HIS B 1 43 ? -2.75 27.234 8.672 1 72 43 HIS B N 1
ATOM 2885 C CA . HIS B 1 43 ? -2.492 26.594 7.383 1 72 43 HIS B CA 1
ATOM 2886 C C . HIS B 1 43 ? -3.314 25.328 7.223 1 72 43 HIS B C 1
ATOM 2888 O O . HIS B 1 43 ? -3.994 24.906 8.156 1 72 43 HIS B O 1
ATOM 2894 N N . TRP B 1 44 ? -3.451 24.938 6.008 1 69 44 TRP B N 1
ATOM 2895 C CA . TRP B 1 44 ? -4.039 23.625 5.727 1 69 44 TRP B CA 1
ATOM 2896 C C . TRP B 1 44 ? -3.287 22.922 4.602 1 69 44 TRP B C 1
ATOM 2898 O O . TRP B 1 44 ? -2.506 23.547 3.881 1 69 44 TRP B O 1
ATOM 2908 N N . HIS B 1 45 ? -3.438 21.688 4.621 1 74.69 45 HIS B N 1
ATOM 2909 C CA . HIS B 1 45 ? -2.855 20.859 3.562 1 74.69 45 HIS B CA 1
ATOM 2910 C C . HIS B 1 45 ? -3.666 19.594 3.34 1 74.69 45 HIS B C 1
ATOM 2912 O O . HIS B 1 45 ? -4.488 19.219 4.184 1 74.69 45 HIS B O 1
ATOM 2918 N N . LYS B 1 46 ? -3.496 19 2.186 1 76.38 46 LYS B N 1
ATOM 2919 C CA . LYS B 1 46 ? -4.246 17.812 1.795 1 76.38 46 LYS B CA 1
ATOM 2920 C C . LYS B 1 46 ? -3.723 16.578 2.51 1 76.38 46 LYS B C 1
ATOM 2922 O O . LYS B 1 46 ? -4.41 15.555 2.576 1 76.38 46 LYS B O 1
ATOM 2927 N N . GLU B 1 47 ? -2.562 16.672 3.018 1 88.62 47 GLU B N 1
ATOM 2928 C CA . GLU B 1 47 ? -1.936 15.531 3.68 1 88.62 47 GLU B CA 1
ATOM 2929 C C . GLU B 1 47 ? -2.578 15.258 5.035 1 88.62 47 GLU B C 1
ATOM 2931 O O . GLU B 1 47 ? -3.037 16.188 5.707 1 88.62 47 GLU B O 1
ATOM 2936 N N . LEU B 1 48 ? -2.658 14.047 5.328 1 94.25 48 LEU B N 1
ATOM 2937 C CA . LEU B 1 48 ? -2.926 13.625 6.699 1 94.25 48 LEU B CA 1
ATOM 2938 C C . LEU B 1 48 ? -1.711 13.859 7.59 1 94.25 48 LEU B C 1
ATOM 2940 O O . LEU B 1 48 ? -0.576 13.602 7.18 1 94.25 48 LEU B O 1
ATOM 2944 N N . GLN B 1 49 ? -1.981 14.391 8.805 1 96.19 49 GLN B N 1
ATOM 2945 C CA . GLN B 1 49 ? -0.839 14.727 9.648 1 96.19 49 GLN B CA 1
ATOM 2946 C C . GLN B 1 49 ? -0.932 14.047 11.008 1 96.19 49 GLN B C 1
ATOM 2948 O O . GLN B 1 49 ? -1.995 14.039 11.633 1 96.19 49 GLN B O 1
ATOM 2953 N N . PHE B 1 50 ? 0.139 13.391 11.406 1 98.19 50 PHE B N 1
ATOM 2954 C CA . PHE B 1 50 ? 0.336 12.93 12.773 1 98.19 50 PHE B CA 1
ATOM 2955 C C . PHE B 1 50 ? 1.43 13.742 13.461 1 98.19 50 PHE B C 1
ATOM 2957 O O . PHE B 1 50 ? 2.533 13.875 12.938 1 98.19 50 PHE B O 1
ATOM 2964 N N . SER B 1 51 ? 1.104 14.266 14.609 1 97.56 51 SER B N 1
ATOM 2965 C CA . SER B 1 51 ? 2.088 15.039 15.359 1 97.56 51 SER B CA 1
ATOM 2966 C C . SER B 1 51 ? 2.301 14.469 16.75 1 97.56 51 SER B C 1
ATOM 2968 O O . SER B 1 51 ? 1.372 13.93 17.359 1 97.56 51 SER B O 1
ATOM 2970 N N . TYR B 1 52 ? 3.477 14.547 17.203 1 98.19 52 TYR B N 1
ATOM 2971 C CA . TYR B 1 52 ? 3.918 14.055 18.5 1 98.19 52 TYR B CA 1
ATOM 2972 C C . TYR B 1 52 ? 4.73 15.117 19.25 1 98.19 52 TYR B C 1
ATOM 2974 O O . TYR B 1 52 ? 5.762 15.57 18.75 1 98.19 52 TYR B O 1
ATOM 2982 N N . CYS B 1 53 ? 4.289 15.523 20.438 1 97.38 53 CYS B N 1
ATOM 2983 C CA . CYS B 1 53 ? 4.996 16.531 21.234 1 97.38 53 CYS B CA 1
ATOM 2984 C C . CYS B 1 53 ? 6.184 15.906 21.953 1 97.38 53 CYS B C 1
ATOM 2986 O O . CYS B 1 53 ? 6.004 15.109 22.875 1 97.38 53 CYS B O 1
ATOM 2988 N N . LEU B 1 54 ? 7.352 16.297 21.594 1 95.5 54 LEU B N 1
ATOM 2989 C CA . LEU B 1 54 ? 8.578 15.742 22.156 1 95.5 54 LEU B CA 1
ATOM 2990 C C . LEU B 1 54 ? 8.969 16.453 23.438 1 95.5 54 LEU B C 1
ATOM 2992 O O . LEU B 1 54 ? 9.398 15.82 24.406 1 95.5 54 LEU B O 1
ATOM 2996 N N . TYR B 1 55 ? 8.875 17.781 23.344 1 92.62 55 TYR B N 1
ATOM 2997 C CA . TYR B 1 55 ? 9.312 18.578 24.484 1 92.62 55 TYR B CA 1
ATOM 2998 C C . TYR B 1 55 ? 8.336 19.719 24.75 1 92.62 55 TYR B C 1
ATOM 3000 O O . TYR B 1 55 ? 7.82 20.344 23.828 1 92.62 55 TYR B O 1
ATOM 3008 N N . ASP B 1 56 ? 8.133 20.016 26.031 1 92 56 ASP B N 1
ATOM 3009 C CA . ASP B 1 56 ? 7.273 21.094 26.516 1 92 56 ASP B CA 1
ATOM 3010 C C . ASP B 1 56 ? 5.832 20.906 26.047 1 92 56 ASP B C 1
ATOM 3012 O O . ASP B 1 56 ? 5.332 19.781 26 1 92 56 ASP B O 1
ATOM 3016 N N . LYS B 1 57 ? 5.094 22.047 25.891 1 94.06 57 LYS B N 1
ATOM 3017 C CA . LYS B 1 57 ? 3.68 21.984 25.531 1 94.06 57 LYS B CA 1
ATOM 3018 C C . LYS B 1 57 ? 3.395 22.797 24.281 1 94.06 57 LYS B C 1
ATOM 3020 O O . LYS B 1 57 ? 3.977 23.859 24.062 1 94.06 57 LYS B O 1
ATOM 3025 N N . VAL B 1 58 ? 2.568 22.188 23.516 1 94 58 VAL B N 1
ATOM 3026 C CA . VAL B 1 58 ? 2.162 22.891 22.297 1 94 58 VAL B CA 1
ATOM 3027 C C . VAL B 1 58 ? 0.638 22.906 22.203 1 94 58 VAL B C 1
ATOM 3029 O O . VAL B 1 58 ? -0.028 21.938 22.594 1 94 58 VAL B O 1
ATOM 3032 N N . THR B 1 59 ? 0.121 24 21.719 1 93.94 59 THR B N 1
ATOM 3033 C CA . THR B 1 59 ? -1.32 24.125 21.531 1 93.94 59 THR B CA 1
ATOM 3034 C C . THR B 1 59 ? -1.677 24.109 20.047 1 93.94 59 THR B C 1
ATOM 3036 O O . THR B 1 59 ? -1.119 24.891 19.266 1 93.94 59 THR B O 1
ATOM 3039 N N . PHE B 1 60 ? -2.598 23.203 19.75 1 93.5 60 PHE B N 1
ATOM 3040 C CA . PHE B 1 60 ? -3.201 23.172 18.422 1 93.5 60 PHE B CA 1
ATOM 3041 C C . PHE B 1 60 ? -4.527 23.922 18.406 1 93.5 60 PHE B C 1
ATOM 3043 O O . PHE B 1 60 ? -5.371 23.719 19.281 1 93.5 60 PHE B O 1
ATOM 3050 N N . TYR B 1 61 ? -4.609 24.766 17.484 1 88.56 61 TYR B N 1
ATOM 3051 C CA . TYR B 1 61 ? -5.895 25.406 17.219 1 88.56 61 TYR B CA 1
ATOM 3052 C C . TYR B 1 61 ? -6.535 24.828 15.953 1 88.56 61 TYR B C 1
ATOM 3054 O O . TYR B 1 61 ? -5.969 24.922 14.867 1 88.56 61 TYR B O 1
ATOM 3062 N N . VAL B 1 62 ? -7.637 24.172 16.188 1 85.88 62 VAL B N 1
ATOM 3063 C CA . VAL B 1 62 ? -8.398 23.578 15.086 1 85.88 62 VAL B CA 1
ATOM 3064 C C . VAL B 1 62 ? -9.836 24.094 15.125 1 85.88 62 VAL B C 1
ATOM 3066 O O . VAL B 1 62 ? -10.602 23.734 16.031 1 85.88 62 VAL B O 1
ATOM 3069 N N . GLU B 1 63 ? -10.156 24.875 14.055 1 74.75 63 GLU B N 1
ATOM 3070 C CA . GLU B 1 63 ? -11.445 25.547 14.078 1 74.75 63 GLU B CA 1
ATOM 3071 C C . GLU B 1 63 ? -11.664 26.281 15.406 1 74.75 63 GLU B C 1
ATOM 3073 O O . GLU B 1 63 ? -10.844 27.094 15.805 1 74.75 63 GLU B O 1
ATOM 3078 N N . ASN B 1 64 ? -12.703 25.891 16.125 1 74.94 64 ASN B N 1
ATOM 3079 C CA . ASN B 1 64 ? -13.016 26.594 17.359 1 74.94 64 ASN B CA 1
ATOM 3080 C C . ASN B 1 64 ? -12.562 25.797 18.594 1 74.94 64 ASN B C 1
ATOM 3082 O O . ASN B 1 64 ? -13.023 26.047 19.703 1 74.94 64 ASN B O 1
ATOM 3086 N N . GLN B 1 65 ? -11.602 24.922 18.297 1 86.69 65 GLN B N 1
ATOM 3087 C CA . GLN B 1 65 ? -11.141 24.078 19.391 1 86.69 65 GLN B CA 1
ATOM 3088 C C . GLN B 1 65 ? -9.656 24.312 19.672 1 86.69 65 GLN B C 1
ATOM 3090 O O . GLN B 1 65 ? -8.867 24.5 18.75 1 86.69 65 GLN B O 1
ATOM 3095 N N . LYS B 1 66 ? -9.414 24.344 20.953 1 91.44 66 LYS B N 1
ATOM 3096 C CA . LYS B 1 66 ? -8.039 24.453 21.438 1 91.44 66 LYS B CA 1
ATOM 3097 C C . LYS B 1 66 ? -7.586 23.141 22.078 1 91.44 66 LYS B C 1
ATOM 3099 O O . LYS B 1 66 ? -8.219 22.656 23.031 1 91.44 66 LYS B O 1
ATOM 3104 N N . ILE B 1 67 ? -6.488 22.578 21.562 1 95.06 67 ILE B N 1
ATOM 3105 C CA . ILE B 1 67 ? -5.973 21.312 22.047 1 95.06 67 ILE B CA 1
ATOM 3106 C C . ILE B 1 67 ? -4.52 21.484 22.5 1 95.06 67 ILE B C 1
ATOM 3108 O O . ILE B 1 67 ? -3.646 21.797 21.688 1 95.06 67 ILE B O 1
ATOM 3112 N N . THR B 1 68 ? -4.34 21.312 23.719 1 96 68 THR B N 1
ATOM 3113 C CA . THR B 1 68 ? -2.979 21.422 24.234 1 96 68 THR B CA 1
ATOM 3114 C C . THR B 1 68 ? -2.359 20.031 24.422 1 96 68 THR B C 1
ATOM 3116 O O . THR B 1 68 ? -2.953 19.156 25.062 1 96 68 THR B O 1
ATOM 3119 N N . LEU B 1 69 ? -1.2 19.812 23.875 1 96.69 69 LEU B N 1
ATOM 3120 C CA . LEU B 1 69 ? -0.455 18.562 23.984 1 96.69 69 LEU B CA 1
ATOM 3121 C C . LEU B 1 69 ? 0.727 18.734 24.938 1 96.69 69 LEU B C 1
ATOM 3123 O O . LEU B 1 69 ? 1.489 19.688 24.828 1 96.69 69 LEU B O 1
ATOM 3127 N N . GLU B 1 70 ? 0.83 17.812 25.828 1 96.12 70 GLU B N 1
ATOM 3128 C CA . GLU B 1 70 ? 2.037 17.688 26.641 1 96.12 70 GLU B CA 1
ATOM 3129 C C . GLU B 1 70 ? 3.039 16.734 26 1 96.12 70 GLU B C 1
ATOM 3131 O O . GLU B 1 70 ? 2.693 15.977 25.078 1 96.12 70 GLU B O 1
ATOM 3136 N N . ALA B 1 71 ? 4.297 16.812 26.531 1 96.5 71 ALA B N 1
ATOM 3137 C CA . ALA B 1 71 ? 5.301 15.875 26.031 1 96.5 71 ALA B CA 1
ATOM 3138 C C . ALA B 1 71 ? 4.812 14.43 26.156 1 96.5 71 ALA B C 1
ATOM 3140 O O . ALA B 1 71 ? 4.297 14.031 27.203 1 96.5 71 ALA B O 1
ATOM 3141 N N . GLY B 1 72 ? 4.938 13.727 25.016 1 97.62 72 GLY B N 1
ATOM 3142 C CA . GLY B 1 72 ? 4.5 12.344 25.016 1 97.62 72 GLY B CA 1
ATOM 3143 C C . GLY B 1 72 ? 3.119 12.148 24.406 1 97.62 72 GLY B C 1
ATOM 3144 O O . GLY B 1 72 ? 2.715 11.023 24.109 1 97.62 72 GLY B O 1
ATOM 3145 N N . GLU B 1 73 ? 2.391 13.219 24.25 1 98.44 73 GLU B N 1
ATOM 3146 C CA . GLU B 1 73 ? 1.07 13.164 23.625 1 98.44 73 GLU B CA 1
ATOM 3147 C C . GLU B 1 73 ? 1.147 13.5 22.141 1 98.44 73 GLU B C 1
ATOM 3149 O O . GLU B 1 73 ? 2.162 14.016 21.672 1 98.44 73 GLU B O 1
ATOM 3154 N N . GLY B 1 74 ? 0.101 13.117 21.422 1 98.56 74 GLY B N 1
ATOM 3155 C CA . GLY B 1 74 ? 0.067 13.398 20 1 98.56 74 GLY B CA 1
ATOM 3156 C C . GLY B 1 74 ? -1.319 13.758 19.484 1 98.56 74 GLY B C 1
ATOM 3157 O O . GLY B 1 74 ? -2.256 13.898 20.281 1 98.56 74 GLY B O 1
ATOM 3158 N N . ILE B 1 75 ? -1.421 13.992 18.219 1 98.38 75 ILE B N 1
ATOM 3159 C CA . ILE B 1 75 ? -2.688 14.344 17.578 1 98.38 75 ILE B CA 1
ATOM 3160 C C . ILE B 1 75 ? -2.658 13.938 16.109 1 98.38 75 ILE B C 1
ATOM 3162 O O . ILE B 1 75 ? -1.609 14 15.461 1 98.38 75 ILE B O 1
ATOM 3166 N N . MET B 1 76 ? -3.713 13.383 15.641 1 98.06 76 MET B N 1
ATOM 3167 C CA . MET B 1 76 ? -3.945 13.258 14.211 1 98.06 76 MET B CA 1
ATOM 3168 C C . MET B 1 76 ? -4.801 14.414 13.695 1 98.06 76 MET B C 1
ATOM 3170 O O . MET B 1 76 ? -5.895 14.656 14.203 1 98.06 76 MET B O 1
ATOM 3174 N N . VAL B 1 77 ? -4.297 15.188 12.805 1 95.81 77 VAL B N 1
ATOM 3175 C CA . VAL B 1 77 ? -5.066 16.234 12.141 1 95.81 77 VAL B CA 1
ATOM 3176 C C . VAL B 1 77 ? -5.504 15.766 10.758 1 95.81 77 VAL B C 1
ATOM 3178 O O . VAL B 1 77 ? -4.668 15.367 9.938 1 95.81 77 VAL B O 1
ATOM 3181 N N . ASN B 1 78 ? -6.723 15.781 10.5 1 93.06 78 ASN B N 1
ATOM 3182 C CA . ASN B 1 78 ? -7.285 15.25 9.258 1 93.06 78 ASN B CA 1
ATOM 3183 C C . ASN B 1 78 ? -6.898 16.109 8.062 1 93.06 78 ASN B C 1
ATOM 3185 O O . ASN B 1 78 ? -6.375 17.203 8.219 1 93.06 78 ASN B O 1
ATOM 3189 N N . SER B 1 79 ? -7.047 15.508 6.902 1 85.69 79 SER B N 1
ATOM 3190 C CA . SER B 1 79 ? -6.77 16.172 5.633 1 85.69 79 SER B CA 1
ATOM 3191 C C . SER B 1 79 ? -7.637 17.406 5.457 1 85.69 79 SER B C 1
ATOM 3193 O O . SER B 1 79 ? -8.82 17.406 5.812 1 85.69 79 SER B O 1
ATOM 3195 N N . ASN B 1 80 ? -7.023 18.453 5 1 74.69 80 ASN B N 1
ATOM 3196 C CA . ASN B 1 80 ? -7.68 19.688 4.613 1 74.69 80 ASN B CA 1
ATOM 3197 C C . ASN B 1 80 ? -8.266 20.422 5.82 1 74.69 80 ASN B C 1
ATOM 3199 O O . ASN B 1 80 ? -9.219 21.188 5.684 1 74.69 80 ASN B O 1
ATOM 3203 N N . VAL B 1 81 ? -7.797 20.156 6.918 1 83.19 81 VAL B N 1
ATOM 3204 C CA . VAL B 1 81 ? -8.242 20.828 8.133 1 83.19 81 VAL B CA 1
ATOM 3205 C C . VAL B 1 81 ? -7.316 22 8.445 1 83.19 81 VAL B C 1
ATOM 3207 O O . VAL B 1 81 ? -6.094 21.844 8.492 1 83.19 81 VAL B O 1
ATOM 3210 N N . ILE B 1 82 ? -7.91 23.156 8.578 1 77.75 82 ILE B N 1
ATOM 3211 C CA . ILE B 1 82 ? -7.152 24.359 8.93 1 77.75 82 ILE B CA 1
ATOM 3212 C C . ILE B 1 82 ? -6.734 24.297 10.391 1 77.75 82 ILE B C 1
ATOM 3214 O O . ILE B 1 82 ? -7.539 23.953 11.266 1 77.75 82 ILE B O 1
ATOM 3218 N N . HIS B 1 83 ? -5.43 24.594 10.68 1 84.62 83 HIS B N 1
ATOM 3219 C CA . HIS B 1 83 ? -4.945 24.516 12.055 1 84.62 83 HIS B CA 1
ATOM 3220 C C . HIS B 1 83 ? -3.707 25.391 12.242 1 84.62 83 HIS B C 1
ATOM 3222 O O . HIS B 1 83 ? -3.092 25.828 11.266 1 84.62 83 HIS B O 1
ATOM 3228 N N . GLN B 1 84 ? -3.5 25.703 13.422 1 84.25 84 GLN B N 1
ATOM 3229 C CA . GLN B 1 84 ? -2.361 26.5 13.875 1 84.25 84 GLN B CA 1
ATOM 3230 C C . GLN B 1 84 ? -1.69 25.859 15.086 1 84.25 84 GLN B C 1
ATOM 3232 O O . GLN B 1 84 ? -2.355 25.219 15.898 1 84.25 84 GLN B O 1
ATOM 3237 N N . LEU B 1 85 ? -0.385 26 15.172 1 87.88 85 LEU B N 1
ATOM 3238 C CA . LEU B 1 85 ? 0.368 25.5 16.312 1 87.88 85 LEU B CA 1
ATOM 3239 C C . LEU B 1 85 ? 1.089 26.641 17.031 1 87.88 85 LEU B C 1
ATOM 3241 O O . LEU B 1 85 ? 1.802 27.422 16.406 1 87.88 85 LEU B O 1
ATOM 3245 N N . LYS B 1 86 ? 0.878 26.703 18.359 1 86.5 86 LYS B N 1
ATOM 3246 C CA . LYS B 1 86 ? 1.569 27.688 19.188 1 86.5 86 LYS B CA 1
ATOM 3247 C C . LYS B 1 86 ? 2.168 27.031 20.438 1 86.5 86 LYS B C 1
ATOM 3249 O O . LYS B 1 86 ? 1.483 26.281 21.141 1 86.5 86 LYS B O 1
ATOM 3254 N N . PRO B 1 87 ? 3.426 27.281 20.688 1 88.88 87 PRO B N 1
ATOM 3255 C CA . PRO B 1 87 ? 3.959 26.844 21.969 1 88.88 87 PRO B CA 1
ATOM 3256 C C . PRO B 1 87 ? 3.277 27.516 23.156 1 88.88 87 PRO B C 1
ATOM 3258 O O . PRO B 1 87 ? 2.9 28.688 23.062 1 88.88 87 PRO B O 1
ATOM 3261 N N . CYS B 1 88 ? 2.99 26.859 24.188 1 83 88 CYS B N 1
ATOM 3262 C CA . CYS B 1 88 ? 2.307 27.422 25.344 1 83 88 CYS B CA 1
ATOM 3263 C C . CYS B 1 88 ? 3.217 28.375 26.109 1 83 88 CYS B C 1
ATOM 3265 O O . CYS B 1 88 ? 2.752 29.375 26.656 1 83 88 CYS B O 1
ATOM 3267 N N . ASN B 1 89 ? 4.438 28.016 26.359 1 71.19 89 ASN B N 1
ATOM 3268 C CA . ASN B 1 89 ? 5.305 28.906 27.109 1 71.19 89 ASN B CA 1
ATOM 3269 C C . ASN B 1 89 ? 5.961 29.938 26.203 1 71.19 89 ASN B C 1
ATOM 3271 O O . ASN B 1 89 ? 6.605 29.594 25.219 1 71.19 89 ASN B O 1
ATOM 3275 N N . ASN B 1 90 ? 5.348 31.109 26.094 1 58.03 90 ASN B N 1
ATOM 3276 C CA . ASN B 1 90 ? 5.859 32.188 25.281 1 58.03 90 ASN B CA 1
ATOM 3277 C C . ASN B 1 90 ? 7.172 32.75 25.844 1 58.03 90 ASN B C 1
ATOM 3279 O O . ASN B 1 90 ? 7.645 33.812 25.406 1 58.03 90 ASN B O 1
ATOM 3283 N N . ASN B 1 91 ? 7.668 32.156 26.891 1 52.53 91 ASN B N 1
ATOM 3284 C CA . ASN B 1 91 ? 8.844 32.844 27.391 1 52.53 91 ASN B CA 1
ATOM 3285 C C . ASN B 1 91 ? 10.094 32.531 26.578 1 52.53 91 ASN B C 1
ATOM 3287 O O . ASN B 1 91 ? 10.289 31.375 26.172 1 52.53 91 ASN B O 1
ATOM 3291 N N . GLY B 1 92 ? 10.625 33.438 25.812 1 53.59 92 GLY B N 1
ATOM 3292 C CA . GLY B 1 92 ? 11.844 33.531 25.031 1 53.59 92 GLY B CA 1
ATOM 3293 C C . GLY B 1 92 ? 12.578 32.188 24.906 1 53.59 92 GLY B C 1
ATOM 3294 O O . GLY B 1 92 ? 13.359 32 23.984 1 53.59 92 GLY B O 1
ATOM 3295 N N . ASN B 1 93 ? 12.594 31.328 25.844 1 54.94 93 ASN B N 1
ATOM 3296 C CA . ASN B 1 93 ? 13.328 30.078 25.859 1 54.94 93 ASN B CA 1
ATOM 3297 C C . ASN B 1 93 ? 12.438 28.906 25.453 1 54.94 93 ASN B C 1
ATOM 3299 O O . ASN B 1 93 ? 12.391 27.875 26.141 1 54.94 93 ASN B O 1
ATOM 3303 N N . ASN B 1 94 ? 11.656 28.969 24.469 1 65.38 94 ASN B N 1
ATOM 3304 C CA . ASN B 1 94 ? 10.672 27.953 24.078 1 65.38 94 ASN B CA 1
ATOM 3305 C C . ASN B 1 94 ? 11.336 26.734 23.469 1 65.38 94 ASN B C 1
ATOM 3307 O O . ASN B 1 94 ? 11.836 26.781 22.344 1 65.38 94 ASN B O 1
ATOM 3311 N N . ASP B 1 95 ? 11.633 25.625 24.266 1 80.56 95 ASP B N 1
ATOM 3312 C CA . ASP B 1 95 ? 12.258 24.375 23.844 1 80.56 95 ASP B CA 1
ATOM 3313 C C . ASP B 1 95 ? 11.227 23.406 23.297 1 80.56 95 ASP B C 1
ATOM 3315 O O . ASP B 1 95 ? 11.43 22.188 23.344 1 80.56 95 ASP B O 1
ATOM 3319 N N . CYS B 1 96 ? 10.078 24.047 22.891 1 88.38 96 CYS B N 1
ATOM 3320 C CA . CYS B 1 96 ? 9.023 23.188 22.375 1 88.38 96 CYS B CA 1
ATOM 3321 C C . CYS B 1 96 ? 9.438 22.547 21.047 1 88.38 96 CYS B C 1
ATOM 3323 O O . CYS B 1 96 ? 9.953 23.219 20.156 1 88.38 96 CYS B O 1
ATOM 3325 N N . MET B 1 97 ? 9.273 21.188 21.094 1 91 97 MET B N 1
ATOM 3326 C CA . MET B 1 97 ? 9.594 20.422 19.891 1 91 97 MET B CA 1
ATOM 3327 C C . MET B 1 97 ? 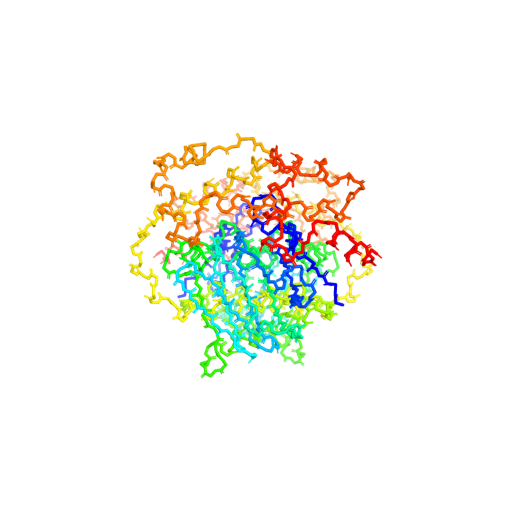8.461 19.469 19.531 1 91 97 MET B C 1
ATOM 3329 O O . MET B 1 97 ? 7.938 18.766 20.391 1 91 97 MET B O 1
ATOM 3333 N N . VAL B 1 98 ? 8.094 19.547 18.234 1 94.12 98 VAL B N 1
ATOM 3334 C CA . VAL B 1 98 ? 7 18.703 17.766 1 94.12 98 VAL B CA 1
ATOM 3335 C C . VAL B 1 98 ? 7.445 17.891 16.547 1 94.12 98 VAL B C 1
ATOM 3337 O O . VAL B 1 98 ? 7.992 18.453 15.594 1 94.12 98 VAL B O 1
ATOM 3340 N N . LEU B 1 99 ? 7.301 16.562 16.703 1 95.62 99 LEU B N 1
ATOM 3341 C CA . LEU B 1 99 ? 7.5 15.688 15.555 1 95.62 99 LEU B CA 1
ATOM 3342 C C . LEU B 1 99 ? 6.234 15.594 14.711 1 95.62 99 LEU B C 1
ATOM 3344 O O . LEU B 1 99 ? 5.137 15.43 15.242 1 95.62 99 LEU B O 1
ATOM 3348 N N . SER B 1 100 ? 6.379 15.758 13.383 1 95.5 100 SER B N 1
ATOM 3349 C CA . SER B 1 100 ? 5.223 15.688 12.492 1 95.5 100 SER B CA 1
ATOM 3350 C C . SER B 1 100 ? 5.465 14.719 11.344 1 95.5 100 SER B C 1
ATOM 3352 O O . SER B 1 100 ? 6.566 14.656 10.797 1 95.5 100 SER B O 1
ATOM 3354 N N . ILE B 1 101 ? 4.484 13.945 11.086 1 96.81 101 ILE B N 1
ATOM 3355 C CA . ILE B 1 101 ? 4.41 13.094 9.906 1 96.81 101 ILE B CA 1
ATOM 3356 C C . ILE B 1 101 ? 3.285 13.57 8.992 1 96.81 101 ILE B C 1
ATOM 3358 O O . ILE B 1 101 ? 2.113 13.539 9.375 1 96.81 101 ILE B O 1
ATOM 3362 N N . ASP B 1 102 ? 3.617 14.055 7.816 1 93.75 102 ASP B N 1
ATOM 3363 C CA . ASP B 1 102 ? 2.643 14.422 6.793 1 93.75 102 ASP B CA 1
ATOM 3364 C C . ASP B 1 102 ? 2.662 13.422 5.637 1 93.75 102 ASP B C 1
ATOM 3366 O O . ASP B 1 102 ? 3.715 13.164 5.051 1 93.75 102 ASP B O 1
ATOM 3370 N N . LEU B 1 103 ? 1.523 12.875 5.324 1 93.94 103 LEU B N 1
ATOM 3371 C CA . LEU B 1 103 ? 1.521 11.891 4.25 1 93.94 103 LEU B CA 1
ATOM 3372 C C . LEU B 1 103 ? 0.271 12.031 3.387 1 93.94 103 LEU B C 1
ATOM 3374 O O . LEU B 1 103 ? -0.792 12.406 3.883 1 93.94 103 LEU B O 1
ATOM 3378 N N . ASP B 1 104 ? 0.452 11.75 2.092 1 89.25 104 ASP B N 1
ATOM 3379 C CA . ASP B 1 104 ? -0.698 11.516 1.224 1 89.25 104 ASP B CA 1
ATOM 3380 C C . ASP B 1 104 ? -1.444 10.25 1.632 1 89.25 104 ASP B C 1
ATOM 3382 O O . ASP B 1 104 ? -0.841 9.18 1.765 1 89.25 104 ASP B O 1
ATOM 3386 N N . PRO B 1 105 ? -2.742 10.359 1.821 1 92.19 105 PRO B N 1
ATOM 3387 C CA . PRO B 1 105 ? -3.488 9.18 2.277 1 92.19 105 PRO B CA 1
ATOM 3388 C C . PRO B 1 105 ? -3.312 7.977 1.353 1 92.19 105 PRO B C 1
ATOM 3390 O O . PRO B 1 105 ? -3.371 6.832 1.807 1 92.19 105 PRO B O 1
ATOM 3393 N N . THR B 1 106 ? -3.029 8.18 0.069 1 89.19 106 THR B N 1
ATOM 3394 C CA . THR B 1 106 ? -2.865 7.086 -0.876 1 89.19 106 THR B CA 1
ATOM 3395 C C . THR B 1 106 ? -1.608 6.277 -0.555 1 89.19 106 THR B C 1
ATOM 3397 O O . THR B 1 106 ? -1.443 5.156 -1.04 1 89.19 106 THR B O 1
ATOM 3400 N N . PHE B 1 107 ? -0.719 6.898 0.206 1 95.31 107 PHE B N 1
ATOM 3401 C CA . PHE B 1 107 ? 0.461 6.168 0.649 1 95.31 107 PHE B CA 1
ATOM 3402 C C . PHE B 1 107 ? 0.064 4.953 1.482 1 95.31 107 PHE B C 1
ATOM 3404 O O . PHE B 1 107 ? 0.729 3.916 1.434 1 95.31 107 PHE B O 1
ATOM 3411 N N . ILE B 1 108 ? -1.038 5.102 2.248 1 96.19 108 ILE B N 1
ATOM 3412 C CA . ILE B 1 108 ? -1.59 3.99 3.016 1 96.19 108 ILE B CA 1
ATOM 3413 C C . ILE B 1 108 ? -2.582 3.211 2.154 1 96.19 108 ILE B C 1
ATOM 3415 O O . ILE B 1 108 ? -2.529 1.98 2.096 1 96.19 108 ILE B O 1
ATOM 3419 N N . GLY B 1 109 ? -3.359 3.893 1.433 1 94.06 109 GLY B N 1
ATOM 3420 C CA . GLY B 1 109 ? -4.461 3.279 0.707 1 94.06 109 GLY B CA 1
ATOM 3421 C C . GLY B 1 109 ? -4.023 2.604 -0.58 1 94.06 109 GLY B C 1
ATOM 3422 O O . GLY B 1 109 ? -4.746 1.763 -1.121 1 94.06 109 GLY B O 1
ATOM 3423 N N . GLY B 1 110 ? -2.838 2.973 -1.12 1 90.75 110 GLY B N 1
ATOM 3424 C CA . GLY B 1 110 ? -2.336 2.434 -2.375 1 90.75 110 GLY B CA 1
ATOM 3425 C C . GLY B 1 110 ? -2.535 3.375 -3.549 1 90.75 110 GLY B C 1
ATOM 3426 O O . GLY B 1 110 ? -1.568 3.783 -4.195 1 90.75 110 GLY B O 1
ATOM 3427 N N . ASN B 1 111 ? -3.727 3.625 -3.838 1 80.94 111 ASN B N 1
ATOM 3428 C CA . ASN B 1 111 ? -4.137 4.594 -4.848 1 80.94 111 ASN B CA 1
ATOM 3429 C C . ASN B 1 111 ? -5.59 5.023 -4.656 1 80.94 111 ASN B C 1
ATOM 3431 O O . ASN B 1 111 ? -6.312 4.434 -3.85 1 80.94 111 ASN B O 1
ATOM 3435 N N . LYS B 1 112 ? -6 6.043 -5.422 1 79.56 112 LYS B N 1
ATOM 3436 C CA . LYS B 1 112 ? -7.309 6.656 -5.215 1 79.56 112 LYS B CA 1
ATOM 3437 C C . LYS B 1 112 ? -8.43 5.676 -5.539 1 79.56 112 LYS B C 1
ATOM 3439 O O . LYS B 1 112 ? -9.547 5.812 -5.035 1 79.56 112 LYS B O 1
ATOM 3444 N N . ASN B 1 113 ? -8.086 4.664 -6.32 1 77.69 113 ASN B N 1
ATOM 3445 C CA . ASN B 1 113 ? -9.125 3.75 -6.777 1 77.69 113 ASN B CA 1
ATOM 3446 C C . ASN B 1 113 ? -9.086 2.428 -6.016 1 77.69 113 ASN B C 1
ATOM 3448 O O . ASN B 1 113 ? -9.93 1.556 -6.234 1 77.69 113 ASN B O 1
ATOM 3452 N N . SER B 1 114 ? -8.203 2.311 -5.102 1 87.19 114 SER B N 1
ATOM 3453 C CA . SER B 1 114 ? -8.078 1.06 -4.359 1 87.19 114 SER B CA 1
ATOM 3454 C C . SER B 1 114 ? -9.25 0.874 -3.396 1 87.19 114 SER B C 1
ATOM 3456 O O . SER B 1 114 ? -9.805 1.851 -2.893 1 87.19 114 SER B O 1
ATOM 3458 N N . LEU B 1 115 ? -9.609 -0.32 -3.141 1 88.81 115 LEU B N 1
ATOM 3459 C CA . LEU B 1 115 ? -10.656 -0.65 -2.184 1 88.81 115 LEU B CA 1
ATOM 3460 C C . LEU B 1 115 ? -10.305 -0.145 -0.79 1 88.81 115 LEU B C 1
ATOM 3462 O O . LEU B 1 115 ? -11.164 0.364 -0.071 1 88.81 115 LEU B O 1
ATOM 3466 N N . ILE B 1 116 ? -9.102 -0.26 -0.451 1 95.44 116 ILE B N 1
ATOM 3467 C CA . ILE B 1 116 ? -8.633 0.153 0.869 1 95.44 116 ILE B CA 1
ATOM 3468 C C . ILE B 1 116 ? -8.844 1.655 1.043 1 95.44 116 ILE B C 1
ATOM 3470 O O . ILE B 1 116 ? -9.328 2.104 2.084 1 95.44 116 ILE B O 1
ATOM 3474 N N . GLU B 1 117 ? -8.492 2.438 0.028 1 91.94 117 GLU B N 1
ATOM 3475 C CA . GLU B 1 117 ? -8.688 3.883 0.07 1 91.94 117 GLU B CA 1
ATOM 3476 C C . GLU B 1 117 ? -10.164 4.23 0.23 1 91.94 117 GLU B C 1
ATOM 3478 O O . GLU B 1 117 ? -10.531 5.008 1.114 1 91.94 117 GLU B O 1
ATOM 3483 N N . LYS B 1 118 ? -10.984 3.607 -0.536 1 86.56 118 LYS B N 1
ATOM 3484 C CA . LYS B 1 118 ? -12.406 3.916 -0.59 1 86.56 118 LYS B CA 1
ATOM 3485 C C . LYS B 1 118 ? -13.109 3.496 0.697 1 86.56 118 LYS B C 1
ATOM 3487 O O . LYS B 1 118 ? -13.969 4.223 1.208 1 86.56 118 LYS B O 1
ATOM 3492 N N . LYS B 1 119 ? -12.695 2.459 1.205 1 90.94 119 LYS B N 1
ATOM 3493 C CA . LYS B 1 119 ? -13.43 1.853 2.309 1 90.94 119 LYS B CA 1
ATOM 3494 C C . LYS B 1 119 ? -12.922 2.357 3.656 1 90.94 119 LYS B C 1
ATOM 3496 O O . LYS B 1 119 ? -13.695 2.506 4.602 1 90.94 119 LYS B O 1
ATOM 3501 N N . TYR B 1 120 ? -11.586 2.645 3.701 1 94.62 120 TYR B N 1
ATOM 3502 C CA . TYR B 1 120 ? -11.047 2.814 5.047 1 94.62 120 TYR B CA 1
ATOM 3503 C C . TYR B 1 120 ? -10.414 4.191 5.207 1 94.62 120 TYR B C 1
ATOM 3505 O O . TYR B 1 120 ? -10.156 4.637 6.332 1 94.62 120 TYR B O 1
ATOM 3513 N N . LEU B 1 121 ? -10.062 4.867 4.148 1 94.06 121 LEU B N 1
ATOM 3514 C CA . LEU B 1 121 ? -9.469 6.191 4.277 1 94.06 121 LEU B CA 1
ATOM 3515 C C . LEU B 1 121 ? -10.492 7.277 3.971 1 94.06 121 LEU B C 1
ATOM 3517 O O . LEU B 1 121 ? -10.727 8.164 4.793 1 94.06 121 LEU B O 1
ATOM 3521 N N . ASN B 1 122 ? -11.227 7.164 2.91 1 86.75 122 ASN B N 1
ATOM 3522 C CA . ASN B 1 122 ? -12.117 8.211 2.428 1 86.75 122 ASN B CA 1
ATOM 3523 C C . ASN B 1 122 ? -13.18 8.57 3.463 1 86.75 122 ASN B C 1
ATOM 3525 O O . ASN B 1 122 ? -13.461 9.742 3.699 1 86.75 122 ASN B O 1
ATOM 3529 N N . PRO B 1 123 ? -13.758 7.574 4.102 1 85.75 123 PRO B N 1
ATOM 3530 C CA . PRO B 1 123 ? -14.797 7.918 5.07 1 85.75 123 PRO B CA 1
ATOM 3531 C C . PRO B 1 123 ? -14.289 8.828 6.188 1 85.75 123 PRO B C 1
ATOM 3533 O O . PRO B 1 123 ? -15.031 9.688 6.672 1 85.75 123 PRO B O 1
A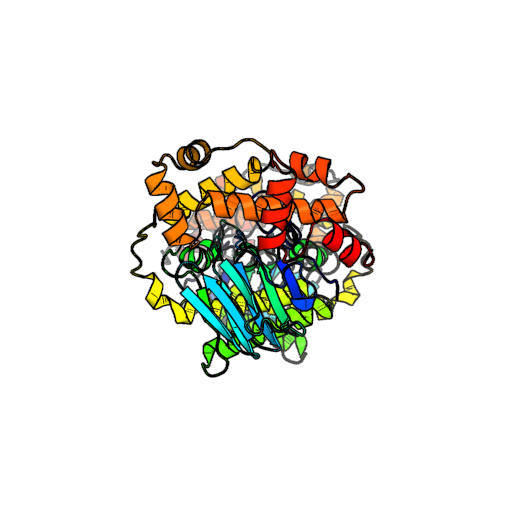TOM 3536 N N . ILE B 1 124 ? -13.078 8.625 6.562 1 90.19 124 ILE B N 1
ATOM 3537 C CA . ILE B 1 124 ? -12.492 9.445 7.621 1 90.19 124 ILE B CA 1
ATOM 3538 C C . ILE B 1 124 ? -12.039 10.781 7.047 1 90.19 124 ILE B C 1
ATOM 3540 O O . ILE B 1 124 ? -12.328 11.844 7.613 1 90.19 124 ILE B O 1
ATOM 3544 N N . LEU B 1 125 ? -11.414 10.734 5.93 1 86.75 125 LEU B N 1
ATOM 3545 C CA . LEU B 1 125 ? -10.828 11.922 5.312 1 86.75 125 LEU B CA 1
ATOM 3546 C C . LEU B 1 125 ? -11.914 12.914 4.902 1 86.75 125 LEU B C 1
ATOM 3548 O O . LEU B 1 125 ? -11.695 14.125 4.93 1 86.75 125 LEU B O 1
ATOM 3552 N N . GLU B 1 126 ? -13.023 12.344 4.598 1 75.62 126 GLU B N 1
ATOM 3553 C CA . GLU B 1 126 ? -14.109 13.172 4.086 1 75.62 126 GLU B CA 1
ATOM 3554 C C . GLU B 1 126 ? -15.109 13.508 5.184 1 75.62 126 GLU B C 1
ATOM 3556 O O . GLU B 1 126 ? -16.078 14.234 4.945 1 75.62 126 GLU B O 1
ATOM 3561 N N . SER B 1 127 ? -14.812 12.984 6.273 1 78 127 SER B N 1
ATOM 3562 C CA . SER B 1 127 ? -15.734 13.242 7.379 1 78 127 SER B CA 1
ATOM 3563 C C . SER B 1 127 ? -15.648 14.695 7.84 1 78 127 SER B C 1
ATOM 3565 O O . SER B 1 127 ? -14.555 15.227 8.039 1 78 127 SER B O 1
ATOM 3567 N N . ASN B 1 128 ? -16.797 15.289 8.109 1 71.25 128 ASN B N 1
ATOM 3568 C CA . ASN B 1 128 ? -16.828 16.656 8.633 1 71.25 128 ASN B CA 1
ATOM 3569 C C . ASN B 1 128 ? -16.812 16.672 10.156 1 71.25 128 ASN B C 1
ATOM 3571 O O . ASN B 1 128 ? -16.594 17.719 10.766 1 71.25 128 ASN B O 1
ATOM 3575 N N . ASN B 1 129 ? -16.922 15.562 10.695 1 75.5 129 ASN B N 1
ATOM 3576 C CA . ASN B 1 129 ? -17.031 15.484 12.148 1 75.5 129 ASN B CA 1
ATOM 3577 C C . ASN B 1 129 ? -15.711 15.07 12.797 1 75.5 129 ASN B C 1
ATOM 3579 O O . ASN B 1 129 ? -15.539 15.203 14.008 1 75.5 129 ASN B O 1
ATOM 3583 N N . LEU B 1 130 ? -14.852 14.625 11.961 1 87.44 130 LEU B N 1
ATOM 3584 C CA . LEU B 1 130 ? -13.578 14.18 12.523 1 87.44 130 LEU B CA 1
ATOM 3585 C C . LEU B 1 130 ? -12.43 15.047 12.016 1 87.44 130 LEU B C 1
ATOM 3587 O O . LEU B 1 130 ? -11.766 14.688 11.039 1 87.44 130 LEU B O 1
ATOM 3591 N N . LYS B 1 131 ? -12.219 16.047 12.695 1 89.81 131 LYS B N 1
ATOM 3592 C CA . LYS B 1 131 ? -11.18 17 12.305 1 89.81 131 LYS B CA 1
ATOM 3593 C C . LYS B 1 131 ? -9.82 16.594 12.867 1 89.81 131 LYS B C 1
ATOM 3595 O O . LYS B 1 131 ? -8.781 16.891 12.273 1 89.81 131 LYS B O 1
ATOM 3600 N N . PHE B 1 132 ? -9.875 16 14.039 1 94.5 132 PHE B N 1
ATOM 3601 C CA . PHE B 1 132 ? -8.641 15.562 14.688 1 94.5 132 PHE B CA 1
ATOM 3602 C C . PHE B 1 132 ? -8.922 14.438 15.68 1 94.5 132 PHE B C 1
ATOM 3604 O O . PHE B 1 132 ? -10.078 14.164 16 1 94.5 132 PHE B O 1
ATOM 3611 N N . ILE B 1 133 ? -7.914 13.742 16.047 1 95.81 133 ILE B N 1
ATOM 3612 C CA . ILE B 1 133 ? -7.938 12.75 17.109 1 95.81 133 ILE B CA 1
ATOM 3613 C C . ILE B 1 133 ? -6.785 13 18.078 1 95.81 133 ILE B C 1
ATOM 3615 O O . ILE B 1 133 ? -5.621 13.016 17.672 1 95.81 133 ILE B O 1
ATOM 3619 N N . CYS B 1 134 ? -7.117 13.211 19.328 1 97.19 134 CYS B N 1
ATOM 3620 C CA . CYS B 1 134 ? -6.074 13.336 20.344 1 97.19 134 CYS B CA 1
ATOM 3621 C C . CYS B 1 134 ? -5.496 11.969 20.703 1 97.19 134 CYS B C 1
ATOM 3623 O O . CYS B 1 134 ? -6.234 10.984 20.812 1 97.19 134 CYS B O 1
ATOM 3625 N N . LEU B 1 135 ? -4.277 11.93 20.891 1 98.25 135 LEU B N 1
ATOM 3626 C CA . LEU B 1 135 ? -3.58 10.695 21.234 1 98.25 135 LEU B CA 1
ATOM 3627 C C . LEU B 1 135 ? -2.889 10.82 22.578 1 98.25 135 LEU B C 1
ATOM 3629 O O . LEU B 1 135 ? -1.913 11.562 22.719 1 98.25 135 LEU B O 1
ATOM 3633 N N . LYS B 1 136 ? -3.348 10.047 23.516 1 98.12 136 LYS B N 1
ATOM 3634 C CA . LYS B 1 136 ? -2.822 10.07 24.875 1 98.12 136 LYS B CA 1
ATOM 3635 C C . LYS B 1 136 ? -2.154 8.75 25.234 1 98.12 136 LYS B C 1
ATOM 3637 O O . LYS B 1 136 ? -2.635 7.68 24.859 1 98.12 136 LYS B O 1
ATOM 3642 N N . PRO B 1 137 ? -1.079 8.789 26 1 97.69 137 PRO B N 1
ATOM 3643 C CA . PRO B 1 137 ? -0.344 7.566 26.328 1 97.69 137 PRO B CA 1
ATOM 3644 C C . PRO B 1 137 ? -1.09 6.676 27.312 1 97.69 137 PRO B C 1
ATOM 3646 O O . PRO B 1 137 ? -0.733 5.508 27.5 1 97.69 137 PRO B O 1
ATOM 3649 N N . ASP B 1 138 ? -2.123 7.207 27.969 1 97 138 ASP B N 1
ATOM 3650 C CA . ASP B 1 138 ? -2.818 6.434 29 1 97 138 ASP B CA 1
ATOM 3651 C C . ASP B 1 138 ? -4.008 5.684 28.406 1 97 138 ASP B C 1
ATOM 3653 O O . ASP B 1 138 ? -4.668 4.906 29.109 1 97 138 ASP B O 1
ATOM 3657 N N . VAL B 1 139 ? -4.395 5.922 27.234 1 96.56 139 VAL B N 1
ATOM 3658 C CA . VAL B 1 139 ? -5.418 5.172 26.5 1 96.56 139 VAL B CA 1
ATOM 3659 C C . VAL B 1 139 ? -4.758 4.133 25.609 1 96.56 139 VAL B C 1
ATOM 3661 O O . VAL B 1 139 ? -3.967 4.48 24.719 1 96.56 139 VAL B O 1
ATOM 3664 N N . TYR B 1 140 ? -5.105 2.934 25.719 1 96.19 140 TYR B N 1
ATOM 3665 C CA . TYR B 1 140 ? -4.363 1.805 25.172 1 96.19 140 TYR B CA 1
ATOM 3666 C C . TYR B 1 140 ? -4.184 1.949 23.656 1 96.19 140 TYR B C 1
ATOM 3668 O O . TYR B 1 140 ? -3.057 1.92 23.156 1 96.19 140 TYR B O 1
ATOM 3676 N N . TRP B 1 141 ? -5.258 2.102 22.969 1 95.75 141 TRP B N 1
ATOM 3677 C CA . TRP B 1 141 ? -5.16 2.141 21.516 1 95.75 141 TRP B CA 1
ATOM 3678 C C . TRP B 1 141 ? -4.441 3.404 21.047 1 95.75 141 TRP B C 1
ATOM 3680 O O . TRP B 1 141 ? -3.748 3.395 20.031 1 95.75 141 TRP B O 1
ATOM 3690 N N . GLN B 1 142 ? -4.516 4.48 21.75 1 97.88 142 GLN B N 1
ATOM 3691 C CA . GLN B 1 142 ? -3.828 5.727 21.422 1 97.88 142 GLN B CA 1
ATOM 3692 C C . GLN B 1 142 ? -2.334 5.621 21.703 1 97.88 142 GLN B C 1
ATOM 3694 O O . GLN B 1 142 ? -1.511 6.129 20.938 1 97.88 142 GLN B O 1
ATOM 3699 N N . LYS B 1 143 ? -2.074 4.898 22.781 1 98.06 143 LYS B N 1
ATOM 3700 C CA . LYS B 1 143 ? -0.68 4.613 23.109 1 98.06 143 LYS B CA 1
ATOM 3701 C C . LYS B 1 143 ? 0.002 3.84 21.984 1 98.06 143 LYS B C 1
ATOM 3703 O O . LYS B 1 143 ? 1.157 4.109 21.641 1 98.06 143 LYS B O 1
ATOM 3708 N N . ASN B 1 144 ? -0.713 2.9 21.453 1 97.56 144 ASN B N 1
ATOM 3709 C CA . ASN B 1 144 ? -0.19 2.117 20.328 1 97.56 144 ASN B CA 1
ATOM 3710 C C . ASN B 1 144 ? 0.087 2.994 19.109 1 97.56 144 ASN B C 1
ATOM 3712 O O . ASN B 1 144 ? 1.103 2.82 18.438 1 97.56 144 ASN B O 1
ATOM 3716 N N . ILE B 1 145 ? -0.793 3.893 18.859 1 98.44 145 ILE B N 1
ATOM 3717 C CA . ILE B 1 145 ? -0.602 4.816 17.75 1 98.44 145 ILE B CA 1
ATOM 3718 C C . ILE B 1 145 ? 0.669 5.633 17.969 1 98.44 145 ILE B C 1
ATOM 3720 O O . ILE B 1 145 ? 1.488 5.777 17.062 1 98.44 145 ILE B O 1
ATOM 3724 N N . LEU B 1 146 ? 0.851 6.098 19.172 1 98.69 146 LEU B N 1
ATOM 3725 C CA . LEU B 1 146 ? 2.025 6.891 19.516 1 98.69 146 LEU B CA 1
ATOM 3726 C C . LEU B 1 146 ? 3.305 6.082 19.328 1 98.69 146 LEU B C 1
ATOM 3728 O O . LEU B 1 146 ? 4.316 6.613 18.859 1 98.69 146 LEU B O 1
ATOM 3732 N N . LYS B 1 147 ? 3.244 4.848 19.656 1 98.31 147 LYS B N 1
ATOM 3733 C CA . LYS B 1 147 ? 4.387 3.957 19.469 1 98.31 147 LYS B CA 1
ATOM 3734 C C . LYS B 1 147 ? 4.77 3.854 17.984 1 98.31 147 LYS B C 1
ATOM 3736 O O . LYS B 1 147 ? 5.953 3.895 17.641 1 98.31 147 LYS B O 1
ATOM 3741 N N . TYR B 1 148 ? 3.795 3.729 17.141 1 98.5 148 TYR B N 1
ATOM 3742 C CA . TYR B 1 148 ? 4.062 3.615 15.711 1 98.5 148 TYR B CA 1
ATOM 3743 C C . TYR B 1 148 ? 4.59 4.93 15.156 1 98.5 148 TYR B C 1
ATOM 3745 O O . TYR B 1 148 ? 5.43 4.938 14.25 1 98.5 148 TYR B O 1
ATOM 3753 N N . ILE B 1 149 ? 4.086 6.059 15.648 1 98.56 149 ILE B N 1
ATOM 3754 C CA . ILE B 1 149 ? 4.594 7.359 15.227 1 98.56 149 ILE B CA 1
ATOM 3755 C C . ILE B 1 149 ? 6.086 7.457 15.531 1 98.56 149 ILE B C 1
ATOM 3757 O O . ILE B 1 149 ? 6.879 7.848 14.672 1 98.56 149 ILE B O 1
ATOM 3761 N N . LYS B 1 150 ? 6.469 7.031 16.688 1 98 150 LYS B N 1
ATOM 3762 C CA . LYS B 1 150 ? 7.875 7.07 17.094 1 98 150 LYS B CA 1
ATOM 3763 C C . LYS B 1 150 ? 8.711 6.113 16.25 1 98 150 LYS B C 1
ATOM 3765 O O . LYS B 1 150 ? 9.82 6.449 15.836 1 98 150 LYS B O 1
ATOM 3770 N N . LYS B 1 151 ? 8.18 4.973 16.031 1 98.38 151 LYS B N 1
ATOM 3771 C CA . LYS B 1 151 ? 8.891 3.984 15.227 1 98.38 151 LYS B CA 1
ATOM 3772 C C . LYS B 1 151 ? 9.141 4.504 13.812 1 98.38 151 LYS B C 1
ATOM 3774 O O . LYS B 1 151 ? 10.234 4.352 13.273 1 98.38 151 LYS B O 1
ATOM 3779 N N . VAL B 1 152 ? 8.141 5.09 13.227 1 98.38 152 VAL B N 1
ATOM 3780 C CA . VAL B 1 152 ? 8.242 5.641 11.883 1 98.38 152 VAL B CA 1
ATOM 3781 C C . VAL B 1 152 ? 9.312 6.734 11.852 1 98.38 152 VAL B C 1
ATOM 3783 O O . VAL B 1 152 ? 10.125 6.793 10.922 1 98.38 152 VAL B O 1
ATOM 3786 N N . SER B 1 153 ? 9.297 7.562 12.859 1 96.75 153 SER B N 1
ATOM 3787 C CA . SER B 1 153 ? 10.312 8.609 12.953 1 96.75 153 SER B CA 1
ATOM 3788 C C . SER B 1 153 ? 11.711 8.016 13.039 1 96.75 153 SER B C 1
ATOM 3790 O O . SER B 1 153 ? 12.641 8.492 12.391 1 96.75 153 SER B O 1
ATOM 3792 N N . TYR B 1 154 ? 11.852 7.016 13.805 1 97.5 154 TYR B N 1
ATOM 3793 C CA . TYR B 1 154 ? 13.133 6.336 13.938 1 97.5 154 TYR B CA 1
ATOM 3794 C C . TYR B 1 154 ? 13.602 5.777 12.602 1 97.5 154 TYR B C 1
ATOM 3796 O O . TYR B 1 154 ? 14.758 5.965 12.211 1 97.5 154 TYR B O 1
ATOM 3804 N N . LEU B 1 155 ? 12.766 5.113 11.914 1 97.94 155 LEU B N 1
ATOM 3805 C CA . LEU B 1 155 ? 13.102 4.527 10.617 1 97.94 155 LEU B CA 1
ATOM 3806 C C . LEU B 1 155 ? 13.492 5.609 9.617 1 97.94 155 LEU B C 1
ATOM 3808 O O . LEU B 1 155 ? 14.406 5.414 8.812 1 97.94 155 LEU B O 1
ATOM 3812 N N . TRP B 1 156 ? 12.773 6.676 9.703 1 94.56 156 TRP B N 1
ATOM 3813 C CA . TRP B 1 156 ? 13.031 7.801 8.805 1 94.56 156 TRP B CA 1
ATOM 3814 C C . TRP B 1 156 ? 14.445 8.352 9.016 1 94.56 156 TRP B C 1
ATOM 3816 O O . TRP B 1 156 ? 15.109 8.75 8.055 1 94.56 156 TRP B O 1
ATOM 3826 N N . ASN B 1 157 ? 14.883 8.352 10.203 1 94.25 157 ASN B N 1
ATOM 3827 C CA . ASN B 1 157 ? 16.188 8.891 10.547 1 94.25 157 ASN B CA 1
ATOM 3828 C C . ASN B 1 157 ? 17.312 7.898 10.242 1 94.25 157 ASN B C 1
ATOM 3830 O O . ASN B 1 157 ? 18.359 8.273 9.711 1 94.25 157 ASN B O 1
ATOM 3834 N N . GLU B 1 158 ? 17.141 6.617 10.57 1 96.19 158 GLU B N 1
ATOM 3835 C CA . GLU B 1 158 ? 18.172 5.598 10.438 1 96.19 158 GLU B CA 1
ATOM 3836 C C . GLU B 1 158 ? 18.266 5.086 9 1 96.19 158 GLU B C 1
ATOM 3838 O O . GLU B 1 158 ? 19.328 4.66 8.555 1 96.19 158 GLU B O 1
ATOM 3843 N N . LYS B 1 159 ? 17.188 4.949 8.336 1 95.81 159 LYS B N 1
ATOM 3844 C CA . LYS B 1 159 ? 17.016 4.578 6.934 1 95.81 159 LYS B CA 1
ATOM 3845 C C . LYS B 1 159 ? 17.672 3.227 6.645 1 95.81 159 LYS B C 1
ATOM 3847 O O . LYS B 1 159 ? 18.453 3.098 5.699 1 95.81 159 LYS B O 1
ATOM 3852 N N . PRO B 1 160 ? 17.406 2.227 7.453 1 95.88 160 PRO B N 1
ATOM 3853 C CA . PRO B 1 160 ? 17.891 0.894 7.09 1 95.88 160 PRO B CA 1
ATOM 3854 C C . PRO B 1 160 ? 17.328 0.402 5.758 1 95.88 160 PRO B C 1
ATOM 3856 O O . PRO B 1 160 ? 16.359 0.973 5.242 1 95.88 160 PRO B O 1
ATOM 3859 N N . TYR B 1 161 ? 17.906 -0.62 5.145 1 94.88 161 TYR B N 1
ATOM 3860 C CA . TYR B 1 161 ? 17.422 -1.167 3.885 1 94.88 161 TYR B CA 1
ATOM 3861 C C . TYR B 1 161 ? 15.953 -1.589 4.008 1 94.88 161 TYR B C 1
ATOM 3863 O O . TYR B 1 161 ? 15.594 -2.326 4.926 1 94.88 161 TYR B O 1
ATOM 3871 N N . GLY B 1 162 ? 15.148 -1.036 3.174 1 97 162 GLY B N 1
ATOM 3872 C CA . GLY B 1 162 ? 13.734 -1.383 3.164 1 97 162 GLY B CA 1
ATOM 3873 C C . GLY B 1 162 ? 12.883 -0.453 4.012 1 97 162 GLY B C 1
ATOM 3874 O O . GLY B 1 162 ? 11.695 -0.705 4.215 1 97 162 GLY B O 1
ATOM 3875 N N . TYR B 1 163 ? 13.453 0.64 4.527 1 97.25 163 TYR B N 1
ATOM 3876 C CA . TYR B 1 163 ? 12.766 1.459 5.52 1 97.25 163 TYR B CA 1
ATOM 3877 C C . TYR B 1 163 ? 11.516 2.098 4.922 1 97.25 163 TYR B C 1
ATOM 3879 O O . TYR B 1 163 ? 10.523 2.307 5.625 1 97.25 163 TYR B O 1
ATOM 3887 N N . GLU B 1 164 ? 11.5 2.395 3.619 1 96.81 164 GLU B N 1
ATOM 3888 C CA . GLU B 1 164 ? 10.32 2.996 2.998 1 96.81 164 GLU B CA 1
ATOM 3889 C C . GLU B 1 164 ? 9.117 2.066 3.088 1 96.81 164 GLU B C 1
ATOM 3891 O O . GLU B 1 164 ? 8.016 2.5 3.443 1 96.81 164 GLU B O 1
ATOM 3896 N N . LEU B 1 165 ? 9.367 0.807 2.771 1 98.12 165 LEU B N 1
ATOM 3897 C CA . LEU B 1 165 ? 8.32 -0.2 2.887 1 98.12 165 LEU B CA 1
ATOM 3898 C C . LEU B 1 165 ? 7.938 -0.421 4.348 1 98.12 165 LEU B C 1
ATOM 3900 O O . LEU B 1 165 ? 6.758 -0.58 4.668 1 98.12 165 LEU B O 1
ATOM 3904 N N . GLU B 1 166 ? 8.914 -0.447 5.199 1 98.5 166 GLU B N 1
ATOM 3905 C CA . GLU B 1 166 ? 8.656 -0.659 6.621 1 98.5 166 GLU B CA 1
ATOM 3906 C C . GLU B 1 166 ? 7.828 0.48 7.207 1 98.5 166 GLU B C 1
ATOM 3908 O O . GLU B 1 166 ? 6.918 0.247 8.008 1 98.5 166 GLU B O 1
ATOM 3913 N N . ILE B 1 167 ? 8.164 1.691 6.836 1 98.38 167 ILE B N 1
ATOM 3914 C CA . ILE B 1 167 ? 7.387 2.85 7.266 1 98.38 167 ILE B CA 1
ATOM 3915 C C . ILE B 1 167 ? 5.934 2.695 6.812 1 98.38 167 ILE B C 1
ATOM 3917 O O . ILE B 1 167 ? 5.008 2.871 7.609 1 98.38 167 ILE B O 1
ATOM 3921 N N . ARG B 1 168 ? 5.703 2.381 5.562 1 97.88 168 ARG B N 1
ATOM 3922 C CA . ARG B 1 168 ? 4.352 2.188 5.051 1 97.88 168 ARG B CA 1
ATOM 3923 C C . ARG B 1 168 ? 3.615 1.11 5.844 1 97.88 168 ARG B C 1
ATOM 3925 O O . ARG B 1 168 ? 2.426 1.251 6.137 1 97.88 168 ARG B O 1
ATOM 3932 N N . ASN B 1 169 ? 4.332 0.018 6.156 1 98.38 169 ASN B N 1
ATOM 3933 C CA . ASN B 1 169 ? 3.734 -1.058 6.938 1 98.38 169 ASN B CA 1
ATOM 3934 C C . ASN B 1 169 ? 3.271 -0.564 8.305 1 98.38 169 ASN B C 1
ATOM 3936 O O . ASN B 1 169 ? 2.15 -0.854 8.727 1 98.38 169 ASN B O 1
ATOM 3940 N N . HIS B 1 170 ? 4.125 0.161 8.984 1 98.62 170 HIS B N 1
ATOM 3941 C CA . HIS B 1 170 ? 3.771 0.669 10.305 1 98.62 170 HIS B CA 1
ATOM 3942 C C . HIS B 1 170 ? 2.611 1.655 10.227 1 98.62 170 HIS B C 1
ATOM 3944 O O . HIS B 1 170 ? 1.73 1.655 11.086 1 98.62 170 HIS B O 1
ATOM 3950 N N . LEU B 1 171 ? 2.607 2.473 9.188 1 98.5 171 LEU B N 1
ATOM 3951 C CA . LEU B 1 171 ? 1.504 3.412 9.016 1 98.5 171 LEU B CA 1
ATOM 3952 C C . LEU B 1 171 ? 0.204 2.676 8.711 1 98.5 171 LEU B C 1
ATOM 3954 O O . LEU B 1 171 ? -0.871 3.102 9.141 1 98.5 171 LEU B O 1
ATOM 3958 N N . GLY B 1 172 ? 0.319 1.592 7.918 1 98.5 172 GLY B N 1
ATOM 3959 C CA . GLY B 1 172 ? -0.847 0.754 7.688 1 98.5 172 GLY B CA 1
ATOM 3960 C C . GLY B 1 172 ? -1.423 0.169 8.969 1 98.5 172 GLY B C 1
ATOM 3961 O O . GLY B 1 172 ? -2.641 0.156 9.156 1 98.5 172 GLY B O 1
ATOM 3962 N N . VAL B 1 173 ? -0.585 -0.29 9.836 1 98.31 173 VAL B N 1
ATOM 3963 C CA . VAL B 1 173 ? -1.01 -0.864 11.102 1 98.31 173 VAL B CA 1
ATOM 3964 C C . VAL B 1 173 ? -1.603 0.227 11.992 1 98.31 173 VAL B C 1
ATOM 3966 O O . VAL B 1 173 ? -2.637 0.023 12.633 1 98.31 173 VAL B O 1
ATOM 3969 N N . LEU B 1 174 ? -0.911 1.336 11.992 1 98.5 174 LEU B N 1
ATOM 3970 C CA . LEU B 1 174 ? -1.399 2.492 12.742 1 98.5 174 LEU B CA 1
ATOM 3971 C C . LEU B 1 174 ? -2.811 2.865 12.297 1 98.5 174 LEU B C 1
ATOM 3973 O O . LEU B 1 174 ? -3.701 3.039 13.133 1 98.5 174 LEU B O 1
ATOM 3977 N N . TRP B 1 175 ? -3.064 3.012 11.031 1 98.25 175 TRP B N 1
ATOM 3978 C CA . TRP B 1 175 ? -4.363 3.408 10.5 1 98.25 175 TRP B CA 1
ATOM 3979 C C . TRP B 1 175 ? -5.422 2.352 10.805 1 98.25 175 TRP B C 1
ATOM 3981 O O . TRP B 1 175 ? -6.57 2.684 11.109 1 98.25 175 TRP B O 1
ATOM 3991 N N . LEU B 1 176 ? -5.008 1.126 10.727 1 98.06 176 LEU B N 1
ATOM 3992 C CA . LEU B 1 176 ? -5.91 0.03 11.055 1 98.06 176 LEU B CA 1
ATOM 3993 C C . LEU B 1 176 ? -6.418 0.157 12.492 1 98.06 176 LEU B C 1
ATOM 3995 O O . LEU B 1 176 ? -7.605 -0.041 12.758 1 98.06 176 LEU B O 1
ATOM 3999 N N . ASN B 1 177 ? -5.547 0.492 13.391 1 97.38 177 ASN B N 1
ATOM 4000 C CA . ASN B 1 177 ? -5.93 0.713 14.781 1 97.38 177 ASN B CA 1
ATOM 4001 C C . ASN B 1 177 ? -6.934 1.854 14.906 1 97.38 177 ASN B C 1
ATOM 4003 O O . ASN B 1 177 ? -7.922 1.738 15.641 1 97.38 177 ASN B O 1
ATOM 4007 N N . ILE B 1 178 ? -6.773 2.9 14.172 1 96.94 178 ILE B N 1
ATOM 4008 C CA . ILE B 1 178 ? -7.648 4.062 14.227 1 96.94 178 ILE B CA 1
ATOM 4009 C C . ILE B 1 178 ? -9.039 3.688 13.711 1 96.94 178 ILE B C 1
ATOM 4011 O O . ILE B 1 178 ? -10.039 3.932 14.391 1 96.94 178 ILE B O 1
ATOM 4015 N N . ILE B 1 179 ? -9.109 3.037 12.547 1 95.44 179 ILE B N 1
ATOM 4016 C CA . ILE B 1 179 ? -10.406 2.801 11.93 1 95.44 179 ILE B CA 1
ATOM 4017 C C . ILE B 1 179 ? -11.211 1.819 12.781 1 95.44 179 ILE B C 1
ATOM 4019 O O . ILE B 1 179 ? -12.438 1.903 12.844 1 95.44 179 ILE B O 1
ATOM 4023 N N . ARG B 1 180 ? -10.555 0.953 13.43 1 95.12 180 ARG B N 1
ATOM 4024 C CA . ARG B 1 180 ? -11.258 -0.009 14.273 1 95.12 180 ARG B CA 1
ATOM 4025 C C . ARG B 1 180 ? -11.812 0.662 15.531 1 95.12 180 ARG B C 1
ATOM 4027 O O . ARG B 1 180 ? -12.859 0.267 16.031 1 95.12 180 ARG B O 1
ATOM 4034 N N . GLU B 1 181 ? -11.172 1.672 15.992 1 93.38 181 GLU B N 1
ATOM 4035 C CA . GLU B 1 181 ? -11.609 2.373 17.203 1 93.38 181 GLU B CA 1
ATOM 4036 C C . GLU B 1 181 ? -12.711 3.381 16.891 1 93.38 181 GLU B C 1
ATOM 4038 O O . GLU B 1 181 ? -13.633 3.562 17.672 1 93.38 181 GLU B O 1
ATOM 4043 N N . VAL B 1 182 ? -12.68 3.994 15.68 1 88.12 182 VAL B N 1
ATOM 4044 C CA . VAL B 1 182 ? -13.602 5.09 15.398 1 88.12 182 VAL B CA 1
ATOM 4045 C C . VAL B 1 182 ? -14.75 4.59 14.523 1 88.12 182 VAL B C 1
ATOM 4047 O O . VAL B 1 182 ? -15.609 5.371 14.117 1 88.12 182 VAL B O 1
ATOM 4050 N N . LYS B 1 183 ? -14.812 3.369 14.172 1 80.69 183 LYS B N 1
ATOM 4051 C CA . LYS B 1 183 ? -15.758 2.789 13.227 1 80.69 183 LYS B CA 1
ATOM 4052 C C . LYS B 1 183 ? -17.188 3.184 13.562 1 80.69 183 LYS B C 1
ATOM 4054 O O . LYS B 1 183 ? -18.016 3.412 12.672 1 80.69 183 LYS B O 1
ATOM 4059 N N . GLU B 1 184 ? -17.531 3.234 14.781 1 72.75 184 GLU B N 1
ATOM 4060 C CA . GLU B 1 184 ? -18.906 3.533 15.164 1 72.75 184 GLU B CA 1
ATOM 4061 C C . GLU B 1 184 ? -19.219 5.02 15 1 72.75 184 GLU B C 1
ATOM 4063 O O . GLU B 1 184 ? -20.391 5.406 14.875 1 72.75 184 GLU B O 1
ATOM 4068 N N . GLU B 1 185 ? -18.281 5.824 15.039 1 65.38 185 GLU B N 1
ATOM 4069 C CA . GLU B 1 185 ? -18.484 7.266 14.938 1 65.38 185 GLU B CA 1
ATOM 4070 C C . GLU B 1 185 ? -18.875 7.672 13.516 1 65.38 185 GLU B C 1
ATOM 4072 O O . GLU B 1 185 ? -19.531 8.688 13.312 1 65.38 185 GLU B O 1
ATOM 4077 N N . PHE B 1 186 ? -18.562 7.008 12.461 1 61.62 186 PHE B N 1
ATOM 4078 C CA . PHE B 1 186 ? -18.75 7.414 11.07 1 61.62 186 PHE B CA 1
ATOM 4079 C C . PHE B 1 186 ? -20.031 6.844 10.5 1 61.62 186 PHE B C 1
ATOM 4081 O O . PHE B 1 186 ? -20.469 7.242 9.414 1 61.62 186 PHE B O 1
ATOM 4088 N N . LYS B 1 187 ? -20.562 5.852 11.078 1 55.5 187 LYS B N 1
ATOM 4089 C CA . LYS B 1 187 ? -21.812 5.332 10.539 1 55.5 187 LYS B CA 1
ATOM 4090 C C . LYS B 1 187 ? -22.828 6.449 10.336 1 55.5 187 LYS B C 1
ATOM 4092 O O . LYS B 1 187 ? -23.609 6.422 9.383 1 55.5 187 LYS B O 1
ATOM 4097 N N . ASP B 1 188 ? -22.953 7.227 11.344 1 47.16 188 ASP B N 1
ATOM 4098 C CA . ASP B 1 188 ? -24.109 8.117 11.359 1 47.16 188 ASP B CA 1
ATOM 4099 C C . ASP B 1 188 ? -23.75 9.484 10.781 1 47.16 188 ASP B C 1
ATOM 4101 O O . ASP B 1 188 ? -24.5 10.453 10.953 1 47.16 188 ASP B O 1
ATOM 4105 N N . SER B 1 189 ? -22.594 9.617 10.43 1 48.41 189 SER B N 1
ATOM 4106 C CA . SER B 1 189 ? -22.359 11.031 10.18 1 48.41 189 SER B CA 1
ATOM 4107 C C . SER B 1 189 ? -23.031 11.484 8.883 1 48.41 189 SER B C 1
ATOM 4109 O O . SER B 1 189 ? -22.703 10.984 7.805 1 48.41 189 SER B O 1
ATOM 4111 N N . ILE B 1 190 ? -24.203 11.836 9 1 43.56 190 ILE B N 1
ATOM 4112 C CA . ILE B 1 190 ? -24.859 12.656 7.992 1 43.56 190 ILE B CA 1
ATOM 4113 C C . ILE B 1 190 ? -23.906 13.75 7.508 1 43.56 190 ILE B C 1
ATOM 4115 O O . ILE B 1 190 ? -23.359 14.508 8.312 1 43.56 190 ILE B O 1
ATOM 4119 N N . LEU B 1 191 ? -23.281 13.523 6.359 1 45.44 191 LEU B N 1
ATOM 4120 C CA . LEU B 1 191 ? -22.484 14.523 5.652 1 45.44 191 LEU B CA 1
ATOM 4121 C C . LEU B 1 191 ? -23.062 15.922 5.852 1 45.44 191 LEU B C 1
ATOM 4123 O O . LEU B 1 191 ? -24 16.312 5.148 1 45.44 191 LEU B O 1
ATOM 4127 N N . ILE B 1 192 ? -23.297 16.391 7.043 1 42.34 192 ILE B N 1
ATOM 4128 C CA . ILE B 1 192 ? -23.578 17.828 7.078 1 42.34 192 ILE B CA 1
ATOM 4129 C C . ILE B 1 192 ? -22.375 18.594 6.543 1 42.34 192 ILE B C 1
ATOM 4131 O O . ILE B 1 192 ? -21.312 18.609 7.164 1 42.34 192 ILE B O 1
ATOM 4135 N N . VAL B 1 193 ? -22.172 18.516 5.328 1 45.53 193 VAL B N 1
ATOM 4136 C CA . VAL B 1 193 ? -21.156 19.328 4.66 1 45.53 193 VAL B CA 1
ATOM 4137 C C . VAL B 1 193 ? -21.266 20.781 5.152 1 45.53 193 VAL B C 1
ATOM 4139 O O . VAL B 1 193 ? -22.281 21.438 4.965 1 45.53 193 VAL B O 1
ATOM 4142 N N . SER B 1 194 ? -20.578 21.203 6.156 1 53.69 194 SER B N 1
ATOM 4143 C CA . SER B 1 194 ? -20.516 22.625 6.496 1 53.69 194 SER B CA 1
ATOM 4144 C C . SER B 1 194 ? -20 23.453 5.324 1 53.69 194 SER B C 1
ATOM 4146 O O . SER B 1 194 ? -18.938 23.172 4.773 1 53.69 194 SER B O 1
ATOM 4148 N N . HIS B 1 195 ? -20.797 24.109 4.668 1 63.75 195 HIS B N 1
ATOM 4149 C CA . HIS B 1 195 ? -20.547 25.031 3.564 1 63.75 195 HIS B CA 1
ATOM 4150 C C . HIS B 1 195 ? -19.469 26.047 3.926 1 63.75 195 HIS B C 1
ATOM 4152 O O . HIS B 1 195 ? -18.797 26.578 3.045 1 63.75 195 HIS B O 1
ATOM 4158 N N . ASP B 1 196 ? -19.25 26.172 5.242 1 71.62 196 ASP B N 1
ATOM 4159 C CA . ASP B 1 196 ? -18.328 27.203 5.684 1 71.62 196 ASP B CA 1
ATOM 4160 C C . ASP B 1 196 ? -16.875 26.828 5.34 1 71.62 196 ASP B C 1
ATOM 4162 O O . ASP B 1 196 ? -16.125 27.672 4.84 1 71.62 196 ASP B O 1
ATOM 4166 N N . GLU B 1 197 ? -16.594 25.656 5.586 1 72.06 197 GLU B N 1
ATOM 4167 C CA . GLU B 1 197 ? -15.219 25.234 5.359 1 72.06 197 GLU B CA 1
ATOM 4168 C C . GLU B 1 197 ? -14.844 25.328 3.885 1 72.06 197 GLU B C 1
ATOM 4170 O O . GLU B 1 197 ? -13.758 25.828 3.547 1 72.06 197 GLU B O 1
ATOM 4175 N N . GLU B 1 198 ? -15.758 24.875 3.115 1 74 198 GLU B N 1
ATOM 4176 C CA . GLU B 1 198 ? -15.492 24.969 1.681 1 74 198 GLU B CA 1
ATOM 4177 C C . GLU B 1 198 ? -15.367 26.406 1.23 1 74 198 GLU B C 1
ATOM 4179 O O . GLU B 1 198 ? -14.508 26.734 0.409 1 74 198 GLU B O 1
ATOM 4184 N N . ARG B 1 199 ? -16.219 27.188 1.763 1 77 199 ARG B N 1
ATOM 4185 C CA . ARG B 1 199 ? -16.203 28.609 1.426 1 77 199 ARG B CA 1
ATOM 4186 C C . ARG B 1 199 ? -14.891 29.25 1.837 1 77 199 ARG B C 1
ATOM 4188 O O . ARG B 1 199 ? -14.281 29.984 1.057 1 77 199 ARG B O 1
ATOM 4195 N N . VAL B 1 200 ? -14.477 28.969 3.008 1 79.88 200 VAL B N 1
ATOM 4196 C CA . VAL B 1 200 ? -13.25 29.562 3.527 1 79.88 200 VAL B CA 1
ATOM 4197 C C . VAL B 1 200 ? -12.055 29.031 2.744 1 79.88 200 VAL B C 1
ATOM 4199 O O . VAL B 1 200 ? -11.125 29.781 2.438 1 79.88 200 VAL B O 1
ATOM 4202 N N . LYS B 1 201 ? -12.117 27.812 2.395 1 77.31 201 LYS B N 1
ATOM 4203 C CA . LYS B 1 201 ? -11.031 27.25 1.599 1 77.31 201 LYS B CA 1
ATOM 4204 C C . LYS B 1 201 ? -10.906 27.953 0.251 1 77.31 201 LYS B C 1
ATOM 4206 O O . LYS B 1 201 ? -9.805 28.281 -0.19 1 77.31 201 LYS B O 1
ATOM 4211 N N . LEU B 1 202 ? -12.023 28.156 -0.367 1 79.75 202 LEU B N 1
ATOM 4212 C CA . LEU B 1 202 ? -12.031 28.875 -1.635 1 79.75 202 LEU B CA 1
ATOM 4213 C C . LEU B 1 202 ? -11.469 30.281 -1.466 1 79.75 202 LEU B C 1
ATOM 4215 O O . LEU B 1 202 ? -10.68 30.734 -2.295 1 79.75 202 LEU B O 1
ATOM 4219 N N . ALA B 1 203 ? -11.906 30.922 -0.45 1 83.56 203 ALA B N 1
ATOM 4220 C CA . ALA B 1 203 ? -11.43 32.25 -0.161 1 83.56 203 ALA B CA 1
ATOM 4221 C C . ALA B 1 203 ? -9.922 32.281 0.084 1 83.56 203 ALA B C 1
ATOM 4223 O O . ALA B 1 203 ? -9.211 33.156 -0.408 1 83.56 203 ALA B O 1
ATOM 4224 N N . LEU B 1 204 ? -9.555 31.312 0.831 1 82.44 204 LEU B N 1
ATOM 4225 C CA . LEU B 1 204 ? -8.125 31.203 1.129 1 82.44 204 LEU B CA 1
ATOM 4226 C C . LEU B 1 204 ? -7.32 30.969 -0.144 1 82.44 204 LEU B C 1
ATOM 4228 O O . LEU B 1 204 ? -6.262 31.578 -0.332 1 82.44 204 LEU B O 1
ATOM 4232 N N . GLN B 1 205 ? -7.801 30.141 -0.967 1 79.5 205 GLN B N 1
ATOM 4233 C CA . GLN B 1 205 ? -7.129 29.891 -2.24 1 79.5 205 GLN B CA 1
ATOM 4234 C C . GLN B 1 205 ? -6.984 31.188 -3.039 1 79.5 205 GLN B C 1
ATOM 4236 O O . GLN B 1 205 ? -5.926 31.453 -3.609 1 79.5 205 GLN B O 1
ATOM 4241 N N . TYR B 1 206 ? -8.031 31.906 -3.107 1 85.44 206 TYR B N 1
ATOM 4242 C CA . TYR B 1 206 ? -8.016 33.188 -3.793 1 85.44 206 TYR B CA 1
ATOM 4243 C C . TYR B 1 206 ? -6.969 34.125 -3.188 1 85.44 206 TYR B C 1
ATOM 4245 O O . TYR B 1 206 ? -6.188 34.75 -3.91 1 85.44 206 TYR B O 1
ATOM 4253 N N . ILE B 1 207 ? -6.953 34.188 -1.906 1 86.25 207 ILE B N 1
ATOM 4254 C CA . ILE B 1 207 ? -6.016 35.062 -1.209 1 86.25 207 ILE B CA 1
ATOM 4255 C C . ILE B 1 207 ? -4.582 34.656 -1.531 1 86.25 207 ILE B C 1
ATOM 4257 O O . ILE B 1 207 ? -3.736 35.5 -1.831 1 86.25 207 ILE B O 1
ATOM 4261 N N . HIS B 1 208 ? -4.402 33.438 -1.579 1 82.88 208 HIS B N 1
ATOM 4262 C CA . HIS B 1 208 ? -3.055 32.938 -1.817 1 82.88 208 HIS B CA 1
ATOM 4263 C C . HIS B 1 208 ? -2.596 33.25 -3.24 1 82.88 208 HIS B C 1
ATOM 4265 O O . HIS B 1 208 ? -1.417 33.531 -3.471 1 82.88 208 HIS B O 1
ATOM 4271 N N . GLU B 1 209 ? -3.527 33.156 -4.051 1 83.62 209 GLU B N 1
ATOM 4272 C CA . GLU B 1 209 ? -3.207 33.375 -5.461 1 83.62 209 GLU B CA 1
ATOM 4273 C C . GLU B 1 209 ? -3.072 34.844 -5.781 1 83.62 209 GLU B C 1
ATOM 4275 O O . GLU B 1 209 ? -2.299 35.219 -6.664 1 83.62 209 GLU B O 1
ATOM 4280 N N . HIS B 1 210 ? -3.725 35.656 -5.012 1 90.31 210 HIS B N 1
ATOM 4281 C CA . HIS B 1 210 ? -3.846 37.031 -5.43 1 90.31 210 HIS B CA 1
ATOM 4282 C C . HIS B 1 210 ? -3.395 38 -4.32 1 90.31 210 HIS B C 1
ATOM 4284 O O . HIS B 1 210 ? -3.689 39.188 -4.363 1 90.31 210 HIS B O 1
ATOM 4290 N N . TYR B 1 211 ? -2.711 37.5 -3.334 1 90.19 211 TYR B N 1
ATOM 4291 C CA . TYR B 1 211 ? -2.367 38.281 -2.154 1 90.19 211 TYR B CA 1
ATOM 4292 C C . TYR B 1 211 ? -1.579 39.531 -2.539 1 90.19 211 TYR B C 1
ATOM 4294 O O . TYR B 1 211 ? -1.593 40.531 -1.816 1 90.19 211 TYR B O 1
ATOM 4302 N N . SER B 1 212 ? -0.826 39.438 -3.648 1 92.5 212 SER B N 1
ATOM 4303 C CA . SER B 1 212 ? 0.073 40.531 -4.023 1 92.5 212 SER B CA 1
ATOM 4304 C C . SER B 1 212 ? -0.671 41.625 -4.773 1 92.5 212 SER B C 1
ATOM 4306 O O . SER B 1 212 ? -0.099 42.688 -5.078 1 92.5 212 SER B O 1
ATOM 4308 N N . GLU B 1 213 ? -1.889 41.406 -5.051 1 91 213 GLU B N 1
ATOM 4309 C CA . GLU B 1 213 ? -2.727 42.344 -5.781 1 91 213 GLU B CA 1
ATOM 4310 C C . GLU B 1 213 ? -3.596 43.188 -4.832 1 91 213 GLU B C 1
ATOM 4312 O O . GLU B 1 213 ? -3.562 42.969 -3.617 1 91 213 GLU B O 1
ATOM 4317 N N . ASN B 1 214 ? -4.188 44.219 -5.469 1 89.69 214 ASN B N 1
ATOM 4318 C CA . ASN B 1 214 ? -5.168 44.969 -4.707 1 89.69 214 ASN B CA 1
ATOM 4319 C C . ASN B 1 214 ? -6.52 44.281 -4.66 1 89.69 214 ASN B C 1
ATOM 4321 O O . ASN B 1 214 ? -7.367 44.469 -5.527 1 89.69 214 ASN B O 1
ATOM 4325 N N . ILE B 1 215 ? -6.613 43.438 -3.594 1 89.06 215 ILE B N 1
ATOM 4326 C CA . ILE B 1 215 ? -7.859 42.688 -3.498 1 89.06 215 ILE B CA 1
ATOM 4327 C C . ILE B 1 215 ? -8.695 43.219 -2.34 1 89.06 215 ILE B C 1
ATOM 4329 O O . ILE B 1 215 ? -8.156 43.625 -1.31 1 89.06 215 ILE B O 1
ATOM 4333 N N . SER B 1 216 ? -10 43.281 -2.604 1 87.69 216 SER B N 1
ATOM 4334 C CA . SER B 1 216 ? -10.953 43.719 -1.603 1 87.69 216 SER B CA 1
ATOM 4335 C C . SER B 1 216 ? -11.695 42.562 -0.963 1 87.69 216 SER B C 1
ATOM 4337 O O . SER B 1 216 ? -11.578 41.406 -1.413 1 87.69 216 SER B O 1
ATOM 4339 N N . LEU B 1 217 ? -12.336 42.906 0.152 1 87.69 217 LEU B N 1
ATOM 4340 C CA . LEU B 1 217 ? -13.188 41.906 0.79 1 87.69 217 LEU B CA 1
ATOM 4341 C C . LEU B 1 217 ? -14.234 41.375 -0.19 1 87.69 217 LEU B C 1
ATOM 4343 O O . LEU B 1 217 ? -14.602 40.219 -0.134 1 87.69 217 LEU B O 1
ATOM 4347 N N . ASP B 1 218 ? -14.656 42.25 -1.03 1 88.62 218 ASP B N 1
ATOM 4348 C CA . ASP B 1 218 ? -15.633 41.875 -2.043 1 88.62 218 ASP B CA 1
ATOM 4349 C C . ASP B 1 218 ? -15.047 40.812 -2.996 1 88.62 218 ASP B C 1
ATOM 4351 O O . ASP B 1 218 ? -15.719 39.844 -3.357 1 88.62 218 ASP B O 1
ATOM 4355 N N . ASP B 1 219 ? -13.836 41.062 -3.369 1 89.75 219 ASP B N 1
ATOM 4356 C CA . ASP B 1 219 ? -13.164 40.094 -4.254 1 89.75 219 ASP B CA 1
ATOM 4357 C C . ASP B 1 219 ? -13.062 38.719 -3.609 1 89.75 219 ASP B C 1
ATOM 4359 O O . ASP B 1 219 ? -13.312 37.719 -4.262 1 89.75 219 ASP B O 1
ATOM 4363 N N . ILE B 1 220 ? -12.75 38.719 -2.346 1 90.44 220 ILE B N 1
ATOM 4364 C CA . ILE B 1 220 ? -12.586 37.469 -1.606 1 90.44 220 ILE B CA 1
ATOM 4365 C C . ILE B 1 220 ? -13.938 36.781 -1.461 1 90.44 220 ILE B C 1
ATOM 4367 O O . ILE B 1 220 ? -14.055 35.594 -1.707 1 90.44 220 ILE B O 1
ATOM 4371 N N . ALA B 1 221 ? -14.906 37.5 -1.128 1 88.19 221 ALA B N 1
ATOM 4372 C CA . ALA B 1 221 ? -16.25 36.969 -0.891 1 88.19 221 ALA B CA 1
ATOM 4373 C C . ALA B 1 221 ? -16.844 36.406 -2.178 1 88.19 221 ALA B C 1
ATOM 4375 O O . ALA B 1 221 ? -17.547 35.406 -2.15 1 88.19 221 ALA B O 1
ATOM 4376 N N . MET B 1 222 ? -16.516 36.969 -3.234 1 85.88 222 MET B N 1
ATOM 4377 C CA . MET B 1 222 ? -17.078 36.594 -4.527 1 85.88 222 MET B CA 1
ATOM 4378 C C . MET B 1 222 ? -16.578 35.219 -4.934 1 85.88 222 MET B C 1
ATOM 4380 O O . MET B 1 222 ? -17.281 34.469 -5.625 1 85.88 222 MET B O 1
ATOM 4384 N N . THR B 1 223 ? -15.445 34.906 -4.473 1 81 223 THR B N 1
ATOM 4385 C CA . THR B 1 223 ? -14.891 33.625 -4.832 1 81 223 THR B CA 1
ATOM 4386 C C . THR B 1 223 ? -15.742 32.5 -4.27 1 81 223 THR B C 1
ATOM 4388 O O . THR B 1 223 ? -15.828 31.422 -4.863 1 81 223 THR B O 1
ATOM 4391 N N . ALA B 1 224 ? -16.281 32.688 -3.145 1 76.31 224 ALA B N 1
ATOM 4392 C CA . ALA B 1 224 ? -17.125 31.703 -2.48 1 76.31 224 ALA B CA 1
ATOM 4393 C C . ALA B 1 224 ? -18.609 31.969 -2.73 1 76.31 224 ALA B C 1
ATOM 4395 O O . ALA B 1 224 ? -19.469 31.312 -2.139 1 76.31 224 ALA B O 1
ATOM 4396 N N . ASN B 1 225 ? -18.875 32.938 -3.582 1 82.56 225 ASN B N 1
ATOM 4397 C CA . ASN B 1 225 ? -20.234 33.312 -3.947 1 82.56 225 ASN B CA 1
ATOM 4398 C C . ASN B 1 225 ? -21.078 33.656 -2.717 1 82.56 225 ASN B C 1
ATOM 4400 O O . ASN B 1 225 ? -22.203 33.188 -2.584 1 82.56 225 ASN B O 1
ATOM 4404 N N . ILE B 1 226 ? -20.516 34.312 -1.823 1 83.31 226 ILE B N 1
ATOM 4405 C CA . ILE B 1 226 ? -21.219 34.719 -0.612 1 83.31 226 ILE B CA 1
ATOM 4406 C C . ILE B 1 226 ? -21.031 36.219 -0.384 1 83.31 226 ILE B C 1
ATOM 4408 O O . ILE B 1 226 ? -20.234 36.875 -1.062 1 83.31 226 ILE B O 1
ATOM 4412 N N . SER B 1 227 ? -21.859 36.781 0.484 1 86.94 227 SER B N 1
ATOM 4413 C CA . SER B 1 227 ? -21.734 38.188 0.834 1 86.94 227 SER B CA 1
ATOM 4414 C C . SER B 1 227 ? -20.484 38.438 1.674 1 86.94 227 SER B C 1
ATOM 4416 O O . SER B 1 227 ? -19.922 37.5 2.258 1 86.94 227 SER B O 1
ATOM 4418 N N . LYS B 1 228 ? -20.078 39.688 1.678 1 87.25 228 LYS B N 1
ATOM 4419 C CA . LYS B 1 228 ? -18.953 40.094 2.51 1 87.25 228 LYS B CA 1
ATOM 4420 C C . LYS B 1 228 ? -19.172 39.719 3.971 1 87.25 228 LYS B C 1
ATOM 4422 O O . LYS B 1 228 ? -18.266 39.219 4.641 1 87.25 228 LYS B O 1
ATOM 4427 N N . SER B 1 229 ? -20.422 39.938 4.332 1 88.25 229 SER B N 1
ATOM 4428 C CA . SER B 1 229 ? -20.766 39.656 5.719 1 88.25 229 SER B CA 1
ATOM 4429 C C . SER B 1 229 ? -20.672 38.156 6.016 1 88.25 229 SER B C 1
ATOM 4431 O O . SER B 1 229 ? -20.125 37.781 7.047 1 88.25 229 SER B O 1
ATOM 4433 N N . GLU B 1 230 ? -21.109 37.469 5.109 1 87.56 230 GLU B N 1
ATOM 4434 C CA . GLU B 1 230 ? -21.062 36 5.285 1 87.56 230 GLU B CA 1
ATOM 4435 C C . GLU B 1 230 ? -19.625 35.5 5.203 1 87.56 230 GLU B C 1
ATOM 4437 O O . GLU B 1 230 ? -19.266 34.531 5.902 1 87.56 230 GLU B O 1
ATOM 4442 N N . CYS B 1 231 ? -18.891 36.156 4.355 1 88.38 231 CYS B N 1
ATOM 4443 C CA . CYS B 1 231 ? -17.484 35.781 4.254 1 88.38 231 CYS B CA 1
ATOM 4444 C C . CYS B 1 231 ? -16.75 36.031 5.57 1 88.38 231 CYS B C 1
ATOM 4446 O O . CYS B 1 231 ? -16.047 35.156 6.066 1 88.38 231 CYS B O 1
ATOM 4448 N N . CYS B 1 232 ? -17.031 37.156 6.121 1 86.5 232 CYS B N 1
ATOM 4449 C CA . CYS B 1 232 ? -16.422 37.469 7.398 1 86.5 232 CYS B CA 1
ATOM 4450 C C . CYS B 1 232 ? -16.875 36.531 8.492 1 86.5 232 CYS B C 1
ATOM 4452 O O . CYS B 1 232 ? -16.062 36.062 9.297 1 86.5 232 CYS B O 1
ATOM 4454 N N . ARG B 1 233 ? -18.141 36.156 8.438 1 82.56 233 ARG B N 1
ATOM 4455 C CA . ARG B 1 233 ? -18.672 35.25 9.445 1 82.56 233 ARG B CA 1
ATOM 4456 C C . ARG B 1 233 ? -18.062 33.844 9.297 1 82.56 233 ARG B C 1
ATOM 4458 O O . ARG B 1 233 ? -17.672 33.25 10.289 1 82.56 233 ARG B O 1
ATOM 4465 N N . SER B 1 234 ? -17.984 33.469 8.078 1 81.25 234 SER B N 1
ATOM 4466 C CA . SER B 1 234 ? -17.422 32.156 7.812 1 81.25 234 SER B CA 1
ATOM 4467 C C . SER B 1 234 ? -15.961 32.094 8.258 1 81.25 234 SER B C 1
ATOM 4469 O O . SER B 1 234 ? -15.547 31.094 8.867 1 81.25 234 SER B O 1
ATOM 4471 N N . PHE B 1 235 ? -15.195 33.125 7.973 1 81.81 235 PHE B N 1
ATOM 4472 C CA . PHE B 1 235 ? -13.805 33.188 8.391 1 81.81 235 PHE B CA 1
ATOM 4473 C C . PHE B 1 235 ? -13.688 33.188 9.914 1 81.81 235 PHE B C 1
ATOM 4475 O O . PHE B 1 235 ? -12.867 32.438 10.469 1 81.81 235 PHE B O 1
ATOM 4482 N N . LYS B 1 236 ? -14.547 33.938 10.516 1 78.62 236 LYS B N 1
ATOM 4483 C CA . LYS B 1 236 ? -14.516 34.031 11.969 1 78.62 236 LYS B CA 1
ATOM 4484 C C . LYS B 1 236 ? -14.867 32.688 12.594 1 78.62 236 LYS B C 1
ATOM 4486 O O . LYS B 1 236 ? -14.234 32.25 13.555 1 78.62 236 LYS B O 1
ATOM 4491 N N . ARG B 1 237 ? -15.836 32.094 11.961 1 71.25 237 ARG B N 1
ATOM 4492 C CA . ARG B 1 237 ? -16.297 30.797 12.477 1 71.25 237 ARG B CA 1
ATOM 4493 C C . ARG B 1 237 ? -15.219 29.734 12.305 1 71.25 237 ARG B C 1
ATOM 4495 O O . ARG B 1 237 ? -15.031 28.891 13.188 1 71.25 237 ARG B O 1
ATOM 4502 N N . ILE B 1 238 ? -14.5 29.906 11.234 1 69.38 238 ILE B N 1
ATOM 4503 C CA . ILE B 1 238 ? -13.602 28.828 10.875 1 69.38 238 ILE B CA 1
ATOM 4504 C C . ILE B 1 238 ? -12.18 29.156 11.336 1 69.38 238 ILE B C 1
ATOM 4506 O O . ILE B 1 238 ? -11.477 28.297 11.875 1 69.38 238 ILE B O 1
ATOM 4510 N N . LEU B 1 239 ? -11.711 30.453 11.164 1 72.62 239 LEU B N 1
ATOM 4511 C CA . LEU B 1 239 ? -10.312 30.828 11.359 1 72.62 239 LEU B CA 1
ATOM 4512 C C . LEU B 1 239 ? -10.156 31.781 12.531 1 72.62 239 LEU B C 1
ATOM 4514 O O . LEU B 1 239 ? -9.039 32.094 12.945 1 72.62 239 LEU B O 1
ATOM 4518 N N . ARG B 1 240 ? -11.227 32.344 13.07 1 71.62 240 ARG B N 1
ATOM 4519 C CA . ARG B 1 240 ? -11.266 33.281 14.18 1 71.62 240 ARG B CA 1
ATOM 4520 C C . ARG B 1 240 ? -10.578 34.594 13.805 1 71.62 240 ARG B C 1
ATOM 4522 O O . ARG B 1 240 ? -10.086 35.312 14.68 1 71.62 240 ARG B O 1
ATOM 4529 N N . VAL B 1 241 ? -10.422 34.781 12.547 1 76.19 241 VAL B N 1
ATOM 4530 C CA . VAL B 1 241 ? -9.914 36.031 12.031 1 76.19 241 VAL B CA 1
ATOM 4531 C C . VAL B 1 241 ? -10.758 36.5 10.844 1 76.19 241 VAL B C 1
ATOM 4533 O O . VAL B 1 241 ? -11.523 35.688 10.281 1 76.19 241 VAL B O 1
ATOM 4536 N N . THR B 1 242 ? -10.711 37.75 10.539 1 84.19 242 THR B N 1
ATOM 4537 C CA . THR B 1 242 ? -11.398 38.25 9.352 1 84.19 242 THR B CA 1
ATOM 4538 C C . THR B 1 242 ? -10.594 37.938 8.094 1 84.19 242 THR B C 1
ATOM 4540 O O . THR B 1 242 ? -9.391 37.688 8.164 1 84.19 242 THR B O 1
ATOM 4543 N N . PRO B 1 243 ? -11.273 37.938 6.914 1 87.81 243 PRO B N 1
ATOM 4544 C CA . PRO B 1 243 ? -10.555 37.75 5.656 1 87.81 243 PRO B CA 1
ATOM 4545 C C . PRO B 1 243 ? -9.391 38.719 5.465 1 87.81 243 PRO B C 1
ATOM 4547 O O . PRO B 1 243 ? -8.32 38.312 5 1 87.81 243 PRO B O 1
ATOM 4550 N N . PHE B 1 244 ? -9.617 39.844 5.891 1 87 244 PHE B N 1
ATOM 4551 C CA . PHE B 1 244 ? -8.586 40.875 5.691 1 87 244 PHE B CA 1
ATOM 4552 C C . PHE B 1 244 ? -7.414 40.625 6.645 1 87 244 PHE B C 1
ATOM 4554 O O . PHE B 1 244 ? -6.254 40.781 6.258 1 87 244 PHE B O 1
ATOM 4561 N N . GLU B 1 245 ? -7.727 40.344 7.891 1 85.81 245 GLU B N 1
ATOM 4562 C CA . GLU B 1 245 ? -6.66 40 8.828 1 85.81 245 GLU B CA 1
ATOM 4563 C C . GLU B 1 245 ? -5.809 38.844 8.305 1 85.81 245 GLU B C 1
ATOM 4565 O O . GLU B 1 245 ? -4.582 38.875 8.406 1 85.81 245 GLU B O 1
ATOM 4570 N N . TYR B 1 246 ? -6.551 37.938 7.758 1 86.69 246 TYR B N 1
ATOM 4571 C CA . TYR B 1 246 ? -5.828 36.812 7.188 1 86.69 246 TYR B CA 1
ATOM 4572 C C . TYR B 1 246 ? -4.945 37.25 6.027 1 86.69 246 TYR B C 1
ATOM 4574 O O . TYR B 1 246 ? -3.793 36.812 5.918 1 86.69 246 TYR B O 1
ATOM 4582 N N . LEU B 1 247 ? -5.465 38.031 5.156 1 88.62 247 LEU B N 1
ATOM 4583 C CA . LEU B 1 247 ? -4.711 38.562 4.02 1 88.62 247 LEU B CA 1
ATOM 4584 C C . LEU B 1 247 ? -3.447 39.281 4.488 1 88.62 247 LEU B C 1
ATOM 4586 O O . LEU B 1 247 ? -2.359 39.031 3.959 1 88.62 247 LEU B O 1
ATOM 4590 N N . MET B 1 248 ? -3.561 40.062 5.473 1 88.5 248 MET B N 1
ATOM 4591 C CA . MET B 1 248 ? -2.43 40.812 5.98 1 88.5 248 MET B CA 1
ATOM 4592 C C . MET B 1 248 ? -1.363 39.906 6.566 1 88.5 248 MET B C 1
ATOM 4594 O O . MET B 1 248 ? -0.168 40.125 6.359 1 88.5 248 MET B O 1
ATOM 4598 N N . GLU B 1 249 ? -1.864 39 7.316 1 84.94 249 GLU B N 1
ATOM 4599 C CA . GLU B 1 249 ? -0.928 38.031 7.883 1 84.94 249 GLU B CA 1
ATOM 4600 C C . GLU B 1 249 ? -0.171 37.281 6.789 1 84.94 249 GLU B C 1
ATOM 4602 O O . GLU B 1 249 ? 1.044 37.094 6.887 1 84.94 249 GLU B O 1
ATOM 4607 N N . TYR B 1 250 ? -0.925 36.875 5.801 1 84.69 250 TYR B N 1
ATOM 4608 C CA . TYR B 1 250 ? -0.321 36.125 4.691 1 84.69 250 TYR B CA 1
ATOM 4609 C C . TYR B 1 250 ? 0.7 37 3.963 1 84.69 250 TYR B C 1
ATOM 4611 O O . TYR B 1 250 ? 1.793 36.531 3.631 1 84.69 250 TYR B O 1
ATOM 4619 N N . ARG B 1 251 ? 0.342 38.219 3.703 1 88.56 251 ARG B N 1
ATOM 4620 C CA . ARG B 1 251 ? 1.255 39.156 3.055 1 88.56 251 ARG B CA 1
ATOM 4621 C C . ARG B 1 251 ? 2.514 39.344 3.891 1 88.56 251 ARG B C 1
ATOM 4623 O O . ARG B 1 251 ? 3.621 39.406 3.352 1 88.56 251 ARG B O 1
ATOM 4630 N N . ALA B 1 252 ? 2.34 39.5 5.156 1 86.5 252 ALA B N 1
ATOM 4631 C CA . ALA B 1 252 ? 3.488 39.656 6.047 1 86.5 252 ALA B CA 1
ATOM 4632 C C . ALA B 1 252 ? 4.41 38.438 5.973 1 86.5 252 ALA B C 1
ATOM 4634 O O . ALA B 1 252 ? 5.637 38.594 5.961 1 86.5 252 ALA B O 1
ATOM 4635 N N . LEU B 1 253 ? 3.812 37.375 5.887 1 81.62 253 LEU B N 1
ATOM 4636 C CA . LEU B 1 253 ? 4.57 36.125 5.777 1 81.62 253 LEU B CA 1
ATOM 4637 C C . LEU B 1 253 ? 5.371 36.094 4.48 1 81.62 253 LEU B C 1
ATOM 4639 O O . LEU B 1 253 ? 6.555 35.75 4.484 1 81.62 253 LEU B O 1
ATOM 4643 N N . LYS B 1 254 ? 4.707 36.375 3.441 1 85.12 254 LYS B N 1
ATOM 4644 C CA . LYS B 1 254 ? 5.375 36.406 2.143 1 85.12 254 LYS B CA 1
ATOM 4645 C C . LYS B 1 254 ? 6.5 37.438 2.125 1 85.12 254 LYS B C 1
ATOM 4647 O O . LYS B 1 254 ? 7.551 37.188 1.521 1 85.12 254 LYS B O 1
ATOM 4652 N N . ALA B 1 255 ? 6.262 38.438 2.77 1 88.62 255 ALA B N 1
ATOM 4653 C CA . ALA B 1 255 ? 7.301 39.438 2.883 1 88.62 255 ALA B CA 1
ATOM 4654 C C . ALA B 1 255 ? 8.516 38.906 3.627 1 88.62 255 ALA B C 1
ATOM 4656 O O . ALA B 1 255 ? 9.656 39.156 3.229 1 88.62 255 ALA B O 1
ATOM 4657 N N . SER B 1 256 ? 8.227 38.25 4.672 1 83.44 256 SER B N 1
ATOM 4658 C CA . SER B 1 256 ? 9.32 37.688 5.457 1 83.44 256 SER B CA 1
ATOM 4659 C C . SER B 1 256 ? 10.18 36.75 4.617 1 83.44 256 SER B C 1
ATOM 4661 O O . SER B 1 256 ? 11.406 36.75 4.754 1 83.44 256 SER B O 1
ATOM 4663 N N . GLU B 1 257 ? 9.578 36.062 3.748 1 78.25 257 GLU B N 1
ATOM 4664 C CA . GLU B 1 257 ? 10.305 35.188 2.848 1 78.25 257 GLU B CA 1
ATOM 4665 C C . GLU B 1 257 ? 11.195 35.969 1.896 1 78.25 257 GLU B C 1
ATOM 4667 O O . GLU B 1 257 ? 12.367 35.625 1.697 1 78.25 257 GLU B O 1
ATOM 4672 N N . LEU B 1 258 ? 10.602 36.938 1.398 1 84.31 258 LEU B N 1
ATOM 4673 C CA . LEU B 1 258 ? 11.328 37.75 0.431 1 84.31 258 LEU B CA 1
ATOM 4674 C C . LEU B 1 258 ? 12.469 38.5 1.104 1 84.31 258 LEU B C 1
ATOM 4676 O O . LEU B 1 258 ? 13.523 38.719 0.495 1 84.31 258 LEU B O 1
ATOM 4680 N N . LEU B 1 259 ? 12.25 38.844 2.293 1 84.44 259 LEU B N 1
ATOM 4681 C CA . LEU B 1 259 ? 13.281 39.562 3.035 1 84.44 259 LEU B CA 1
ATOM 4682 C C . LEU B 1 259 ? 14.531 38.719 3.203 1 84.44 259 LEU B C 1
ATOM 4684 O O . LEU B 1 259 ? 15.648 39.219 3.193 1 84.44 259 LEU B O 1
ATOM 4688 N N . LEU B 1 260 ? 14.305 37.406 3.242 1 76.5 260 LEU B N 1
ATOM 4689 C CA . LEU B 1 260 ? 15.422 36.5 3.445 1 76.5 260 LEU B CA 1
ATOM 4690 C C . LEU B 1 260 ? 16 36.031 2.109 1 76.5 260 LEU B C 1
ATOM 4692 O O . LEU B 1 260 ? 17.203 35.812 2.002 1 76.5 260 LEU B O 1
ATOM 4696 N N . LYS B 1 261 ? 15.195 35.938 1.15 1 74.69 261 LYS B N 1
ATOM 4697 C CA . LYS B 1 261 ? 15.602 35.281 -0.088 1 74.69 261 LYS B CA 1
ATOM 4698 C C . LYS B 1 261 ? 16.031 36.312 -1.137 1 74.69 261 LYS B C 1
ATOM 4700 O O . LYS B 1 261 ? 16.562 35.938 -2.186 1 74.69 261 LYS B O 1
ATOM 4705 N N . SER B 1 262 ? 15.742 37.531 -0.864 1 80 262 SER B N 1
ATOM 4706 C CA . SER B 1 262 ? 16.047 38.531 -1.88 1 80 262 SER B CA 1
ATOM 4707 C C . SER B 1 262 ? 16.797 39.719 -1.283 1 80 262 SER B C 1
ATOM 4709 O O . SER B 1 262 ? 16.812 39.906 -0.064 1 80 262 SER B O 1
ATOM 4711 N N . LYS B 1 263 ? 17.469 40.469 -2.186 1 85.81 263 LYS B N 1
ATOM 4712 C CA . LYS B 1 263 ? 18.188 41.688 -1.779 1 85.81 263 LYS B CA 1
ATOM 4713 C C . LYS B 1 263 ? 17.359 42.938 -2.098 1 85.81 263 LYS B C 1
ATOM 4715 O O . LYS B 1 263 ? 17.891 44.062 -2.066 1 85.81 263 LYS B O 1
ATOM 4720 N N . LYS B 1 264 ? 16.094 42.75 -2.332 1 90.75 264 LYS B N 1
ATOM 4721 C CA . LYS B 1 264 ? 15.227 43.875 -2.639 1 90.75 264 LYS B CA 1
ATOM 4722 C C . LYS B 1 264 ? 15.055 44.781 -1.423 1 90.75 264 LYS B C 1
ATOM 4724 O O . LYS B 1 264 ? 15.141 44.312 -0.282 1 90.75 264 LYS B O 1
ATOM 4729 N N . SER B 1 265 ? 14.883 46.062 -1.736 1 93.31 265 SER B N 1
ATOM 4730 C CA . SER B 1 265 ? 14.633 47 -0.63 1 93.31 265 SER B CA 1
ATOM 4731 C C . SER B 1 265 ? 13.32 46.656 0.069 1 93.31 265 SER B C 1
ATOM 4733 O O . SER B 1 265 ? 12.43 46.062 -0.522 1 93.31 265 SER B O 1
ATOM 4735 N N . ILE B 1 266 ? 13.156 47.094 1.228 1 93.62 266 ILE B N 1
ATOM 4736 C CA . ILE B 1 266 ? 11.977 46.812 2.043 1 93.62 266 ILE B CA 1
ATOM 4737 C C . ILE B 1 266 ? 10.742 47.438 1.367 1 93.62 266 ILE B C 1
ATOM 4739 O O . ILE B 1 266 ? 9.664 46.812 1.382 1 93.62 266 ILE B O 1
ATOM 4743 N N . SER B 1 267 ? 10.977 48.594 0.785 1 93.75 267 SER B N 1
ATOM 4744 C CA . SER B 1 267 ? 9.867 49.25 0.104 1 93.75 267 SER B CA 1
ATOM 4745 C C . SER B 1 267 ? 9.367 48.438 -1.073 1 93.75 267 SER B C 1
ATOM 4747 O O . SER B 1 267 ? 8.156 48.281 -1.264 1 93.75 267 SER B O 1
ATOM 4749 N N . ILE B 1 268 ? 10.242 47.875 -1.828 1 94.06 268 ILE B N 1
ATOM 4750 C CA . ILE B 1 268 ? 9.883 47.062 -2.988 1 94.06 268 ILE B CA 1
ATOM 4751 C C . ILE B 1 268 ? 9.18 45.781 -2.529 1 94.06 268 ILE B C 1
ATOM 4753 O O . ILE B 1 268 ? 8.172 45.375 -3.115 1 94.06 268 ILE B O 1
ATOM 4757 N N . ILE B 1 269 ? 9.664 45.219 -1.49 1 94.44 269 ILE B N 1
ATOM 4758 C CA . ILE B 1 269 ? 9.078 44 -0.962 1 94.44 269 ILE B CA 1
ATOM 4759 C C . ILE B 1 269 ? 7.648 44.25 -0.487 1 94.44 269 ILE B C 1
ATOM 4761 O O . ILE B 1 269 ? 6.746 43.438 -0.725 1 94.44 269 ILE B O 1
ATOM 4765 N N . ALA B 1 270 ? 7.504 45.406 0.159 1 94.62 270 ALA B N 1
ATOM 4766 C CA . ALA B 1 270 ? 6.172 45.781 0.627 1 94.62 270 ALA B CA 1
ATOM 4767 C C . ALA B 1 270 ? 5.176 45.812 -0.528 1 94.62 270 ALA B C 1
ATOM 4769 O O . ALA B 1 270 ? 4.078 45.25 -0.429 1 94.62 270 ALA B O 1
ATOM 4770 N N . PHE B 1 271 ? 5.613 46.375 -1.584 1 92.62 271 PHE B N 1
ATOM 4771 C CA . PHE B 1 271 ? 4.746 46.5 -2.75 1 92.62 271 PHE B CA 1
ATOM 4772 C C . PHE B 1 271 ? 4.566 45.156 -3.438 1 92.62 271 PHE B C 1
ATOM 4774 O O . PHE B 1 271 ? 3.471 44.844 -3.902 1 92.62 271 PHE B O 1
ATOM 4781 N N . ASP B 1 272 ? 5.562 44.406 -3.459 1 93.44 272 ASP B N 1
ATOM 4782 C CA . ASP B 1 272 ? 5.543 43.094 -4.125 1 93.44 272 ASP B CA 1
ATOM 4783 C C . ASP B 1 272 ? 4.523 42.156 -3.479 1 93.44 272 ASP B C 1
ATOM 4785 O O . ASP B 1 272 ? 3.932 41.312 -4.152 1 93.44 272 ASP B O 1
ATOM 4789 N N . VAL B 1 273 ? 4.336 42.406 -2.209 1 93.31 273 VAL B N 1
ATOM 4790 C CA . VAL B 1 273 ? 3.461 41.469 -1.519 1 93.31 273 VAL B CA 1
ATOM 4791 C C . VAL B 1 273 ? 2.068 42.094 -1.366 1 93.31 273 VAL B C 1
ATOM 4793 O O . VAL B 1 273 ? 1.185 41.5 -0.752 1 93.31 273 VAL B O 1
ATOM 4796 N N . GLY B 1 274 ? 1.88 43.281 -1.847 1 92.94 274 GLY B N 1
ATOM 4797 C CA . GLY B 1 274 ? 0.521 43.781 -2 1 92.94 274 GLY B CA 1
ATOM 4798 C C . GLY B 1 274 ? 0.207 44.969 -1.094 1 92.94 274 GLY B C 1
ATOM 4799 O O . GLY B 1 274 ? -0.935 45.406 -1.039 1 92.94 274 GLY B O 1
ATOM 4800 N N . PHE B 1 275 ? 1.201 45.469 -0.361 1 93.25 275 PHE B N 1
ATOM 4801 C CA . PHE B 1 275 ? 0.959 46.656 0.457 1 93.25 275 PHE B CA 1
ATOM 4802 C C . PHE B 1 275 ? 1.067 47.938 -0.38 1 93.25 275 PHE B C 1
ATOM 4804 O O . PHE B 1 275 ? 1.893 48 -1.293 1 93.25 275 PHE B O 1
ATOM 4811 N N . ASN B 1 276 ? 0.202 48.938 -0.04 1 87.88 276 ASN B N 1
ATOM 4812 C CA . ASN B 1 276 ? 0.21 50.188 -0.778 1 87.88 276 ASN B CA 1
ATOM 4813 C C . ASN B 1 276 ? 0.929 51.281 -0.002 1 87.88 276 ASN B C 1
ATOM 4815 O O . ASN B 1 276 ? 0.946 52.438 -0.427 1 87.88 276 ASN B O 1
ATOM 4819 N N . GLY B 1 277 ? 1.502 50.969 1.145 1 89.94 277 GLY B N 1
ATOM 4820 C CA . GLY B 1 277 ? 2.215 51.906 1.978 1 89.94 277 GLY B CA 1
ATOM 4821 C C . GLY B 1 277 ? 3.234 51.281 2.893 1 89.94 277 GLY B C 1
ATOM 4822 O O . GLY B 1 277 ? 2.951 50.25 3.523 1 89.94 277 GLY B O 1
ATOM 4823 N N . ILE B 1 278 ? 4.359 51.906 2.949 1 90.12 278 ILE B N 1
ATOM 4824 C CA . ILE B 1 278 ? 5.477 51.375 3.707 1 90.12 278 ILE B CA 1
ATOM 4825 C C . ILE B 1 278 ? 5.184 51.469 5.203 1 90.12 278 ILE B C 1
ATOM 4827 O O . ILE B 1 278 ? 5.535 50.562 5.973 1 90.12 278 ILE B O 1
ATOM 4831 N N . SER B 1 279 ? 4.539 52.531 5.582 1 92.44 279 SER B N 1
ATOM 4832 C CA . SER B 1 279 ? 4.215 52.719 6.992 1 92.44 279 SER B CA 1
ATOM 4833 C C . SER B 1 279 ? 3.246 51.625 7.477 1 92.44 279 SER B C 1
ATOM 4835 O O . SER B 1 279 ? 3.459 51.031 8.531 1 92.44 279 SER B O 1
ATOM 4837 N N . TYR B 1 280 ? 2.264 51.469 6.664 1 92.38 280 TYR B N 1
ATOM 4838 C CA . TYR B 1 280 ? 1.281 50.469 7.016 1 92.38 280 TYR B CA 1
ATOM 4839 C C . TYR B 1 280 ? 1.903 49.062 6.992 1 92.38 280 TYR B C 1
ATOM 4841 O O . TYR B 1 280 ? 1.635 48.25 7.875 1 92.38 280 TYR B O 1
ATOM 4849 N N . PHE B 1 281 ? 2.723 48.781 6.016 1 94.69 281 PHE B N 1
ATOM 4850 C CA . PHE B 1 281 ? 3.451 47.531 5.938 1 94.69 281 PHE B CA 1
ATOM 4851 C C . PHE B 1 281 ? 4.258 47.281 7.207 1 94.69 281 PHE B C 1
ATOM 4853 O O . PHE B 1 281 ? 4.199 46.219 7.789 1 94.69 281 PHE B O 1
ATOM 4860 N N . GLY B 1 282 ? 5.004 48.25 7.578 1 92.06 282 GLY B N 1
ATOM 4861 C CA . GLY B 1 282 ? 5.809 48.125 8.781 1 92.06 282 GLY B CA 1
ATOM 4862 C C . GLY B 1 282 ? 4.992 47.781 10.016 1 92.06 282 GLY B C 1
ATOM 4863 O O . GLY B 1 282 ? 5.395 46.938 10.82 1 92.06 282 GLY B O 1
ATOM 4864 N N . LYS B 1 283 ? 3.846 48.469 10.164 1 92.25 283 LYS B N 1
ATOM 4865 C CA . LYS B 1 283 ? 2.965 48.219 11.305 1 92.25 283 LYS B CA 1
ATOM 4866 C C . LYS B 1 283 ? 2.422 46.812 11.297 1 92.25 283 LYS B C 1
ATOM 4868 O O . LYS B 1 283 ? 2.434 46.125 12.328 1 92.25 283 LYS B O 1
ATOM 4873 N N . VAL B 1 284 ? 1.976 46.375 10.164 1 91.5 284 VAL B N 1
ATOM 4874 C CA . VAL B 1 284 ? 1.393 45.062 10.016 1 91.5 284 VAL B CA 1
ATOM 4875 C C . VAL B 1 284 ? 2.471 44 10.227 1 91.5 284 VAL B C 1
ATOM 4877 O O . VAL B 1 284 ? 2.246 43 10.914 1 91.5 284 VAL B O 1
ATOM 4880 N N . PHE B 1 285 ? 3.625 44.219 9.617 1 91.94 285 PHE B N 1
ATOM 4881 C CA . PHE B 1 285 ? 4.73 43.281 9.742 1 91.94 285 PHE B CA 1
ATOM 4882 C C . PHE B 1 285 ? 5.145 43.125 11.195 1 91.94 285 PHE B C 1
ATOM 4884 O O . PHE B 1 285 ? 5.312 42 11.68 1 91.94 285 PHE B O 1
ATOM 4891 N N . LYS B 1 286 ? 5.215 44.219 11.852 1 87.94 286 LYS B N 1
ATOM 4892 C CA . LYS B 1 286 ? 5.574 44.188 13.266 1 87.94 286 LYS B CA 1
ATOM 4893 C C . LYS B 1 286 ? 4.52 43.438 14.086 1 87.94 286 LYS B C 1
ATOM 4895 O O . LYS B 1 286 ? 4.855 42.688 15 1 87.94 286 LYS B O 1
ATOM 4900 N N . LYS B 1 287 ? 3.336 43.688 13.773 1 83.75 287 LYS B N 1
ATOM 4901 C CA . LYS B 1 287 ? 2.229 43.031 14.461 1 83.75 287 LYS B CA 1
ATOM 4902 C C . LYS B 1 287 ? 2.342 41.5 14.359 1 83.75 287 LYS B C 1
ATOM 4904 O O . LYS B 1 287 ? 2.164 40.812 15.352 1 83.75 287 LYS B O 1
ATOM 4909 N N . TYR B 1 288 ? 2.703 41.094 13.188 1 79.38 288 TYR B N 1
ATOM 4910 C CA . TYR B 1 288 ? 2.631 39.656 12.953 1 79.38 288 TYR B CA 1
ATOM 4911 C C . TYR B 1 288 ? 3.992 39 13.156 1 79.38 288 TYR B C 1
ATOM 4913 O O . TYR B 1 288 ? 4.074 37.812 13.531 1 79.38 288 TYR B O 1
ATOM 4921 N N . MET B 1 289 ? 5.133 39.781 12.906 1 76.06 289 MET B N 1
ATOM 4922 C CA . MET B 1 289 ? 6.473 39.188 12.977 1 76.06 289 MET B CA 1
ATOM 4923 C C . MET B 1 289 ? 7.184 39.625 14.258 1 76.06 289 MET B C 1
ATOM 4925 O O . MET B 1 289 ? 8.297 39.188 14.539 1 76.06 289 MET B O 1
ATOM 4929 N N . ASN B 1 290 ? 6.551 40.5 14.984 1 77.12 290 ASN B N 1
ATOM 4930 C CA . ASN B 1 290 ? 7.023 41 16.266 1 77.12 290 ASN B CA 1
ATOM 4931 C C . ASN B 1 290 ? 8.359 41.719 16.125 1 77.12 290 ASN B C 1
ATOM 4933 O O . ASN B 1 290 ? 9.141 41.781 17.078 1 77.12 290 ASN B O 1
ATOM 4937 N N . CYS B 1 291 ? 8.688 42.156 14.984 1 80.88 291 CYS B N 1
ATOM 4938 C CA . CYS B 1 291 ? 9.844 43 14.688 1 80.88 291 CYS B CA 1
ATOM 4939 C C . CYS B 1 291 ? 9.648 43.719 13.367 1 80.88 291 CYS B C 1
ATOM 4941 O O . CYS B 1 291 ? 8.734 43.406 12.602 1 80.88 291 CYS B O 1
ATOM 4943 N N . THR B 1 292 ? 10.453 44.719 13.211 1 90.31 292 THR B N 1
ATOM 4944 C CA . THR B 1 292 ? 10.352 45.469 11.961 1 90.31 292 THR B CA 1
ATOM 4945 C C . THR B 1 292 ? 10.984 44.688 10.812 1 90.31 292 THR B C 1
ATOM 4947 O O . THR B 1 292 ? 11.781 43.781 11.039 1 90.31 292 THR B O 1
ATOM 4950 N N . PRO B 1 293 ? 10.555 45.031 9.617 1 91.56 293 PRO B N 1
ATOM 4951 C CA . PRO B 1 293 ? 11.156 44.344 8.469 1 91.56 293 PRO B CA 1
ATOM 4952 C C . PRO B 1 293 ? 12.68 44.406 8.461 1 91.56 293 PRO B C 1
ATOM 4954 O O . PRO B 1 293 ? 13.352 43.438 8.164 1 91.56 293 PRO B O 1
ATOM 4957 N N . SER B 1 294 ? 13.188 45.531 8.781 1 90.44 294 SER B N 1
ATOM 4958 C CA . SER B 1 294 ? 14.641 45.719 8.812 1 90.44 294 SER B CA 1
ATOM 4959 C C . SER B 1 294 ? 15.289 44.844 9.875 1 90.44 294 SER B C 1
ATOM 4961 O O . SER B 1 294 ? 16.328 44.25 9.633 1 90.44 294 SER B O 1
ATOM 4963 N N . GLU B 1 295 ? 14.719 44.812 11.016 1 86.44 295 GLU B N 1
ATOM 4964 C CA . GLU B 1 295 ? 15.211 43.969 12.094 1 86.44 295 GLU B CA 1
ATOM 4965 C C . GLU B 1 295 ? 15.188 42.5 11.68 1 86.44 295 GLU B C 1
ATOM 4967 O O . GLU B 1 295 ? 16.125 41.75 11.984 1 86.44 295 GLU B O 1
ATOM 4972 N N . TYR B 1 296 ? 14.062 42.156 11.07 1 84.44 296 TYR B N 1
ATOM 4973 C CA . TYR B 1 296 ? 13.898 40.781 10.625 1 84.44 296 TYR B CA 1
ATOM 4974 C C . TYR B 1 296 ? 15.016 40.375 9.664 1 84.44 296 TYR B C 1
ATOM 4976 O O . TYR B 1 296 ? 15.625 39.312 9.828 1 84.44 296 TYR B O 1
ATOM 4984 N N . ARG B 1 297 ? 15.25 41.094 8.633 1 83.38 297 ARG B N 1
ATOM 4985 C CA . ARG B 1 297 ? 16.297 40.844 7.648 1 83.38 297 ARG B CA 1
ATOM 4986 C C . ARG B 1 297 ? 17.656 40.75 8.312 1 83.38 297 ARG B C 1
ATOM 4988 O O . ARG B 1 297 ? 18.453 39.875 7.977 1 83.38 297 ARG B O 1
ATOM 4995 N N . ASN B 1 298 ? 17.922 41.625 9.188 1 81.25 298 ASN B N 1
ATOM 4996 C CA . ASN B 1 298 ? 19.203 41.625 9.867 1 81.25 298 ASN B CA 1
ATOM 4997 C C . ASN B 1 298 ? 19.375 40.406 10.766 1 81.25 298 ASN B C 1
ATOM 4999 O O . ASN B 1 298 ? 20.469 39.844 10.875 1 81.25 298 ASN B O 1
ATOM 5003 N N . LYS B 1 299 ? 18.297 40.125 11.438 1 71.88 299 LYS B N 1
ATOM 5004 C CA . LYS B 1 299 ? 18.312 39.031 12.391 1 71.88 299 LYS B CA 1
ATOM 5005 C C . LYS B 1 299 ? 18.484 37.688 11.68 1 71.88 299 LYS B C 1
ATOM 5007 O O . LYS B 1 299 ? 19.219 36.812 12.156 1 71.88 299 LYS B O 1
ATOM 5012 N N . TYR B 1 300 ? 17.859 37.469 10.648 1 63.81 300 TYR B N 1
ATOM 5013 C CA . TYR B 1 300 ? 17.797 36.125 10.047 1 63.81 300 TYR B CA 1
ATOM 5014 C C . TYR B 1 300 ? 18.656 36.062 8.797 1 63.81 300 TYR B C 1
ATOM 5016 O O . TYR B 1 300 ? 18.797 35 8.195 1 63.81 300 TYR B O 1
ATOM 5024 N N . SER B 1 301 ? 19.109 37.125 8.25 1 58.94 301 SER B N 1
ATOM 5025 C CA . SER B 1 301 ? 20.062 37.094 7.133 1 58.94 301 SER B CA 1
ATOM 5026 C C . SER B 1 301 ? 21.328 36.344 7.504 1 58.94 301 SER B C 1
ATOM 5028 O O . SER B 1 301 ? 21.984 35.781 6.633 1 58.94 301 SER B O 1
ATOM 5030 N N . ASN B 1 302 ? 21.766 36.375 8.734 1 52.19 302 ASN B N 1
ATOM 5031 C CA . ASN B 1 302 ? 23 35.688 9.109 1 52.19 302 ASN B CA 1
ATOM 5032 C C . ASN B 1 302 ? 22.797 34.156 9.164 1 52.19 302 ASN B C 1
ATOM 5034 O O . ASN B 1 302 ? 23.766 33.406 9.352 1 52.19 302 ASN B O 1
ATOM 5038 N N . TYR B 1 303 ? 21.797 33.688 9.227 1 41.94 303 TYR B N 1
ATOM 5039 C CA . TYR B 1 303 ? 21.594 32.25 9.203 1 41.94 303 TYR B CA 1
ATOM 5040 C C . TYR B 1 303 ? 21.609 31.703 7.777 1 41.94 303 TYR B C 1
ATOM 5042 O O . TYR B 1 303 ? 21.188 30.578 7.527 1 41.94 303 TYR B O 1
ATOM 5050 N N . ARG B 1 304 ? 22.156 32.344 6.785 1 37.62 304 ARG B N 1
ATOM 5051 C CA . ARG B 1 304 ? 22.5 31.75 5.492 1 37.62 304 ARG B CA 1
ATOM 5052 C C . ARG B 1 304 ? 23.688 30.812 5.621 1 37.62 304 ARG B C 1
ATOM 5054 O O . ARG B 1 304 ? 24.656 31.109 6.34 1 37.62 304 ARG B O 1
#

pLDDT: mean 82.71, std 16.09, range [25.0, 98.69]

InterPro domains:
  IPR009057 Homedomain-like superfamily [SSF46689] (197-248)
  IPR009057 Homedomain-like superfamily [SSF46689] (250-301)
  IPR011051 RmlC-like cupin domain superfamily [SSF51182] (34-107)
  IPR013096 Cupin 2, conserved barrel [PF07883] (36-101)
  IPR014710 RmlC-like jelly roll fold [G3DSA:2.60.120.10] (20-104)
  IPR018060 AraC-like, DNA binding HTH domain [PF12833] (221-298)
  IPR018060 AraC-like, DNA binding HTH domain [PS01124] (201-299)
  IPR018060 AraC-like, DNA binding HTH domain [SM00342] (214-297)
  IPR018062 HTH domain AraC-type, conserved site [PS00041] (251-293)
  IPR020449 Transcription regulator HTH, AraC- type, HTH domain [PR00032] (266-281)
  IPR020449 Transcription regulator HTH, AraC- type, HTH domain [PR00032] (281-297)